Protein AF-A0A1V6GQK9-F1 (afdb_monomer)

Nearest PDB structures (foldseek):
  3h09-assembly2_B  TM=2.454E-01  e=5.831E-03  Haemophilus influenzae

Mean predicted aligned error: 8.54 Å

Foldseek 3Di:
DDDDDDDDDDDDDDDDPPPPPPPPDAEEKEQDDLEEEELPQLVRIVVSHRAAQRYEYEYAHAHPEAYEYEDAEEGRYQEYEYAHLDAYEYEYDYEEYEYEANREYEYAQNHHQAEYEDQHAYEYDDFQGEYEYEYAHLDQSYEYEYAHEYEYEHAAPGEYEYEYEYDQNHNHEHEYAHEYAPDDHNYFYEYEYDYAAYEYEQNYQYATANFYEFEHHEYEYEEQCSGHNYEYHYDAQAEYEYENAYEHPDYAEEFENDDPPHGREYEYPEAAYEYAHEYEDEYEAGEYEYAYYEYEYNAAYEFYYPYHAYEYEHAEEYEYNHAYAYDQCGEHEYDQPYAYEYEQEDQHAHQHAYEFAHHEYEYEEQRSLHDHPAADLRSYEAHDQQHGYEYEYPAAYEHDLSHNYEAHNNGYEYEYEPPYEYEYNHEYAYDPDPDQHEYEYHYQEEYEQNDQYYRADEHEFAAHEYAYCEQSSQDEHPLPDWSYEAEANYEYEDNQYEYEYQEYEYANGEYDRYEYEHAAEYHDDDPQDFHEYEYEAYEYEHEYEKEAALVQGMHEDEYEAEYEYDAYEYYYPCQVRDDQVYKYWHYFYDNYFYHDDHPHYPHPPQWDWDDPGGTIIIHGDPDDDDDDD

Secondary structure (DSSP, 8-state):
---PPP------SS----------PPPEEEE--SS-EETT-GGGEESSS---TTSEEEE-SPPSS-EEEEE-S-EEEEEEEE---SS--EEEEESPEEEEEEEEEEE-TT--SS-EEE-S-EEEESTT-EEEEEE--SSTT--EEE-S-EEEE-BTT-EEEEEEEE-TT--SEEEE-SPEEEEESB-EEEEEE--SS-EEEE-S-----SEEEE-SSEEEE-STTTT-SS-EEE-TT-EEEEESS-EE-S--EEE----SSSSSEEEEEESEEEE-S-EEE-SBS-EEEE-SSEEEE-S-EEE--SBS--EEE-SSEEEE-SPEEE-TTSEEEE-SS---EEEE-S-----SEEEE-SEEEEE-STTTT----S-EEEEEEE--SS--EEEEESS-EEE-TTEEEEE-TT-EEEEE-TT-EEEE-SPEEE-SSSSPPPEEEESSSEEEE-S-----S-EEE-SEEEEESSTTSS----SSS-SEEE-TTEEEE-TT-EEEEEEEE-SS-EEESSEEEEEEEEE--SSS----EEEEEEEEEEEEEE-B-TTS-B--EEEEEEEEEEEEEEEES-GGG--TT--EEEEEEESS-EES-EEEE-PPTTEEEEE-SSEEEEEE-SS------

Structure (mmCIF, N/CA/C/O backbone):
data_AF-A0A1V6GQK9-F1
#
_entry.id   AF-A0A1V6GQK9-F1
#
loop_
_atom_site.group_PDB
_atom_site.id
_atom_site.type_symbol
_atom_site.label_atom_id
_atom_site.label_alt_id
_atom_site.label_comp_id
_atom_site.label_asym_id
_atom_site.label_entity_id
_atom_site.label_seq_id
_atom_site.pdbx_PDB_ins_code
_atom_site.Cartn_x
_atom_site.Cartn_y
_atom_site.Cartn_z
_atom_site.occupancy
_atom_site.B_iso_or_equiv
_atom_site.auth_seq_id
_atom_site.auth_comp_id
_atom_site.auth_asym_id
_atom_site.auth_atom_id
_atom_site.pdbx_PDB_model_num
ATOM 1 N N . MET A 1 1 ? 37.516 17.506 -20.557 1.00 32.78 1 MET A N 1
ATOM 2 C CA . MET A 1 1 ? 38.905 17.652 -21.049 1.00 32.78 1 MET A CA 1
ATOM 3 C C . MET A 1 1 ? 39.412 16.286 -21.480 1.00 32.78 1 MET A C 1
ATOM 5 O O . MET A 1 1 ? 39.759 15.487 -20.626 1.00 32.78 1 MET A O 1
ATOM 9 N N . CYS A 1 2 ? 39.403 15.979 -22.776 1.00 29.31 2 CYS A N 1
ATOM 10 C CA . CYS A 1 2 ? 40.039 14.768 -23.292 1.00 29.31 2 CYS A CA 1
ATOM 11 C C . CYS A 1 2 ? 40.969 15.185 -24.431 1.00 29.31 2 CYS A C 1
ATOM 13 O O . CYS A 1 2 ? 40.549 15.330 -25.574 1.00 29.31 2 CYS A O 1
ATOM 15 N N . ALA A 1 3 ? 42.224 15.475 -24.093 1.00 31.41 3 ALA A N 1
ATOM 16 C CA . ALA A 1 3 ? 43.276 15.641 -25.082 1.00 31.41 3 ALA A CA 1
ATOM 17 C C . ALA A 1 3 ? 43.805 14.241 -25.419 1.00 31.41 3 ALA A C 1
ATOM 19 O O . ALA A 1 3 ? 44.565 13.655 -24.649 1.00 31.41 3 ALA A O 1
ATOM 20 N N . ARG A 1 4 ? 43.365 13.672 -26.549 1.00 40.84 4 ARG A N 1
ATOM 21 C CA . ARG A 1 4 ? 44.009 12.488 -27.131 1.00 40.84 4 ARG A CA 1
ATOM 22 C C . ARG A 1 4 ? 45.378 12.913 -27.664 1.00 40.84 4 ARG A C 1
ATOM 24 O O . ARG A 1 4 ? 45.477 13.811 -28.494 1.00 40.84 4 ARG A O 1
ATOM 31 N N . GLY A 1 5 ? 46.427 12.296 -27.125 1.00 34.03 5 GLY A N 1
ATOM 32 C CA . GLY A 1 5 ? 47.817 12.629 -27.417 1.00 34.03 5 GLY A CA 1
ATOM 33 C C . GLY A 1 5 ? 48.192 12.391 -28.878 1.00 34.03 5 GLY A C 1
ATOM 34 O O . GLY A 1 5 ? 48.004 11.301 -29.415 1.00 34.03 5 GLY A O 1
ATOM 35 N N . VAL A 1 6 ? 48.782 13.412 -29.493 1.00 34.56 6 VAL A N 1
ATOM 36 C CA . VAL A 1 6 ? 49.500 13.306 -30.764 1.00 34.56 6 VAL A CA 1
ATOM 37 C C . VAL A 1 6 ? 50.875 12.700 -30.467 1.00 34.56 6 VAL A C 1
ATOM 39 O O . VAL A 1 6 ? 51.648 13.271 -29.699 1.00 34.56 6 VAL A O 1
ATOM 42 N N . ARG A 1 7 ? 51.208 11.547 -31.058 1.00 36.25 7 ARG A N 1
ATOM 43 C CA . ARG A 1 7 ? 52.595 11.054 -31.092 1.00 36.25 7 ARG A CA 1
ATOM 44 C C . ARG A 1 7 ? 53.266 11.570 -32.362 1.00 36.25 7 ARG A C 1
ATOM 46 O O . ARG A 1 7 ? 52.932 11.125 -33.453 1.00 36.25 7 ARG A O 1
ATOM 53 N N . ILE A 1 8 ? 54.212 12.494 -32.206 1.00 36.22 8 ILE A N 1
ATOM 54 C CA . ILE A 1 8 ? 55.104 12.950 -33.278 1.00 36.22 8 ILE A CA 1
ATOM 55 C C . ILE A 1 8 ? 56.419 12.183 -33.138 1.00 36.22 8 ILE A C 1
ATOM 57 O O . ILE A 1 8 ? 57.125 12.332 -32.142 1.00 36.22 8 ILE A O 1
ATOM 61 N N . SER A 1 9 ? 56.754 11.359 -34.127 1.00 39.12 9 SER A N 1
ATOM 62 C CA . SER A 1 9 ? 58.080 10.749 -34.257 1.00 39.12 9 SER A CA 1
ATOM 63 C C . SER A 1 9 ? 58.871 11.540 -35.295 1.00 39.12 9 SER A C 1
ATOM 65 O O . SER A 1 9 ? 58.487 11.585 -36.459 1.00 39.12 9 SER A O 1
ATOM 67 N N . VAL A 1 10 ? 59.955 12.193 -34.875 1.00 36.19 10 VAL A N 1
ATOM 68 C CA . VAL A 1 10 ? 60.823 12.974 -35.767 1.00 36.19 10 VAL A CA 1
ATOM 69 C C . VAL A 1 10 ? 61.886 12.056 -36.370 1.00 36.19 10 VAL A C 1
ATOM 71 O O . VAL A 1 10 ? 62.698 11.497 -35.637 1.00 36.19 10 VAL A O 1
ATOM 74 N N . TRP A 1 11 ? 61.917 11.948 -37.700 1.00 32.50 11 TRP A N 1
ATOM 75 C CA . TRP A 1 11 ? 63.077 11.478 -38.464 1.00 32.50 11 TRP A CA 1
ATOM 76 C C . TRP A 1 11 ? 63.506 12.549 -39.472 1.00 32.50 11 TRP A C 1
ATOM 78 O O . TRP A 1 11 ? 62.685 13.268 -40.038 1.00 32.50 11 TRP A O 1
ATOM 88 N N . LYS A 1 12 ? 64.824 12.703 -39.624 1.00 43.34 12 LYS A N 1
ATOM 89 C CA . LYS A 1 12 ? 65.493 13.765 -40.387 1.00 43.34 12 LYS A CA 1
ATOM 90 C C . LYS A 1 12 ? 65.425 13.514 -41.903 1.00 43.34 12 LYS A C 1
ATOM 92 O O . LYS A 1 12 ? 65.682 12.404 -42.348 1.00 43.34 12 LYS A O 1
ATOM 97 N N . ALA A 1 13 ? 65.230 14.615 -42.635 1.00 44.38 13 ALA A N 1
ATOM 98 C CA . ALA A 1 13 ? 65.529 14.853 -44.054 1.00 44.38 13 ALA A CA 1
ATOM 99 C C . ALA A 1 13 ? 64.744 14.036 -45.105 1.00 44.38 13 ALA A C 1
ATOM 101 O O . ALA A 1 13 ? 65.230 13.064 -45.669 1.00 44.38 13 ALA A O 1
ATOM 102 N N . GLY A 1 14 ? 63.554 14.533 -45.444 1.00 39.72 14 GLY A N 1
ATOM 103 C CA . GLY A 1 14 ? 62.764 14.158 -46.621 1.00 39.72 14 GLY A CA 1
ATOM 104 C C . GLY A 1 14 ? 61.410 14.862 -46.541 1.00 39.72 14 GLY A C 1
ATOM 105 O O . GLY A 1 14 ? 60.833 14.901 -45.461 1.00 39.72 14 GLY A O 1
ATOM 106 N N . GLY A 1 15 ? 60.961 15.507 -47.621 1.00 39.81 15 GLY A N 1
ATOM 107 C CA . GLY A 1 15 ? 59.848 16.466 -47.628 1.00 39.81 15 GLY A CA 1
ATOM 108 C C . GLY A 1 15 ? 58.618 16.056 -46.806 1.00 39.81 15 GLY A C 1
ATOM 109 O O . GLY A 1 15 ? 58.079 14.963 -46.959 1.00 39.81 15 GLY A O 1
ATOM 110 N N . LEU A 1 16 ? 58.164 16.971 -45.947 1.00 35.84 16 LEU A N 1
ATOM 111 C CA . LEU A 1 16 ? 56.930 16.846 -45.182 1.00 35.84 16 LEU A CA 1
ATOM 112 C C . LEU A 1 16 ? 55.734 17.023 -46.128 1.00 35.84 16 LEU A C 1
ATOM 114 O O . LEU A 1 16 ? 55.302 18.142 -46.394 1.00 35.84 16 LEU A O 1
ATOM 118 N N . VAL A 1 17 ? 55.179 15.918 -46.622 1.00 39.16 17 VAL A N 1
ATOM 119 C CA . VAL A 1 17 ? 53.798 15.908 -47.113 1.00 39.16 17 VAL A CA 1
ATOM 120 C C . VAL A 1 17 ? 52.907 15.760 -45.883 1.00 39.16 17 VAL A C 1
ATOM 122 O O . VAL A 1 17 ? 52.718 14.659 -45.370 1.00 39.16 17 VAL A O 1
ATOM 125 N N . VAL A 1 18 ? 52.386 16.879 -45.370 1.00 36.06 18 VAL A N 1
ATOM 126 C CA . VAL A 1 18 ? 51.279 16.841 -44.406 1.00 36.06 18 VAL A CA 1
ATOM 127 C C . VAL A 1 18 ? 50.037 16.438 -45.191 1.00 36.06 18 VAL A C 1
ATOM 129 O O . VAL A 1 18 ? 49.345 17.274 -45.765 1.00 36.06 18 VAL A O 1
ATOM 132 N N . GLY A 1 19 ? 49.769 15.137 -45.266 1.00 33.91 19 GLY A N 1
ATOM 133 C CA . GLY A 1 19 ? 48.439 14.671 -45.614 1.00 33.91 19 GLY A CA 1
ATOM 134 C C . GLY A 1 19 ? 47.504 15.081 -44.485 1.00 33.91 19 GLY A C 1
ATOM 135 O O . GLY A 1 19 ? 47.496 14.441 -43.435 1.00 33.91 19 GLY A O 1
ATOM 136 N N . PHE A 1 20 ? 46.730 16.149 -44.678 1.00 37.88 20 PHE A N 1
ATOM 137 C CA . PHE A 1 20 ? 45.507 16.339 -43.910 1.00 37.88 20 PHE A CA 1
ATOM 138 C C . PHE A 1 20 ? 44.583 15.183 -44.295 1.00 37.88 20 PHE A C 1
ATOM 140 O O . PHE A 1 20 ? 43.805 15.285 -45.239 1.00 37.88 20 PHE A O 1
ATOM 147 N N . GLY A 1 21 ? 44.698 14.049 -43.603 1.00 35.50 21 GLY A N 1
ATOM 148 C CA . GLY A 1 21 ? 43.569 13.140 -43.513 1.00 35.50 21 GLY A CA 1
ATOM 149 C C . GLY A 1 21 ? 42.432 13.985 -42.962 1.00 35.50 21 GLY A C 1
ATOM 150 O O . GLY A 1 21 ? 42.545 14.488 -41.844 1.00 35.50 21 GLY A O 1
ATOM 151 N N . SER A 1 22 ? 41.417 14.248 -43.785 1.00 38.78 22 SER A N 1
ATOM 152 C CA . SER A 1 22 ? 40.224 14.972 -43.372 1.00 38.78 22 SER A CA 1
ATOM 153 C C . SER A 1 22 ? 39.735 14.338 -42.077 1.00 38.78 22 SER A C 1
ATOM 155 O O . SER A 1 22 ? 39.302 13.184 -42.075 1.00 38.78 22 SER A O 1
ATOM 157 N N . LEU A 1 23 ? 39.847 15.065 -40.967 1.00 39.03 23 LEU A N 1
ATOM 158 C CA . LEU A 1 23 ? 39.055 14.761 -39.790 1.00 39.03 23 LEU A CA 1
ATOM 159 C C . LEU A 1 23 ? 37.611 14.834 -40.289 1.00 39.03 23 LEU A C 1
ATOM 161 O O . LEU A 1 23 ? 37.170 15.908 -40.688 1.00 39.03 23 LEU A O 1
ATOM 165 N N . LEU A 1 24 ? 36.934 13.688 -40.387 1.00 47.97 24 LEU A N 1
ATOM 166 C CA . LEU A 1 24 ? 35.502 13.626 -40.664 1.00 47.97 24 LEU A CA 1
ATOM 167 C C . LEU A 1 24 ? 34.822 14.458 -39.578 1.00 47.97 24 LEU A C 1
ATOM 169 O O . LEU A 1 24 ? 34.710 14.029 -38.431 1.00 47.97 24 LEU A O 1
ATOM 173 N N . GLN A 1 25 ? 34.487 15.698 -39.916 1.00 57.22 25 GLN A N 1
ATOM 174 C CA . GLN A 1 25 ? 33.771 16.586 -39.027 1.00 57.22 25 GLN A CA 1
ATOM 175 C C . GLN A 1 25 ? 32.305 16.183 -39.117 1.00 57.22 25 GLN A C 1
ATOM 177 O O . GLN A 1 25 ? 31.747 16.180 -40.211 1.00 57.22 25 GLN A O 1
ATOM 182 N N . ALA A 1 26 ? 31.719 15.807 -37.982 1.00 71.75 26 ALA A N 1
ATOM 183 C CA . ALA A 1 26 ? 30.294 15.529 -37.880 1.00 71.75 26 ALA A CA 1
ATOM 184 C C . ALA A 1 26 ? 29.509 16.726 -38.435 1.00 71.75 26 ALA A C 1
ATOM 186 O O . ALA A 1 26 ? 29.627 17.834 -37.900 1.00 71.75 26 ALA A O 1
ATOM 187 N N . ALA A 1 27 ? 28.760 16.518 -39.517 1.00 87.31 27 ALA A N 1
ATOM 188 C CA . ALA A 1 27 ? 27.891 17.539 -40.075 1.00 87.31 27 ALA A CA 1
ATOM 189 C C . ALA A 1 27 ? 26.501 17.438 -39.442 1.00 87.31 27 ALA A C 1
ATOM 191 O O . ALA A 1 27 ? 26.018 16.351 -39.124 1.00 87.31 27 ALA A O 1
ATOM 192 N N . GLU A 1 28 ? 25.841 18.579 -39.268 1.00 93.69 28 GLU A N 1
ATOM 193 C CA . GLU A 1 28 ? 24.409 18.613 -38.990 1.00 93.69 28 GLU A CA 1
ATOM 194 C C . GLU A 1 28 ? 23.665 18.780 -40.312 1.00 93.69 28 GLU A C 1
ATOM 196 O O . GLU A 1 28 ? 23.959 19.687 -41.094 1.00 93.69 28 GLU A O 1
ATOM 201 N N . VAL A 1 29 ? 22.739 17.864 -40.580 1.00 96.44 29 VAL A N 1
ATOM 202 C CA . VAL A 1 29 ? 22.030 17.759 -41.850 1.00 96.44 29 VAL A CA 1
ATOM 203 C C . VAL A 1 29 ? 20.536 17.663 -41.551 1.00 96.44 29 VAL A C 1
ATOM 205 O O . VAL A 1 29 ? 20.056 16.675 -40.992 1.00 96.44 29 VAL A O 1
ATOM 208 N N . GLY A 1 30 ? 19.803 18.723 -41.882 1.00 96.31 30 GLY A N 1
ATOM 209 C CA . GLY A 1 30 ? 18.395 18.884 -41.532 1.00 96.31 30 GLY A CA 1
ATOM 210 C C . GLY A 1 30 ? 17.450 18.345 -42.597 1.00 96.31 30 GLY A C 1
ATOM 211 O O . GLY A 1 30 ? 17.663 18.587 -43.781 1.00 96.31 30 GLY A O 1
ATOM 212 N N . TRP A 1 31 ? 16.385 17.646 -42.212 1.00 97.06 31 TRP A N 1
ATOM 213 C CA . TRP A 1 31 ? 15.276 17.356 -43.118 1.00 97.06 31 TRP A CA 1
ATOM 214 C C . TRP A 1 31 ? 14.651 18.675 -43.583 1.00 97.06 31 TRP A C 1
ATOM 216 O O . TRP A 1 31 ? 14.462 19.582 -42.781 1.00 97.06 31 TRP A O 1
ATOM 226 N N . ASN A 1 32 ? 14.349 18.807 -44.872 1.00 95.44 32 ASN A N 1
ATOM 227 C CA . ASN A 1 32 ? 13.959 20.077 -45.492 1.00 95.44 32 ASN A CA 1
ATOM 228 C C . ASN A 1 32 ? 12.633 19.985 -46.266 1.00 95.44 32 ASN A C 1
ATOM 230 O O . ASN A 1 32 ? 12.416 20.705 -47.242 1.00 95.44 32 ASN A O 1
ATOM 234 N N . LYS A 1 33 ? 11.756 19.049 -45.887 1.00 93.88 33 LYS A N 1
ATOM 235 C CA . LYS A 1 33 ? 10.465 18.848 -46.555 1.00 93.88 33 LYS A CA 1
ATOM 236 C C . LYS A 1 33 ? 9.311 18.707 -45.576 1.00 93.88 33 LYS A C 1
ATOM 238 O O . LYS A 1 33 ? 9.307 17.815 -44.735 1.00 93.88 33 LYS A O 1
ATOM 243 N N . ASP A 1 34 ? 8.258 19.477 -45.817 1.00 95.94 34 ASP A N 1
ATOM 244 C CA . ASP A 1 34 ? 6.922 19.219 -45.274 1.00 95.94 34 ASP A CA 1
ATOM 245 C C . ASP A 1 34 ? 6.165 18.211 -46.158 1.00 95.94 34 ASP A C 1
ATOM 247 O O . ASP A 1 34 ? 5.124 18.498 -46.743 1.00 95.94 34 ASP A O 1
ATOM 251 N N . ALA A 1 35 ? 6.754 17.030 -46.327 1.00 96.50 35 ALA A N 1
ATOM 252 C CA . ALA A 1 35 ? 6.186 15.915 -47.074 1.00 96.50 35 ALA A CA 1
ATOM 253 C C . ALA A 1 35 ? 6.861 14.609 -46.649 1.00 96.50 35 ALA A C 1
ATOM 255 O O . ALA A 1 35 ? 7.988 14.618 -46.146 1.00 96.50 35 ALA A O 1
ATOM 256 N N . ASP A 1 36 ? 6.188 13.490 -46.905 1.00 97.56 36 ASP A N 1
ATOM 257 C CA . ASP A 1 36 ? 6.805 12.174 -46.783 1.00 97.56 36 ASP A CA 1
ATOM 258 C C . ASP A 1 36 ? 7.951 12.029 -47.793 1.00 97.56 36 ASP A C 1
ATOM 260 O O . ASP A 1 36 ? 7.946 12.630 -48.875 1.00 97.56 36 ASP A O 1
ATOM 264 N N . GLY A 1 37 ? 8.948 11.210 -47.466 1.00 96.50 37 GLY A N 1
ATOM 265 C CA . GLY A 1 37 ? 10.073 11.010 -48.372 1.00 96.50 37 GLY A CA 1
ATOM 266 C C . GLY A 1 37 ? 11.055 9.933 -47.941 1.00 96.50 37 GLY A C 1
ATOM 267 O O . GLY A 1 37 ? 11.061 9.478 -46.802 1.00 96.50 37 GLY A O 1
ATOM 268 N N . ALA A 1 38 ? 11.918 9.534 -48.873 1.00 96.12 38 ALA A N 1
ATOM 269 C CA . ALA A 1 38 ? 13.003 8.594 -48.612 1.00 96.12 38 ALA A CA 1
ATOM 270 C C . ALA A 1 38 ? 14.248 9.301 -48.054 1.00 96.12 38 ALA A C 1
ATOM 272 O O . ALA A 1 38 ? 14.599 10.400 -48.494 1.00 96.12 38 ALA A O 1
ATOM 273 N N . TRP A 1 39 ? 14.949 8.632 -47.138 1.00 96.38 39 TRP A N 1
ATOM 274 C CA . TRP A 1 39 ? 16.193 9.111 -46.529 1.00 96.38 39 TRP A CA 1
ATOM 275 C C . TRP A 1 39 ? 17.308 9.333 -47.568 1.00 96.38 39 TRP A C 1
ATOM 277 O O . TRP A 1 39 ? 18.110 10.250 -47.427 1.00 96.38 39 TRP A O 1
ATOM 287 N N . THR A 1 40 ? 17.359 8.546 -48.646 1.00 93.88 40 THR A N 1
ATOM 288 C CA . THR A 1 40 ? 18.399 8.635 -49.696 1.00 93.88 40 THR A CA 1
ATOM 289 C C . THR A 1 40 ? 18.324 9.819 -50.627 1.00 93.88 40 THR A C 1
ATOM 291 O O . THR A 1 40 ? 19.292 10.095 -51.338 1.00 93.88 40 THR A O 1
ATOM 294 N N . VAL A 1 41 ? 17.190 10.503 -50.690 1.00 95.50 41 VAL A N 1
ATOM 295 C CA . VAL A 1 41 ? 17.038 11.606 -51.632 1.00 95.50 41 VAL A CA 1
ATOM 296 C C . VAL A 1 41 ? 17.722 12.828 -51.032 1.00 95.50 41 VAL A C 1
ATOM 298 O O . VAL A 1 41 ? 17.174 13.472 -50.147 1.00 95.50 41 VAL A O 1
ATOM 301 N N . ALA A 1 42 ? 18.915 13.163 -51.529 1.00 95.62 42 ALA A N 1
ATOM 302 C CA . ALA A 1 42 ? 19.724 14.282 -51.036 1.00 95.62 42 ALA A CA 1
ATOM 303 C C . ALA A 1 42 ? 18.953 15.616 -50.999 1.00 95.62 42 ALA A C 1
ATOM 305 O O . ALA A 1 42 ? 19.079 16.371 -50.046 1.00 95.62 42 ALA A O 1
ATOM 306 N N . ALA A 1 43 ? 18.066 15.850 -51.973 1.00 96.12 43 ALA A N 1
ATOM 307 C CA . ALA A 1 43 ? 17.206 17.035 -52.034 1.00 96.12 43 ALA A CA 1
ATOM 308 C C . ALA A 1 43 ? 16.137 17.112 -50.921 1.00 96.12 43 ALA A C 1
ATOM 310 O O . ALA A 1 43 ? 15.427 18.112 -50.823 1.00 96.12 43 ALA A O 1
ATOM 311 N N . ASN A 1 44 ? 15.971 16.060 -50.115 1.00 96.38 44 ASN A N 1
ATOM 312 C CA . ASN A 1 44 ? 15.133 16.088 -48.916 1.00 96.38 44 ASN A CA 1
ATOM 313 C C . ASN A 1 44 ? 15.875 16.663 -47.702 1.00 96.38 44 ASN A C 1
ATOM 315 O O . ASN A 1 44 ? 15.247 16.865 -46.668 1.00 96.38 44 ASN A O 1
ATOM 319 N N . TRP A 1 45 ? 17.177 16.925 -47.822 1.00 96.94 45 TRP A N 1
ATOM 320 C CA . TRP A 1 45 ? 18.043 17.375 -46.742 1.00 96.94 45 TRP A CA 1
ATOM 321 C C . TRP A 1 45 ? 18.644 18.758 -47.031 1.00 96.94 45 TRP A C 1
ATOM 323 O O . TRP A 1 45 ? 18.774 19.167 -48.186 1.00 96.94 45 TRP A O 1
ATOM 333 N N . THR A 1 46 ? 19.032 19.468 -45.974 1.00 94.81 46 THR A N 1
ATOM 334 C CA . THR A 1 46 ? 19.759 20.740 -46.008 1.00 94.81 46 THR A CA 1
ATOM 335 C C . THR A 1 46 ? 20.997 20.645 -45.107 1.00 94.81 46 THR A C 1
ATOM 337 O O . THR A 1 46 ? 20.840 20.426 -43.905 1.00 94.81 46 THR A O 1
ATOM 340 N N . PRO A 1 47 ? 22.217 20.844 -45.647 1.00 94.75 47 PRO A N 1
ATOM 341 C CA . PRO A 1 47 ? 22.520 20.965 -47.080 1.00 94.75 47 PRO A CA 1
ATOM 342 C C . PRO A 1 47 ? 22.096 19.700 -47.853 1.00 94.75 47 PRO A C 1
ATOM 344 O O . PRO A 1 47 ? 21.865 18.667 -47.236 1.00 94.75 47 PRO A O 1
ATOM 347 N N . SER A 1 48 ? 21.951 19.799 -49.185 1.00 95.12 48 SER A N 1
ATOM 348 C CA . SER A 1 48 ? 21.443 18.735 -50.083 1.00 95.12 48 SER A CA 1
ATOM 349 C C . SER A 1 48 ? 22.401 17.537 -50.174 1.00 95.12 48 SER A C 1
ATOM 351 O O . SER A 1 48 ? 23.028 17.264 -51.199 1.00 95.12 48 SER A O 1
ATOM 353 N N . THR A 1 49 ? 22.558 16.852 -49.050 1.00 94.56 49 THR A N 1
ATOM 354 C CA . THR A 1 49 ? 23.486 15.765 -48.762 1.00 94.56 49 THR A CA 1
ATOM 355 C C . THR A 1 49 ? 22.780 14.799 -47.828 1.00 94.56 49 THR A C 1
ATOM 357 O O . THR A 1 49 ? 22.106 15.227 -46.900 1.00 94.56 49 THR A O 1
ATOM 360 N N . VAL A 1 50 ? 22.921 13.498 -48.059 1.00 93.94 50 VAL A N 1
ATOM 361 C CA . VAL A 1 50 ? 22.317 12.487 -47.183 1.00 93.94 50 VAL A CA 1
ATOM 362 C C . VAL A 1 50 ? 23.174 12.342 -45.918 1.00 93.94 50 VAL A C 1
ATOM 364 O O . VAL A 1 50 ? 24.377 12.121 -46.073 1.00 93.94 50 VAL A O 1
ATOM 367 N N . PRO A 1 51 ? 22.598 12.416 -44.701 1.00 94.75 51 PRO A N 1
ATOM 368 C CA . PRO A 1 51 ? 23.347 12.203 -43.463 1.00 94.75 51 PRO A CA 1
ATOM 369 C C . PRO A 1 51 ? 24.006 10.815 -43.435 1.00 94.75 51 PRO A C 1
ATOM 371 O O . PRO A 1 51 ? 23.350 9.808 -43.731 1.00 94.75 51 PRO A O 1
ATOM 374 N N . GLY A 1 52 ? 25.292 10.769 -43.083 1.00 89.94 52 GLY A N 1
ATOM 375 C CA . GLY A 1 52 ? 26.103 9.561 -42.947 1.00 89.94 52 GLY A CA 1
ATOM 376 C C . GLY A 1 52 ? 26.453 9.202 -41.497 1.00 89.94 52 GLY A C 1
ATOM 377 O O . GLY A 1 52 ? 25.938 9.766 -40.537 1.00 89.94 52 GLY A O 1
ATOM 378 N N . ALA A 1 53 ? 27.376 8.249 -41.324 1.00 89.50 53 ALA A N 1
ATOM 379 C CA . ALA A 1 53 ? 27.644 7.608 -40.030 1.00 89.50 53 ALA A CA 1
ATOM 380 C C . ALA A 1 53 ? 28.172 8.534 -38.921 1.00 89.50 53 ALA A C 1
ATOM 382 O O . ALA A 1 53 ? 27.969 8.239 -37.748 1.00 89.50 53 ALA A O 1
ATOM 383 N N . ALA A 1 54 ? 28.844 9.630 -39.278 1.00 91.00 54 ALA A N 1
ATOM 384 C CA . ALA A 1 54 ? 29.360 10.607 -38.318 1.00 91.00 54 ALA A CA 1
ATOM 385 C C . ALA A 1 54 ? 28.391 11.775 -38.069 1.00 91.00 54 ALA A C 1
ATOM 387 O O . ALA A 1 54 ? 28.668 12.613 -37.217 1.00 91.00 54 ALA A O 1
ATOM 388 N N . ASP A 1 55 ? 27.282 11.845 -38.806 1.00 95.06 55 ASP A N 1
ATOM 389 C CA . ASP A 1 55 ? 26.458 13.047 -38.891 1.00 95.06 55 ASP A CA 1
ATOM 390 C C . ASP A 1 55 ? 25.290 13.042 -37.898 1.00 95.06 55 ASP A C 1
ATOM 392 O O . ASP A 1 55 ? 24.885 12.008 -37.348 1.00 95.06 55 ASP A O 1
ATOM 396 N N . THR A 1 56 ? 24.726 14.232 -37.706 1.00 96.31 56 THR A N 1
ATOM 397 C CA . THR A 1 56 ? 23.443 14.454 -37.042 1.00 96.31 56 THR A CA 1
ATOM 398 C C . THR A 1 56 ? 22.359 14.636 -38.099 1.00 96.31 56 THR A C 1
ATOM 400 O O . THR A 1 56 ? 22.392 15.604 -38.855 1.00 96.31 56 THR A O 1
ATOM 403 N N . ALA A 1 57 ? 21.374 13.741 -38.123 1.00 97.50 57 ALA A N 1
ATOM 404 C CA . ALA A 1 57 ? 20.127 13.933 -38.852 1.00 97.50 57 ALA A CA 1
ATOM 405 C C . ALA A 1 57 ? 19.160 14.754 -37.985 1.00 97.50 57 ALA A C 1
ATOM 407 O O . ALA A 1 57 ? 18.674 14.269 -36.957 1.00 97.50 57 ALA A O 1
ATOM 408 N N . LEU A 1 58 ? 18.907 16.002 -38.384 1.00 97.00 58 LEU A N 1
ATOM 409 C CA . LEU A 1 58 ? 18.056 16.939 -37.651 1.00 97.00 58 LEU A CA 1
ATOM 410 C C . LEU A 1 58 ? 16.655 17.018 -38.274 1.00 97.00 58 LEU A C 1
ATOM 412 O O . LEU A 1 58 ? 16.491 17.329 -39.448 1.00 97.00 58 LEU A O 1
ATOM 416 N N . PHE A 1 59 ? 15.626 16.795 -37.469 1.00 96.56 59 PHE A N 1
ATOM 417 C CA . PHE A 1 59 ? 14.218 16.878 -37.841 1.00 96.56 59 PHE A CA 1
ATOM 418 C C . PHE A 1 59 ? 13.572 18.071 -37.131 1.00 96.56 59 PHE A C 1
ATOM 420 O O . PHE A 1 59 ? 12.887 17.921 -36.121 1.00 96.56 59 PHE A O 1
ATOM 427 N N . SER A 1 60 ? 13.833 19.276 -37.640 1.00 93.88 60 SER A N 1
ATOM 428 C CA . SER A 1 60 ? 13.332 20.544 -37.079 1.00 93.88 60 SER A CA 1
ATOM 429 C C . SER A 1 60 ? 12.485 21.361 -38.058 1.00 93.88 60 SER A C 1
ATOM 431 O O . SER A 1 60 ? 12.009 22.443 -37.713 1.00 93.88 60 SER A O 1
ATOM 433 N N . PHE A 1 61 ? 12.277 20.863 -39.283 1.00 93.12 61 PHE A N 1
ATOM 434 C CA . PHE A 1 61 ? 11.486 21.576 -40.284 1.00 93.12 61 PHE A CA 1
ATOM 435 C C . PHE A 1 61 ? 10.032 21.734 -39.808 1.00 93.12 61 PHE A C 1
ATOM 437 O O . PHE A 1 61 ? 9.442 20.737 -39.377 1.00 93.12 61 PHE A O 1
ATOM 444 N N . PRO A 1 62 ? 9.439 22.940 -39.902 1.00 92.00 62 PRO A N 1
ATOM 445 C CA . PRO A 1 62 ? 8.048 23.172 -39.529 1.00 92.00 62 PRO A CA 1
ATOM 446 C C . PRO A 1 62 ? 7.079 22.350 -40.383 1.00 92.00 62 PRO A C 1
ATOM 448 O O . PRO A 1 62 ? 7.036 22.493 -41.604 1.00 92.00 62 PRO A O 1
ATOM 451 N N . LEU A 1 63 ? 6.282 21.504 -39.734 1.00 94.75 63 LEU A N 1
ATOM 452 C CA . LEU A 1 63 ? 5.333 20.610 -40.398 1.00 94.75 63 LEU A CA 1
ATOM 453 C C . LEU A 1 63 ? 3.895 21.142 -40.365 1.00 94.75 63 LEU A C 1
ATOM 455 O O . LEU A 1 63 ? 3.457 21.682 -39.349 1.00 94.75 63 LEU A O 1
ATOM 459 N N . THR A 1 64 ? 3.136 20.911 -41.442 1.00 94.75 64 THR A N 1
ATOM 460 C CA . THR A 1 64 ? 1.676 21.164 -41.498 1.00 94.75 64 THR A CA 1
ATOM 461 C C . THR A 1 64 ? 0.828 19.903 -41.294 1.00 94.75 64 THR A C 1
ATOM 463 O O . THR A 1 64 ? -0.396 19.980 -41.205 1.00 94.75 64 THR A O 1
ATOM 466 N N . GLY A 1 65 ? 1.474 18.741 -41.200 1.00 95.88 65 GLY A N 1
ATOM 467 C CA . GLY A 1 65 ? 0.880 17.445 -40.882 1.00 95.88 65 GLY A CA 1
ATOM 468 C C . GLY A 1 65 ? 1.972 16.447 -40.494 1.00 95.88 65 GLY A C 1
ATOM 469 O O . GLY A 1 65 ? 3.146 16.695 -40.757 1.00 95.88 65 GLY A O 1
ATOM 470 N N . GLY A 1 66 ? 1.611 15.325 -39.865 1.00 96.19 66 GLY A N 1
ATOM 471 C CA . GLY A 1 66 ? 2.591 14.287 -39.513 1.00 96.19 66 GLY A CA 1
ATOM 472 C C . GLY A 1 66 ? 3.298 13.744 -40.757 1.00 96.19 66 GLY A C 1
ATOM 473 O O . GLY A 1 66 ? 2.636 13.506 -41.771 1.00 96.19 66 GLY A O 1
ATOM 474 N N . ARG A 1 67 ? 4.626 13.569 -40.693 1.00 97.75 67 ARG A N 1
ATOM 475 C CA . ARG A 1 67 ? 5.444 13.142 -41.845 1.00 97.75 67 ARG A CA 1
ATOM 476 C C . ARG A 1 67 ? 6.176 11.837 -41.602 1.00 97.75 67 ARG A C 1
ATOM 478 O O . ARG A 1 67 ? 6.760 11.622 -40.543 1.00 97.75 67 ARG A O 1
ATOM 485 N N . THR A 1 68 ? 6.198 10.996 -42.628 1.00 97.81 68 THR A N 1
ATOM 486 C CA . THR A 1 68 ? 6.922 9.728 -42.641 1.00 97.81 68 THR A CA 1
ATOM 487 C C . THR A 1 68 ? 8.213 9.851 -43.440 1.00 97.81 68 THR A C 1
ATOM 489 O O . THR A 1 68 ? 8.211 10.152 -44.635 1.00 97.81 68 THR A O 1
ATOM 492 N N . VAL A 1 69 ? 9.329 9.542 -42.788 1.00 98.06 69 VAL A N 1
ATOM 493 C CA . VAL A 1 69 ? 10.649 9.454 -43.411 1.00 98.06 69 VAL A CA 1
ATOM 494 C C . VAL A 1 69 ? 11.002 7.978 -43.541 1.00 98.06 69 VAL A C 1
ATOM 496 O O . VAL A 1 69 ? 11.177 7.262 -42.554 1.00 98.06 69 VAL A O 1
ATOM 499 N N . THR A 1 70 ? 11.092 7.508 -44.781 1.00 97.50 70 THR A N 1
ATOM 500 C CA . THR A 1 70 ? 11.422 6.113 -45.078 1.00 97.50 70 THR A CA 1
ATOM 501 C C . THR A 1 70 ? 12.934 5.923 -45.051 1.00 97.50 70 THR A C 1
ATOM 503 O O . THR A 1 70 ? 13.648 6.393 -45.939 1.00 97.50 70 THR A O 1
ATOM 506 N N . VAL A 1 71 ? 13.422 5.210 -44.041 1.00 96.56 71 VAL A N 1
ATOM 507 C CA . VAL A 1 71 ? 14.772 4.655 -43.973 1.00 96.56 71 VAL A CA 1
ATOM 508 C C . VAL A 1 71 ? 14.808 3.495 -44.963 1.00 96.56 71 VAL A C 1
ATOM 510 O O . VAL A 1 71 ? 14.206 2.456 -44.758 1.00 96.56 71 VAL A O 1
ATOM 513 N N . ASP A 1 72 ? 15.433 3.680 -46.108 1.00 88.00 72 ASP A N 1
ATOM 514 C CA . ASP A 1 72 ? 15.293 2.794 -47.268 1.00 88.00 72 ASP A CA 1
ATOM 515 C C . ASP A 1 72 ? 16.328 1.650 -47.311 1.00 88.00 72 ASP A C 1
ATOM 517 O O . ASP A 1 72 ? 16.147 0.667 -48.025 1.00 88.00 72 ASP A O 1
ATOM 521 N N . ALA A 1 73 ? 17.396 1.747 -46.517 1.00 88.19 73 ALA A N 1
ATOM 522 C CA . ALA A 1 73 ? 18.396 0.701 -46.289 1.00 88.19 73 ALA A CA 1
ATOM 523 C C . ALA A 1 73 ? 18.985 0.840 -44.874 1.00 88.19 73 ALA A C 1
ATOM 525 O O . ALA A 1 73 ? 18.609 1.750 -44.143 1.00 88.19 73 ALA A O 1
ATOM 526 N N . GLY A 1 74 ? 19.928 -0.022 -44.477 1.00 89.75 74 GLY A N 1
ATOM 527 C CA . GLY A 1 74 ? 20.692 0.193 -43.243 1.00 89.75 74 GLY A CA 1
ATOM 528 C C . GLY A 1 74 ? 21.457 1.523 -43.290 1.00 89.75 74 GLY A C 1
ATOM 529 O O . GLY A 1 74 ? 22.313 1.702 -44.158 1.00 89.75 74 GLY A O 1
ATOM 530 N N . ARG A 1 75 ? 21.158 2.458 -42.381 1.00 93.62 75 ARG A N 1
ATOM 531 C CA . ARG A 1 75 ? 21.800 3.780 -42.301 1.00 93.62 75 ARG A CA 1
ATOM 532 C C . ARG A 1 75 ? 22.654 3.893 -41.049 1.00 93.62 75 ARG A C 1
ATOM 534 O O . ARG A 1 75 ? 22.125 3.886 -39.944 1.00 93.62 75 ARG A O 1
ATOM 541 N N . GLY A 1 76 ? 23.967 4.026 -41.231 1.00 94.31 76 GLY A N 1
ATOM 542 C CA . GLY A 1 76 ? 24.852 4.494 -40.167 1.00 94.31 76 GLY A CA 1
ATOM 543 C C . GLY A 1 76 ? 24.545 5.950 -39.846 1.00 94.31 76 GLY A C 1
ATOM 544 O O . GLY A 1 76 ? 24.487 6.757 -40.772 1.00 94.31 76 GLY A O 1
ATOM 545 N N . ILE A 1 77 ? 24.371 6.281 -38.570 1.00 95.44 77 ILE A N 1
ATOM 546 C CA . ILE A 1 77 ? 24.126 7.653 -38.112 1.00 95.44 77 ILE A CA 1
ATOM 547 C C . ILE A 1 77 ? 24.738 7.859 -36.725 1.00 95.44 77 ILE A C 1
ATOM 549 O O . ILE A 1 77 ? 24.766 6.923 -35.925 1.00 95.44 77 ILE A O 1
ATOM 553 N N . SER A 1 78 ? 25.225 9.067 -36.426 1.00 95.31 78 SER A N 1
ATOM 554 C CA . SER A 1 78 ? 25.704 9.385 -35.077 1.00 95.31 78 SER A CA 1
ATOM 555 C C . SER A 1 78 ? 24.562 9.892 -34.211 1.00 95.31 78 SER A C 1
ATOM 557 O O . SER A 1 78 ? 24.388 9.413 -33.094 1.00 95.31 78 SER A O 1
ATOM 559 N N . THR A 1 79 ? 23.787 10.858 -34.705 1.00 97.31 79 THR A N 1
ATOM 560 C CA . THR A 1 79 ? 22.689 11.453 -33.937 1.00 97.31 79 THR A CA 1
ATOM 561 C C . THR A 1 79 ? 21.423 11.573 -34.772 1.00 97.31 79 THR A C 1
ATOM 563 O O . THR A 1 79 ? 21.467 11.989 -35.925 1.00 97.31 79 THR A O 1
ATOM 566 N N . ILE A 1 80 ? 20.282 11.268 -34.165 1.00 98.06 80 ILE A N 1
ATOM 567 C CA . ILE A 1 80 ? 18.955 11.659 -34.641 1.00 98.06 80 ILE A CA 1
ATOM 568 C C . ILE A 1 80 ? 18.392 12.651 -33.630 1.00 98.06 80 ILE A C 1
ATOM 570 O O . ILE A 1 80 ? 18.325 12.341 -32.440 1.00 98.06 80 ILE A O 1
ATOM 574 N N . ALA A 1 81 ? 18.005 13.838 -34.087 1.00 96.75 81 ALA A N 1
ATOM 575 C CA . ALA A 1 81 ? 17.454 14.882 -33.233 1.00 96.75 81 ALA A CA 1
ATOM 576 C C . ALA A 1 81 ? 16.115 15.379 -33.783 1.00 96.75 81 ALA A C 1
ATOM 578 O O . ALA A 1 81 ? 16.058 15.807 -34.931 1.00 96.75 81 ALA A O 1
ATOM 579 N N . PHE A 1 82 ? 15.064 15.358 -32.967 1.00 95.62 82 PHE A N 1
ATOM 580 C CA . PHE A 1 82 ? 13.758 15.940 -33.286 1.00 95.62 82 PHE A CA 1
ATOM 581 C C . PHE A 1 82 ? 13.587 17.268 -32.552 1.00 95.62 82 PHE A C 1
ATOM 583 O O . PHE A 1 82 ? 13.757 17.311 -31.338 1.00 95.62 82 PHE A O 1
ATOM 590 N N . GLY A 1 83 ? 13.289 18.347 -33.267 1.00 91.75 83 GLY A N 1
ATOM 591 C CA . GLY A 1 83 ? 13.161 19.690 -32.689 1.00 91.75 83 GLY A CA 1
ATOM 592 C C . GLY A 1 83 ? 12.214 20.564 -33.489 1.00 91.75 83 GLY A C 1
ATOM 593 O O . GLY A 1 83 ? 12.539 21.701 -33.815 1.00 91.75 83 GLY A O 1
ATOM 594 N N . ASN A 1 84 ? 11.083 20.005 -33.912 1.00 89.62 84 ASN A N 1
ATOM 595 C CA . ASN A 1 84 ? 10.071 20.772 -34.621 1.00 89.62 84 ASN A CA 1
ATOM 596 C C . ASN A 1 84 ? 9.209 21.524 -33.595 1.00 89.62 84 ASN A C 1
ATOM 598 O O . ASN A 1 84 ? 8.545 20.886 -32.794 1.00 89.62 84 ASN A O 1
ATOM 602 N N . PRO A 1 85 ? 9.112 22.859 -33.612 1.00 87.44 85 PRO A N 1
ATOM 603 C CA . PRO A 1 85 ? 8.285 23.574 -32.637 1.00 87.44 85 PRO A CA 1
ATOM 604 C C . PRO A 1 85 ? 6.769 23.461 -32.898 1.00 87.44 85 PRO A C 1
ATOM 606 O O . PRO A 1 85 ? 5.969 23.944 -32.099 1.00 87.44 85 PRO A O 1
ATOM 609 N N . GLN A 1 86 ? 6.343 22.874 -34.024 1.00 89.44 86 GLN A N 1
ATOM 610 C CA . GLN A 1 86 ? 4.930 22.765 -34.414 1.00 89.44 86 GLN A CA 1
ATOM 611 C C . GLN A 1 86 ? 4.224 21.538 -33.807 1.00 89.44 86 GLN A C 1
ATOM 613 O O . GLN A 1 86 ? 4.832 20.692 -33.161 1.00 89.44 86 GLN A O 1
ATOM 618 N N . ALA A 1 87 ? 2.912 21.423 -34.032 1.00 91.06 87 ALA A N 1
ATOM 619 C CA . ALA A 1 87 ? 2.048 20.392 -33.442 1.00 91.06 87 ALA A CA 1
ATOM 620 C C . ALA A 1 87 ? 2.103 19.007 -34.128 1.00 91.06 87 ALA A C 1
ATOM 622 O O . ALA A 1 87 ? 1.310 18.127 -33.802 1.00 91.06 87 ALA A O 1
ATOM 623 N N . PHE A 1 88 ? 3.003 18.792 -35.090 1.00 94.25 88 PHE A N 1
ATOM 624 C CA . PHE A 1 88 ? 3.081 17.544 -35.854 1.00 94.25 88 PHE A CA 1
ATOM 625 C C . PHE A 1 88 ? 4.483 16.944 -35.794 1.00 94.25 88 PHE A C 1
ATOM 627 O O . PHE A 1 88 ? 5.461 17.665 -35.953 1.00 94.25 88 PHE A O 1
ATOM 634 N N . GLY A 1 89 ? 4.568 15.628 -35.602 1.00 94.25 89 GLY A N 1
ATOM 635 C CA . GLY A 1 89 ? 5.835 14.909 -35.460 1.00 94.25 89 GLY A CA 1
ATOM 636 C C . GLY A 1 89 ? 6.262 14.116 -36.684 1.00 94.25 89 GLY A C 1
ATOM 637 O O . GLY A 1 89 ? 5.516 13.959 -37.660 1.00 94.25 89 GLY A O 1
ATOM 638 N N . TYR A 1 90 ? 7.472 13.575 -36.590 1.00 97.56 90 TYR A N 1
ATOM 639 C CA . TYR A 1 90 ? 8.060 12.697 -37.591 1.00 97.56 90 TYR A CA 1
ATOM 640 C C . TYR A 1 90 ? 7.901 11.222 -37.216 1.00 97.56 90 TYR A C 1
ATOM 642 O O . TYR A 1 90 ? 7.971 10.830 -36.052 1.00 97.56 90 TYR A O 1
ATOM 650 N N . THR A 1 91 ? 7.738 10.371 -38.228 1.00 98.25 91 THR A N 1
ATOM 651 C CA . THR A 1 91 ? 7.832 8.912 -38.104 1.00 98.25 91 THR A CA 1
ATOM 652 C C . THR A 1 91 ? 8.948 8.388 -38.997 1.00 98.25 91 THR A C 1
ATOM 654 O O . THR A 1 91 ? 8.857 8.467 -40.220 1.00 98.25 91 THR A O 1
ATOM 657 N N . LEU A 1 92 ? 9.997 7.825 -38.401 1.00 98.56 92 LEU A N 1
ATOM 658 C CA . LEU A 1 92 ? 11.058 7.121 -39.125 1.00 98.56 92 LEU A CA 1
ATOM 659 C C . LEU A 1 92 ? 10.672 5.648 -39.265 1.00 98.56 92 LEU A C 1
ATOM 661 O O . LEU A 1 92 ? 10.424 4.997 -38.252 1.00 98.56 92 LEU A O 1
ATOM 665 N N . THR A 1 93 ? 10.621 5.108 -40.481 1.00 98.06 93 THR A N 1
ATOM 666 C CA . THR A 1 93 ? 10.195 3.714 -40.721 1.00 98.06 93 THR A CA 1
ATOM 667 C C . THR A 1 93 ? 10.971 3.043 -41.852 1.00 98.06 93 THR A C 1
ATOM 669 O O . THR A 1 93 ? 11.539 3.723 -42.701 1.00 98.06 93 THR A O 1
ATOM 672 N N . GLY A 1 94 ? 10.972 1.708 -41.895 1.00 96.62 94 GLY A N 1
ATOM 673 C CA . GLY A 1 94 ? 11.640 0.909 -42.925 1.00 96.62 94 GLY A CA 1
ATOM 674 C C . GLY A 1 94 ? 12.887 0.186 -42.408 1.00 96.62 94 GLY A C 1
ATOM 675 O O . GLY A 1 94 ? 12.826 -0.568 -41.440 1.00 96.62 94 GLY A O 1
ATOM 676 N N . GLY A 1 95 ? 14.011 0.376 -43.092 1.00 95.00 95 GLY A N 1
ATOM 677 C CA . GLY A 1 95 ? 15.326 -0.184 -42.801 1.00 95.00 95 GLY A CA 1
ATOM 678 C C . GLY A 1 95 ? 15.926 0.262 -41.466 1.00 95.00 95 GLY A C 1
ATOM 679 O O . GLY A 1 95 ? 15.391 1.120 -40.762 1.00 95.00 95 GLY A O 1
ATOM 680 N N . GLY A 1 96 ? 17.047 -0.372 -41.113 1.00 95.31 96 GLY A N 1
ATOM 681 C CA . GLY A 1 96 ? 17.683 -0.214 -39.808 1.00 95.31 96 GLY A CA 1
ATOM 682 C C . GLY A 1 96 ? 18.494 1.075 -39.656 1.00 95.31 96 GLY A C 1
ATOM 683 O O . GLY A 1 96 ? 19.166 1.515 -40.587 1.00 95.31 96 GLY A O 1
ATOM 684 N N . LEU A 1 97 ? 18.487 1.629 -38.450 1.00 97.69 97 LEU A N 1
ATOM 685 C CA . LEU A 1 97 ? 19.348 2.716 -37.994 1.00 97.69 97 LEU A CA 1
ATOM 686 C C . LEU A 1 97 ? 20.521 2.109 -37.214 1.00 97.69 97 LEU A C 1
ATOM 688 O O . LEU A 1 97 ? 20.316 1.440 -36.204 1.00 97.69 97 LEU A O 1
ATOM 692 N N . LEU A 1 98 ? 21.745 2.296 -37.699 1.00 96.44 98 LEU A N 1
ATOM 693 C CA . LEU A 1 98 ? 22.967 1.721 -37.143 1.00 96.44 98 LEU A CA 1
ATOM 694 C C . LEU A 1 98 ? 23.703 2.810 -36.356 1.00 96.44 98 LEU A C 1
ATOM 696 O O . LEU A 1 98 ? 24.294 3.712 -36.947 1.00 96.44 98 LEU A O 1
ATOM 700 N N . LEU A 1 99 ? 23.661 2.719 -35.031 1.00 97.25 99 LEU A N 1
ATOM 701 C CA . LEU A 1 99 ? 24.308 3.662 -34.119 1.00 97.25 99 LEU A CA 1
ATOM 702 C C . LEU A 1 99 ? 25.617 3.051 -33.618 1.00 97.25 99 LEU A C 1
ATOM 704 O O . LEU A 1 99 ? 25.612 1.939 -33.095 1.00 97.25 99 LEU A O 1
ATOM 708 N N . ALA A 1 100 ? 26.729 3.765 -33.773 1.00 94.94 100 ALA A N 1
ATOM 709 C CA . ALA A 1 100 ? 28.014 3.380 -33.188 1.00 94.94 100 ALA A CA 1
ATOM 710 C C . ALA A 1 100 ? 28.133 3.864 -31.729 1.00 94.94 100 ALA A C 1
ATOM 712 O O . ALA A 1 100 ? 27.210 4.474 -31.183 1.00 94.94 100 ALA A O 1
ATOM 713 N N . ASP A 1 101 ? 29.282 3.607 -31.098 1.00 96.44 101 ASP A N 1
ATOM 714 C CA . ASP A 1 101 ? 29.590 4.124 -29.762 1.00 96.44 101 ASP A CA 1
ATOM 715 C C . ASP A 1 101 ? 29.434 5.654 -29.686 1.00 96.44 101 ASP A C 1
ATOM 717 O O . ASP A 1 101 ? 29.922 6.389 -30.546 1.00 96.44 101 ASP A O 1
ATOM 721 N N . GLY A 1 102 ? 28.726 6.126 -28.660 1.00 95.88 102 GLY A N 1
ATOM 722 C CA . GLY A 1 102 ? 28.355 7.530 -28.485 1.00 95.88 102 GLY A CA 1
ATOM 723 C C . GLY A 1 102 ? 27.124 7.977 -29.281 1.00 95.88 102 GLY A C 1
ATOM 724 O O . GLY A 1 102 ? 26.786 9.158 -29.231 1.00 95.88 102 GLY A O 1
ATOM 725 N N . GLY A 1 103 ? 26.448 7.074 -30.001 1.00 97.44 103 GLY A N 1
ATOM 726 C CA . GLY A 1 103 ? 25.266 7.406 -30.793 1.00 97.44 103 GLY A CA 1
ATOM 727 C C . GLY A 1 103 ? 24.077 7.886 -29.950 1.00 97.44 103 GLY A C 1
ATOM 728 O O . GLY A 1 103 ? 23.885 7.442 -28.814 1.00 97.44 103 GLY A O 1
ATOM 729 N N . VAL A 1 104 ? 23.257 8.787 -30.501 1.00 97.88 104 VAL A N 1
ATOM 730 C CA . VAL A 1 104 ? 22.133 9.409 -29.779 1.00 97.88 104 VAL A CA 1
ATOM 731 C C . VAL A 1 104 ? 20.856 9.461 -30.621 1.00 97.88 104 VAL A C 1
ATOM 733 O O . VAL A 1 104 ? 20.882 9.861 -31.779 1.00 97.88 104 VAL A O 1
ATOM 736 N N . ILE A 1 105 ? 19.710 9.135 -30.023 1.00 98.31 105 ILE A N 1
ATOM 737 C CA . ILE A 1 105 ? 18.384 9.514 -30.535 1.00 98.31 105 ILE A CA 1
ATOM 738 C C . ILE A 1 105 ? 17.736 10.419 -29.496 1.00 98.31 105 ILE A C 1
ATOM 740 O O . ILE A 1 105 ? 17.628 10.029 -28.334 1.00 98.31 105 ILE A O 1
ATOM 744 N N . LYS A 1 106 ? 17.305 11.620 -29.879 1.00 95.19 106 LYS A N 1
ATOM 745 C CA . LYS A 1 106 ? 16.739 12.567 -28.918 1.00 95.19 106 LYS A CA 1
ATOM 746 C C . LYS A 1 106 ? 15.612 13.430 -29.462 1.00 95.19 106 LYS A C 1
ATOM 748 O O . LYS A 1 106 ? 15.618 13.774 -30.639 1.00 95.19 106 LYS A O 1
ATOM 753 N N . THR A 1 107 ? 14.704 13.840 -28.582 1.00 93.94 107 THR A N 1
ATOM 754 C CA . THR A 1 107 ? 13.940 15.084 -28.775 1.00 93.94 107 THR A CA 1
ATOM 755 C C . THR A 1 107 ? 14.742 16.255 -28.210 1.00 93.94 107 THR A C 1
ATOM 757 O O . THR A 1 107 ? 15.564 16.062 -27.315 1.00 93.94 107 THR A O 1
ATOM 760 N N . LEU A 1 108 ? 14.562 17.451 -28.758 1.00 91.44 108 LEU A N 1
ATOM 761 C CA . LEU A 1 108 ? 15.160 18.704 -28.304 1.00 91.44 108 LEU A CA 1
ATOM 762 C C . LEU A 1 108 ? 14.182 19.462 -27.392 1.00 91.44 108 LEU A C 1
ATOM 764 O O . LEU A 1 108 ? 12.988 19.170 -27.358 1.00 91.44 108 LEU A O 1
ATOM 768 N N . ALA A 1 109 ? 14.694 20.433 -26.633 1.00 86.31 109 ALA A N 1
ATOM 769 C CA . ALA A 1 109 ? 13.905 21.188 -25.656 1.00 86.31 109 ALA A CA 1
ATOM 770 C C 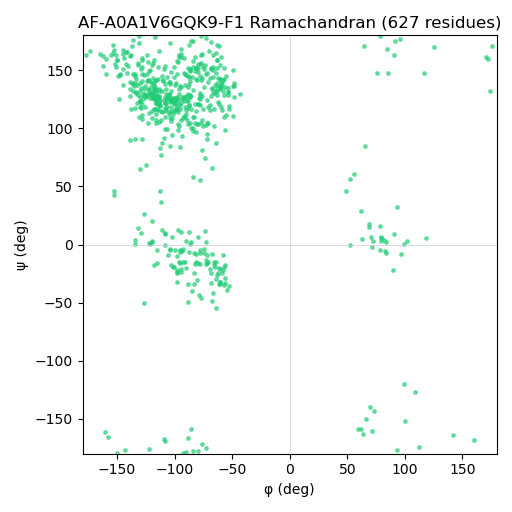. ALA A 1 109 ? 12.786 22.032 -26.291 1.00 86.31 109 ALA A C 1
ATOM 772 O O . ALA A 1 109 ? 11.747 22.247 -25.674 1.00 86.31 109 ALA A O 1
ATOM 773 N N . ASP A 1 110 ? 12.996 22.485 -27.525 1.00 82.12 110 ASP A N 1
ATOM 774 C CA . ASP A 1 110 ? 12.078 23.293 -28.327 1.00 82.12 110 ASP A CA 1
ATOM 775 C C . ASP A 1 110 ? 11.077 22.460 -29.146 1.00 82.12 110 ASP A C 1
ATOM 777 O O . ASP A 1 110 ? 10.376 23.008 -29.998 1.00 82.12 110 ASP A O 1
ATOM 781 N N . ASN A 1 111 ? 10.976 21.150 -28.891 1.00 86.50 111 ASN A N 1
ATOM 782 C CA . ASN A 1 111 ? 10.013 20.299 -29.579 1.00 86.50 111 ASN A CA 1
ATOM 783 C C . ASN A 1 111 ? 8.575 20.650 -29.163 1.00 86.50 111 ASN A C 1
ATOM 785 O O . ASN A 1 111 ? 8.240 20.700 -27.976 1.00 86.50 111 ASN A O 1
ATOM 789 N N . GLY A 1 112 ? 7.721 20.886 -30.155 1.00 87.12 112 GLY A N 1
ATOM 790 C CA . GLY A 1 112 ? 6.311 21.211 -29.982 1.00 87.12 112 GLY A CA 1
ATOM 791 C C . GLY A 1 112 ? 5.496 20.034 -29.434 1.00 87.12 112 GLY A C 1
ATOM 792 O O . GLY A 1 112 ? 6.024 18.931 -29.283 1.00 87.12 112 GLY A O 1
ATOM 793 N N . PRO A 1 113 ? 4.205 20.244 -29.124 1.00 90.06 113 PRO A N 1
ATOM 794 C CA . PRO A 1 113 ? 3.332 19.255 -28.485 1.00 90.06 113 PRO A CA 1
ATOM 795 C C . PRO A 1 113 ? 2.922 18.131 -29.450 1.00 90.06 113 PRO A C 1
ATOM 797 O O . PRO A 1 113 ? 1.808 18.103 -29.971 1.00 90.06 113 PRO A O 1
ATOM 800 N N . HIS A 1 114 ? 3.845 17.222 -29.749 1.00 91.50 114 HIS A N 1
ATOM 801 C CA . HIS A 1 114 ? 3.617 16.105 -30.654 1.00 91.50 114 HIS A CA 1
ATOM 802 C C . HIS A 1 114 ? 4.526 14.916 -30.347 1.00 91.50 114 HIS A C 1
ATOM 804 O O . HIS A 1 114 ? 5.554 15.021 -29.692 1.00 91.50 114 HIS A O 1
ATOM 810 N N . VAL A 1 115 ? 4.183 13.763 -30.910 1.00 93.25 115 VAL A N 1
ATOM 811 C CA . VAL A 1 115 ? 4.957 12.535 -30.737 1.00 93.25 115 VAL A CA 1
ATOM 812 C C . VAL A 1 115 ? 5.891 12.318 -31.923 1.00 93.25 115 VAL A C 1
ATOM 814 O O . VAL A 1 115 ? 5.422 12.218 -33.057 1.00 93.25 115 VAL A O 1
ATOM 817 N N . ASP A 1 116 ? 7.183 12.142 -31.652 1.00 95.69 116 ASP A N 1
ATOM 818 C CA . ASP A 1 116 ? 8.144 11.634 -32.635 1.00 95.69 116 ASP A CA 1
ATOM 819 C C . ASP A 1 116 ? 8.339 10.130 -32.468 1.00 95.69 116 ASP A C 1
ATOM 821 O O . ASP A 1 116 ? 8.519 9.615 -31.358 1.00 95.69 116 ASP A O 1
ATOM 825 N N . THR A 1 117 ? 8.300 9.412 -33.589 1.00 97.75 117 THR A N 1
ATOM 826 C CA . THR A 1 117 ? 8.321 7.950 -33.610 1.00 97.75 117 THR A CA 1
ATOM 827 C C . THR A 1 117 ? 9.494 7.407 -34.413 1.00 97.75 117 THR A C 1
ATOM 829 O O . THR A 1 117 ? 9.651 7.685 -35.598 1.00 97.75 117 THR A O 1
ATOM 832 N N . VAL A 1 118 ? 10.275 6.532 -33.788 1.00 98.62 118 VAL A N 1
ATOM 833 C CA . VAL A 1 118 ? 11.270 5.682 -34.445 1.00 98.62 118 VAL A CA 1
ATOM 834 C C . VAL A 1 118 ? 10.692 4.270 -34.566 1.00 98.62 118 VAL A C 1
ATOM 836 O O . VAL A 1 118 ? 10.757 3.470 -33.633 1.00 98.62 118 VAL A O 1
ATOM 839 N N . ALA A 1 119 ? 10.075 3.980 -35.710 1.00 98.44 119 ALA A N 1
ATOM 840 C CA . ALA A 1 119 ? 9.546 2.661 -36.068 1.00 98.44 119 ALA A CA 1
ATOM 841 C C . ALA A 1 119 ? 10.576 1.784 -36.802 1.00 98.44 119 ALA A C 1
ATOM 843 O O . ALA A 1 119 ? 10.462 0.560 -36.806 1.00 98.44 119 ALA A O 1
ATOM 844 N N . SER A 1 120 ? 11.605 2.394 -37.392 1.00 98.44 120 SER A N 1
ATOM 845 C CA . SER A 1 120 ? 12.773 1.686 -37.919 1.00 98.44 120 SER A CA 1
ATOM 846 C C . SER A 1 120 ? 13.501 0.888 -36.828 1.00 98.44 120 SER A C 1
ATOM 848 O O . SER A 1 120 ? 13.691 1.414 -35.727 1.00 98.44 120 SER A O 1
ATOM 850 N N . PRO A 1 121 ? 13.972 -0.344 -37.111 1.00 97.81 121 PRO A N 1
ATOM 851 C CA . PRO A 1 121 ? 14.843 -1.076 -36.197 1.00 97.81 121 PRO A CA 1
ATOM 852 C C . PRO A 1 121 ? 16.112 -0.283 -35.874 1.00 97.81 121 PRO A C 1
ATOM 854 O O . PRO A 1 121 ? 16.691 0.343 -36.758 1.00 97.81 121 PRO A O 1
ATOM 857 N N . VAL A 1 122 ? 16.583 -0.350 -34.635 1.00 98.50 122 VAL A N 1
ATOM 858 C CA . VAL A 1 122 ? 17.813 0.304 -34.181 1.00 98.50 122 VAL A CA 1
ATOM 859 C C . VAL A 1 122 ? 18.842 -0.756 -33.800 1.00 98.50 122 VAL A C 1
ATOM 861 O O . VAL A 1 122 ? 18.566 -1.634 -32.986 1.00 98.50 122 VAL A O 1
ATOM 864 N N . LEU A 1 123 ? 20.040 -0.680 -34.376 1.00 97.19 123 LEU A N 1
ATOM 865 C CA . LEU A 1 123 ? 21.149 -1.589 -34.099 1.00 97.19 123 LEU A CA 1
ATOM 866 C C . LEU A 1 123 ? 22.311 -0.810 -33.477 1.00 97.19 123 LEU A C 1
ATOM 868 O O . LEU A 1 123 ? 22.843 0.108 -34.100 1.00 97.19 123 LEU A O 1
ATOM 872 N N . ILE A 1 124 ? 22.725 -1.203 -32.275 1.00 97.38 124 ILE A N 1
ATOM 873 C CA . ILE A 1 124 ? 23.867 -0.637 -31.550 1.00 97.38 124 ILE A CA 1
ATOM 874 C C . ILE A 1 124 ? 25.118 -1.418 -31.958 1.00 97.38 124 ILE A C 1
ATOM 876 O O . ILE A 1 124 ? 25.278 -2.578 -31.589 1.00 97.38 124 ILE A O 1
ATOM 880 N N . GLN A 1 125 ? 25.977 -0.801 -32.761 1.00 94.00 125 GLN A N 1
ATOM 881 C CA . GLN A 1 125 ? 27.126 -1.431 -33.404 1.00 94.00 125 GLN A CA 1
ATOM 882 C C . GLN A 1 125 ? 28.410 -1.201 -32.605 1.00 94.00 125 GLN A C 1
ATOM 884 O O . GLN A 1 125 ? 28.782 -0.059 -32.332 1.00 94.00 125 GLN A O 1
ATOM 889 N N . GLY A 1 126 ? 29.140 -2.283 -32.341 1.00 92.00 126 GLY A N 1
ATOM 890 C CA . GLY A 1 126 ? 30.506 -2.238 -31.827 1.00 92.00 126 GLY A CA 1
ATOM 891 C C . GLY A 1 126 ? 30.657 -2.862 -30.445 1.00 92.00 126 GLY A C 1
ATOM 892 O O . GLY A 1 126 ? 29.769 -2.801 -29.594 1.00 92.00 126 GLY A O 1
ATOM 893 N N . ASP A 1 127 ? 31.824 -3.457 -30.214 1.00 93.44 127 ASP A N 1
ATOM 894 C CA . ASP A 1 127 ? 32.160 -4.077 -28.937 1.00 93.44 127 ASP A CA 1
ATOM 895 C C . ASP A 1 127 ? 32.243 -3.019 -27.833 1.00 93.44 127 ASP A C 1
ATOM 897 O O . ASP A 1 127 ? 33.081 -2.119 -27.875 1.00 93.44 127 ASP A O 1
ATOM 901 N N . GLY A 1 128 ? 31.355 -3.124 -26.842 1.00 92.81 128 GLY A N 1
ATOM 902 C CA . GLY A 1 128 ? 31.287 -2.164 -25.739 1.00 92.81 128 GLY A CA 1
ATOM 903 C C . GLY A 1 128 ? 30.563 -0.856 -26.067 1.00 92.81 128 GLY A C 1
ATOM 904 O O . GLY A 1 128 ? 30.570 0.042 -25.229 1.00 92.81 128 GLY A O 1
ATOM 905 N N . ALA A 1 129 ? 29.947 -0.735 -27.249 1.00 96.56 129 ALA A N 1
ATOM 906 C CA . ALA A 1 129 ? 29.306 0.506 -27.672 1.00 96.56 129 ALA A CA 1
ATOM 907 C C . ALA A 1 129 ? 28.171 0.928 -26.725 1.00 96.56 129 ALA A C 1
ATOM 909 O O . ALA A 1 129 ? 27.327 0.113 -26.330 1.00 96.56 129 ALA A O 1
ATOM 910 N N . ALA A 1 130 ? 28.135 2.216 -26.393 1.00 97.38 130 ALA A N 1
ATOM 911 C CA . ALA A 1 130 ? 27.094 2.837 -25.590 1.00 97.38 130 ALA A CA 1
ATOM 912 C C . ALA A 1 130 ? 26.304 3.860 -26.417 1.00 97.38 130 ALA A C 1
ATOM 914 O O . ALA A 1 130 ? 26.872 4.782 -26.996 1.00 97.38 130 ALA A O 1
ATOM 915 N N . VAL A 1 131 ? 24.980 3.716 -26.440 1.00 98.50 131 VAL A N 1
ATOM 916 C CA . VAL A 1 131 ? 24.048 4.591 -27.166 1.00 98.50 131 VAL A CA 1
ATOM 917 C C . VAL A 1 131 ? 23.034 5.182 -26.196 1.00 98.50 131 VAL A C 1
ATOM 919 O O . VAL A 1 131 ? 22.677 4.551 -25.202 1.00 98.50 131 VAL A O 1
ATOM 922 N N . THR A 1 132 ? 22.560 6.395 -26.478 1.00 98.31 132 THR A N 1
ATOM 923 C CA . THR A 1 132 ? 21.605 7.113 -25.624 1.00 98.31 132 THR A CA 1
ATOM 924 C C . THR A 1 132 ? 20.314 7.433 -26.360 1.00 98.31 132 THR A C 1
ATOM 926 O O . THR A 1 132 ? 20.341 8.053 -27.420 1.00 98.31 132 THR A O 1
ATOM 929 N N . PHE A 1 133 ? 19.173 7.087 -25.768 1.00 98.06 133 PHE A N 1
ATOM 930 C CA . PHE A 1 133 ? 17.883 7.660 -26.129 1.00 98.06 133 PHE A CA 1
ATOM 931 C C . PHE A 1 133 ? 17.478 8.693 -25.081 1.00 98.06 133 PHE A C 1
ATOM 933 O O . PHE A 1 133 ? 17.447 8.388 -23.886 1.00 98.06 133 PHE A O 1
ATOM 940 N N . SER A 1 134 ? 17.171 9.913 -25.520 1.00 94.56 134 SER A N 1
ATOM 941 C CA . SER A 1 134 ? 16.858 11.015 -24.614 1.00 94.56 134 SER A CA 1
ATOM 942 C C . SER A 1 134 ? 15.593 11.770 -24.992 1.00 94.56 134 SER A C 1
ATOM 944 O O . SER A 1 134 ? 15.444 12.228 -26.120 1.00 94.56 134 SER A O 1
ATOM 946 N N . GLY A 1 135 ? 14.686 11.942 -24.036 1.00 91.62 135 GLY A N 1
ATOM 947 C CA . GLY A 1 135 ? 13.626 12.935 -24.171 1.00 91.62 135 GLY A CA 1
ATOM 948 C C . GLY A 1 135 ? 14.082 14.248 -23.540 1.00 91.62 135 GLY A C 1
ATOM 949 O O . GLY A 1 135 ? 14.169 14.308 -22.316 1.00 91.62 135 GLY A O 1
ATOM 950 N N . GLU A 1 136 ? 14.364 15.288 -24.319 1.00 88.69 136 GLU A N 1
ATOM 951 C CA . GLU A 1 136 ? 14.741 16.604 -23.763 1.00 88.69 136 GLU A CA 1
ATOM 952 C C . GLU A 1 136 ? 13.608 17.630 -23.841 1.00 88.69 136 GLU A C 1
ATOM 954 O O . GLU A 1 136 ? 13.754 18.738 -23.336 1.00 88.69 136 GLU A O 1
ATOM 959 N N . ALA A 1 137 ? 12.484 17.281 -24.469 1.00 78.50 137 ALA A N 1
ATOM 960 C CA . ALA A 1 137 ? 11.348 18.182 -24.589 1.00 78.50 137 ALA A CA 1
ATOM 961 C C . ALA A 1 137 ? 10.742 18.511 -23.213 1.00 78.50 137 ALA A C 1
ATOM 963 O O . ALA A 1 137 ? 10.487 17.616 -22.404 1.00 78.50 137 ALA A O 1
ATOM 964 N N . ALA A 1 138 ? 10.483 19.798 -22.969 1.00 71.62 138 ALA A N 1
ATOM 965 C CA . ALA A 1 138 ? 9.931 20.288 -21.703 1.00 71.62 138 ALA A CA 1
ATOM 966 C C . ALA A 1 138 ? 8.409 20.058 -21.568 1.00 71.62 138 ALA A C 1
ATOM 968 O O . ALA A 1 138 ? 7.851 20.128 -20.474 1.00 71.62 138 ALA A O 1
ATOM 969 N N . SER A 1 139 ? 7.711 19.786 -22.676 1.00 72.44 139 SER A N 1
ATOM 970 C CA . SER A 1 139 ? 6.266 19.526 -22.689 1.00 72.44 139 SER A CA 1
ATOM 971 C C . SER A 1 139 ? 5.946 18.047 -22.457 1.00 72.44 139 SER A C 1
ATOM 973 O O . SER A 1 139 ? 6.553 17.173 -23.072 1.00 72.44 139 SER A O 1
ATOM 975 N N . VAL A 1 140 ? 4.917 17.758 -21.645 1.00 69.25 140 VAL A N 1
ATOM 976 C CA . VAL A 1 140 ? 4.370 16.395 -21.444 1.00 69.25 140 VAL A CA 1
ATOM 977 C C . VAL A 1 140 ? 3.865 15.745 -22.736 1.00 69.25 140 VAL A C 1
ATOM 979 O O . VAL A 1 140 ? 3.807 14.519 -22.830 1.00 69.25 140 VAL A O 1
ATOM 982 N N . GLU A 1 141 ? 3.499 16.564 -23.722 1.00 80.19 141 GLU A N 1
ATOM 983 C CA . GLU A 1 141 ? 2.907 16.142 -24.996 1.00 80.19 141 GLU A CA 1
ATOM 984 C C . GLU A 1 141 ? 3.960 15.793 -26.056 1.00 80.19 141 GLU A C 1
ATOM 986 O O . GLU A 1 141 ? 3.595 15.385 -27.157 1.00 80.19 141 GLU A O 1
ATOM 991 N N . SER A 1 142 ? 5.250 15.890 -25.710 1.00 87.75 142 SER A N 1
ATOM 992 C CA . SER A 1 142 ? 6.370 15.754 -26.647 1.00 87.75 142 SER A CA 1
ATOM 993 C C . SER A 1 142 ? 7.248 14.507 -26.447 1.00 87.75 142 SER A C 1
ATOM 995 O O . SER A 1 142 ? 8.480 14.620 -26.402 1.00 87.75 142 SER A O 1
ATOM 997 N N . PRO A 1 143 ? 6.682 13.299 -26.256 1.00 91.44 143 PRO A N 1
A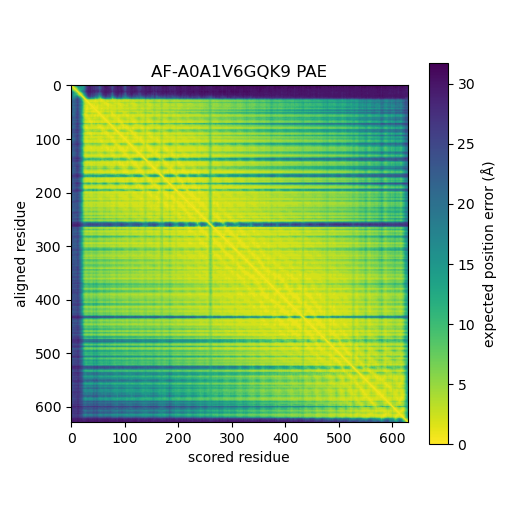TOM 998 C CA . PRO A 1 143 ? 7.490 12.157 -25.890 1.00 91.44 143 PRO A CA 1
ATOM 999 C C . PRO A 1 143 ? 8.165 11.505 -27.102 1.00 91.44 143 PRO A C 1
ATOM 1001 O O . PRO A 1 143 ? 7.594 11.404 -28.189 1.00 91.44 143 PRO A O 1
ATOM 1004 N N . LEU A 1 144 ? 9.337 10.918 -26.865 1.00 95.31 144 LEU A N 1
ATOM 1005 C CA . LEU A 1 144 ? 9.973 10.011 -27.815 1.00 95.31 144 LEU A CA 1
ATOM 1006 C C . LEU A 1 144 ? 9.298 8.628 -27.760 1.00 95.31 144 LEU A C 1
ATOM 1008 O O . LEU A 1 144 ? 9.111 8.041 -26.683 1.00 95.31 144 LEU A O 1
ATOM 1012 N N . ARG A 1 145 ? 8.929 8.085 -28.924 1.00 97.00 145 ARG A N 1
ATOM 1013 C CA . ARG A 1 145 ? 8.432 6.709 -29.089 1.00 97.00 145 ARG A CA 1
ATOM 1014 C C . ARG A 1 145 ? 9.397 5.900 -29.939 1.00 97.00 145 ARG A C 1
ATOM 1016 O O . ARG A 1 145 ? 9.691 6.271 -31.068 1.00 97.00 145 ARG A O 1
ATOM 1023 N N . VAL A 1 146 ? 9.825 4.749 -29.437 1.00 98.62 146 VAL A N 1
ATOM 1024 C CA . VAL A 1 146 ? 10.590 3.770 -30.218 1.00 98.62 146 VAL A CA 1
ATOM 1025 C C . VAL A 1 146 ? 9.762 2.498 -30.335 1.00 98.62 146 VAL A C 1
ATOM 1027 O O . VAL A 1 146 ? 9.599 1.747 -29.376 1.00 98.62 146 VAL A O 1
ATOM 1030 N N . SER A 1 147 ? 9.185 2.278 -31.510 1.00 98.31 147 SER A N 1
ATOM 1031 C CA . SER A 1 147 ? 8.374 1.094 -31.811 1.00 98.31 147 SER A CA 1
ATOM 1032 C C . SER A 1 147 ? 9.141 0.046 -32.614 1.00 98.31 147 SER A C 1
ATOM 1034 O O . SER A 1 147 ? 8.773 -1.128 -32.589 1.00 98.31 147 SER A O 1
ATOM 1036 N N . GLY A 1 148 ? 10.237 0.440 -33.270 1.00 98.06 148 GLY A N 1
ATOM 1037 C CA . GLY A 1 148 ? 11.180 -0.488 -33.887 1.00 98.06 148 GLY A CA 1
ATOM 1038 C C . GLY A 1 148 ? 11.947 -1.309 -32.848 1.00 98.06 148 GLY A C 1
ATOM 1039 O O . GLY A 1 148 ? 12.175 -0.860 -31.724 1.00 98.06 148 GLY A O 1
ATOM 1040 N N . ALA A 1 149 ? 12.355 -2.524 -33.221 1.00 98.00 149 ALA A N 1
ATOM 1041 C CA . ALA A 1 149 ? 13.197 -3.360 -32.365 1.00 98.00 149 ALA A CA 1
ATOM 1042 C C . ALA A 1 149 ? 14.556 -2.689 -32.106 1.00 98.00 149 ALA A C 1
ATOM 1044 O O . ALA A 1 149 ? 15.119 -2.078 -33.013 1.00 98.00 149 ALA A O 1
ATOM 1045 N N . VAL A 1 150 ? 15.098 -2.844 -30.899 1.00 98.69 150 VAL A N 1
ATOM 1046 C CA . VAL A 1 150 ? 16.423 -2.334 -30.518 1.00 98.69 150 VAL A CA 1
ATOM 1047 C C . VAL A 1 150 ? 17.336 -3.516 -30.220 1.00 98.69 150 VAL A C 1
ATOM 1049 O O . VAL A 1 150 ? 17.006 -4.360 -29.390 1.00 98.69 150 VAL A O 1
ATOM 1052 N N . ALA A 1 151 ? 18.482 -3.599 -30.886 1.00 97.50 151 ALA A N 1
ATOM 1053 C CA . ALA A 1 151 ? 19.380 -4.741 -30.764 1.00 97.50 151 ALA A CA 1
ATOM 1054 C C . ALA A 1 151 ? 20.834 -4.317 -30.551 1.00 97.50 151 ALA A C 1
ATOM 1056 O O . ALA A 1 151 ? 21.326 -3.413 -31.227 1.00 97.50 151 ALA A O 1
ATOM 1057 N N . GLY A 1 152 ? 21.531 -5.002 -29.645 1.00 96.00 152 GLY A N 1
ATOM 1058 C CA . GLY A 1 152 ? 22.991 -4.959 -29.575 1.00 96.00 152 GLY A CA 1
ATOM 1059 C C . GLY A 1 152 ? 23.626 -5.721 -30.742 1.00 96.00 152 GLY A C 1
ATOM 1060 O O . GLY A 1 152 ? 23.073 -6.691 -31.253 1.00 96.00 152 GLY A O 1
ATOM 1061 N N . VAL A 1 153 ? 24.789 -5.287 -31.210 1.00 93.44 153 VAL A N 1
ATOM 1062 C CA . VAL A 1 153 ? 25.608 -6.047 -32.159 1.00 93.44 153 VAL A CA 1
ATOM 1063 C C . VAL A 1 153 ? 27.043 -5.990 -31.664 1.00 93.44 153 VAL A C 1
ATOM 1065 O O . VAL A 1 153 ? 27.794 -5.063 -31.971 1.00 93.44 153 VAL A O 1
ATOM 1068 N N . SER A 1 154 ? 27.398 -6.980 -30.848 1.00 93.81 154 SER A N 1
ATOM 1069 C CA . SER A 1 154 ? 28.733 -7.118 -30.262 1.00 93.81 154 SER A CA 1
ATOM 1070 C C . SER A 1 154 ? 29.165 -8.579 -30.198 1.00 93.81 154 SER A C 1
ATOM 1072 O O . SER A 1 154 ? 28.334 -9.492 -30.198 1.00 93.81 154 SER A O 1
ATOM 1074 N N . GLY A 1 155 ? 30.478 -8.796 -30.184 1.00 94.62 155 GLY A N 1
ATOM 1075 C CA . GLY A 1 155 ? 31.083 -10.117 -30.100 1.00 94.62 155 GLY A CA 1
ATOM 1076 C C . GLY A 1 155 ? 30.829 -10.818 -28.763 1.00 94.62 155 GLY A C 1
ATOM 1077 O O . GLY A 1 155 ? 30.484 -10.204 -27.750 1.00 94.62 155 GLY A O 1
ATOM 1078 N N . ALA A 1 156 ? 31.041 -12.134 -28.744 1.00 93.88 156 ALA A N 1
ATOM 1079 C CA . ALA A 1 156 ? 30.894 -12.949 -27.543 1.00 93.88 156 ALA A CA 1
ATOM 1080 C C . ALA A 1 156 ? 31.721 -12.404 -26.362 1.00 93.88 156 ALA A C 1
ATOM 1082 O O . ALA A 1 156 ? 32.909 -12.115 -26.491 1.00 93.88 156 ALA A O 1
ATOM 1083 N N . GLY A 1 157 ? 31.082 -12.286 -25.196 1.00 92.50 157 GLY A N 1
ATOM 1084 C CA . GLY A 1 157 ? 31.702 -11.750 -23.977 1.00 92.50 157 GLY A CA 1
ATOM 1085 C C . GLY A 1 157 ? 31.697 -10.221 -23.867 1.00 92.50 157 GLY A C 1
ATOM 1086 O O . GLY A 1 157 ? 32.025 -9.703 -22.802 1.00 92.50 157 GLY A O 1
ATOM 1087 N N . MET A 1 158 ? 31.279 -9.505 -24.912 1.00 96.31 158 MET A N 1
ATOM 1088 C CA . MET A 1 158 ? 31.127 -8.050 -24.888 1.00 96.31 158 MET A CA 1
ATOM 1089 C C . MET A 1 158 ? 29.709 -7.643 -24.478 1.00 96.31 158 MET A C 1
ATOM 1091 O O . MET A 1 158 ? 28.769 -8.441 -24.510 1.00 96.31 158 MET A O 1
ATOM 1095 N N . THR A 1 159 ? 29.552 -6.396 -24.032 1.00 96.19 159 THR A N 1
ATOM 1096 C CA . THR A 1 159 ? 28.254 -5.834 -23.636 1.00 96.19 159 THR A CA 1
ATOM 1097 C C . THR A 1 159 ? 28.078 -4.444 -24.228 1.00 96.19 159 THR A C 1
ATOM 1099 O O . THR A 1 159 ? 28.828 -3.533 -23.892 1.00 96.19 159 THR A O 1
ATOM 1102 N N . THR A 1 160 ? 27.078 -4.273 -25.087 1.00 98.06 160 THR A N 1
ATOM 1103 C CA . THR A 1 160 ? 26.589 -2.950 -25.505 1.00 98.06 160 THR A CA 1
ATOM 1104 C C . THR A 1 160 ? 25.662 -2.362 -24.446 1.00 98.06 160 THR A C 1
ATOM 1106 O O . THR A 1 160 ? 25.041 -3.108 -23.688 1.00 98.06 160 THR A O 1
ATOM 1109 N N . THR A 1 161 ? 25.531 -1.038 -24.406 1.00 98.44 161 THR A N 1
ATOM 1110 C CA . THR A 1 161 ? 24.664 -0.341 -23.444 1.00 98.44 161 THR A CA 1
ATOM 1111 C C . THR A 1 161 ? 23.668 0.573 -24.149 1.00 98.44 161 THR A C 1
ATOM 1113 O O . THR A 1 161 ? 24.061 1.442 -24.923 1.00 98.44 161 THR A O 1
ATOM 1116 N N . LEU A 1 162 ? 22.384 0.430 -23.820 1.00 98.69 162 LEU A N 1
ATOM 1117 C CA . LEU A 1 162 ? 21.339 1.400 -24.134 1.00 98.69 162 LEU A CA 1
ATOM 1118 C C . LEU A 1 162 ? 21.054 2.254 -22.897 1.00 98.69 162 LEU A C 1
ATOM 1120 O O . LEU A 1 162 ? 20.565 1.749 -21.888 1.00 98.69 162 LEU A O 1
ATOM 1124 N N . THR A 1 163 ? 21.326 3.552 -22.979 1.00 98.38 163 THR A N 1
ATOM 1125 C CA . THR A 1 163 ? 21.008 4.519 -21.924 1.00 98.38 163 THR A CA 1
ATOM 1126 C C . THR A 1 163 ? 19.709 5.243 -22.247 1.00 98.38 163 THR A C 1
ATOM 1128 O O . THR A 1 163 ? 19.567 5.819 -23.318 1.00 98.38 163 THR A O 1
ATOM 1131 N N . LEU A 1 164 ? 18.768 5.241 -21.311 1.00 97.81 164 LEU A N 1
ATOM 1132 C CA . LEU A 1 164 ? 17.493 5.945 -21.380 1.00 97.81 164 LEU A CA 1
ATOM 1133 C C . LEU A 1 164 ? 17.558 7.147 -20.443 1.00 97.81 164 LEU A C 1
ATOM 1135 O O . LEU A 1 164 ? 17.734 6.976 -19.236 1.00 97.81 164 LEU A O 1
ATOM 1139 N N . THR A 1 165 ? 17.431 8.360 -20.973 1.00 94.44 165 THR A N 1
ATOM 1140 C CA . THR A 1 165 ? 17.598 9.593 -20.189 1.00 94.44 165 THR A CA 1
ATOM 1141 C C . THR A 1 165 ? 16.629 10.696 -20.626 1.00 94.44 165 THR A C 1
ATOM 1143 O O . THR A 1 165 ? 15.694 10.441 -21.392 1.00 94.44 165 THR A O 1
ATOM 1146 N N . GLY A 1 166 ? 16.747 11.876 -20.025 1.00 89.06 166 GLY A N 1
ATOM 1147 C CA . GLY A 1 166 ? 15.977 13.060 -20.384 1.00 89.06 166 GLY A CA 1
ATOM 1148 C C . GLY A 1 166 ? 16.242 14.246 -19.463 1.00 89.06 166 GLY A C 1
ATOM 1149 O O . GLY A 1 166 ? 16.890 14.085 -18.420 1.00 89.06 166 GLY A O 1
ATOM 1150 N N . ALA A 1 167 ? 15.722 15.410 -19.852 1.00 82.31 167 ALA A N 1
ATOM 1151 C CA . ALA A 1 167 ? 15.861 16.662 -19.115 1.00 82.31 167 ALA A CA 1
ATOM 1152 C C . ALA A 1 167 ? 15.207 16.604 -17.723 1.00 82.31 167 ALA A C 1
ATOM 1154 O O . ALA A 1 167 ? 14.326 15.786 -17.453 1.00 82.31 167 ALA A O 1
ATOM 1155 N N . LEU A 1 168 ? 15.638 17.499 -16.827 1.00 70.44 168 LEU A N 1
ATOM 1156 C CA . LEU A 1 168 ? 15.120 17.598 -15.453 1.00 70.44 168 LEU A CA 1
ATOM 1157 C C . LEU A 1 168 ? 13.666 18.087 -15.385 1.00 70.44 168 LEU A C 1
ATOM 1159 O O . LEU A 1 168 ? 12.963 17.814 -14.416 1.00 70.44 168 LEU A O 1
ATOM 1163 N N . ASP A 1 169 ? 13.217 18.805 -16.398 1.00 67.75 169 ASP A N 1
ATOM 1164 C CA . ASP A 1 169 ? 11.854 19.287 -16.589 1.00 67.75 169 ASP A CA 1
ATOM 1165 C C . ASP A 1 169 ? 11.082 18.443 -17.611 1.00 67.75 169 ASP A C 1
ATOM 1167 O O . ASP A 1 169 ? 9.940 18.768 -17.928 1.00 67.75 169 ASP A O 1
ATOM 1171 N N . ASN A 1 170 ? 11.657 17.333 -18.095 1.00 67.12 170 ASN A N 1
ATOM 1172 C CA . ASN A 1 170 ? 10.927 16.428 -18.967 1.00 67.12 170 ASN A CA 1
ATOM 1173 C C . ASN A 1 170 ? 9.850 15.684 -18.169 1.00 67.12 170 ASN A C 1
ATOM 1175 O O . ASN A 1 170 ? 10.124 14.726 -17.441 1.00 67.12 170 ASN A O 1
ATOM 1179 N N . LEU A 1 171 ? 8.609 16.117 -18.361 1.00 63.78 171 LEU A N 1
ATOM 1180 C CA . LEU A 1 171 ? 7.417 15.493 -17.800 1.00 63.78 171 LEU A CA 1
ATOM 1181 C C . LEU A 1 171 ? 6.754 14.500 -18.781 1.00 63.78 171 LEU A C 1
ATOM 1183 O O . LEU A 1 171 ? 5.784 13.828 -18.426 1.00 63.78 171 LEU A O 1
ATOM 1187 N N . ALA A 1 172 ? 7.257 14.389 -20.014 1.00 78.75 172 ALA A N 1
ATOM 1188 C CA . ALA A 1 172 ? 6.753 13.473 -21.026 1.00 78.75 172 ALA A CA 1
ATOM 1189 C C . ALA A 1 172 ? 7.100 12.016 -20.691 1.00 78.75 172 ALA A C 1
ATOM 1191 O O . ALA A 1 172 ? 8.207 11.663 -20.278 1.00 78.75 172 ALA A O 1
ATOM 1192 N N . THR A 1 173 ? 6.143 11.126 -20.940 1.00 88.38 173 THR A N 1
ATOM 1193 C CA . THR A 1 173 ? 6.348 9.681 -20.803 1.00 88.38 173 THR A CA 1
ATOM 1194 C C . THR A 1 173 ? 6.980 9.145 -22.079 1.00 88.38 173 THR A C 1
ATOM 1196 O O . THR A 1 173 ? 6.261 8.911 -23.049 1.00 88.38 173 THR A O 1
ATOM 1199 N N . ASN A 1 174 ? 8.303 8.959 -22.110 1.00 93.81 174 ASN A N 1
ATOM 1200 C CA . ASN A 1 174 ? 9.002 8.317 -23.232 1.00 93.81 174 ASN A CA 1
ATOM 1201 C C . ASN A 1 174 ? 8.755 6.805 -23.209 1.00 93.81 174 ASN A C 1
ATOM 1203 O O . ASN A 1 174 ? 8.529 6.230 -22.141 1.00 93.81 174 ASN A O 1
ATOM 1207 N N . ALA A 1 175 ? 8.779 6.139 -24.363 1.00 96.69 175 ALA A N 1
ATOM 1208 C CA . ALA A 1 175 ? 8.481 4.710 -24.400 1.00 96.69 175 ALA A CA 1
ATOM 1209 C C . ALA A 1 175 ? 9.214 3.951 -25.503 1.00 96.69 175 ALA A C 1
ATOM 1211 O O . ALA A 1 175 ? 9.375 4.450 -26.618 1.00 96.69 175 ALA A O 1
ATOM 1212 N N . ILE A 1 176 ? 9.572 2.707 -25.185 1.00 98.62 176 ILE A N 1
ATOM 1213 C CA . ILE A 1 176 ? 10.011 1.689 -26.134 1.00 98.62 176 ILE A CA 1
ATOM 1214 C C . ILE A 1 176 ? 8.988 0.553 -26.109 1.00 98.62 176 ILE A C 1
ATOM 1216 O O . ILE A 1 176 ? 8.851 -0.155 -25.107 1.00 98.62 176 ILE A O 1
ATOM 1220 N N . SER A 1 177 ? 8.260 0.395 -27.211 1.00 98.25 177 SER A N 1
ATOM 1221 C CA . SER A 1 177 ? 7.321 -0.712 -27.416 1.00 98.25 177 SER A CA 1
ATOM 1222 C C . SER A 1 177 ? 7.893 -1.820 -28.296 1.00 98.25 177 SER A C 1
ATOM 1224 O O . SER A 1 177 ? 7.417 -2.952 -28.235 1.00 98.25 177 SER A O 1
ATOM 1226 N N . GLY A 1 178 ? 8.931 -1.518 -29.081 1.00 98.25 178 GLY A N 1
ATOM 1227 C CA . GLY A 1 178 ? 9.699 -2.530 -29.794 1.00 98.25 178 GLY A CA 1
ATOM 1228 C C . GLY A 1 178 ? 10.470 -3.443 -28.838 1.00 98.25 178 GLY A C 1
ATOM 1229 O O . GLY A 1 178 ? 10.839 -3.045 -27.732 1.00 98.25 178 GLY A O 1
ATOM 1230 N N . ALA A 1 179 ? 10.726 -4.681 -29.264 1.00 98.06 179 ALA A N 1
ATOM 1231 C CA . ALA A 1 179 ? 11.526 -5.615 -28.478 1.00 98.06 179 ALA A CA 1
ATOM 1232 C C . ALA A 1 179 ? 12.988 -5.151 -28.397 1.00 98.06 179 ALA A C 1
ATOM 1234 O O . ALA A 1 179 ? 13.599 -4.807 -29.410 1.00 98.06 179 ALA A O 1
ATOM 1235 N N . ILE A 1 180 ? 13.549 -5.189 -27.191 1.00 98.75 180 ILE A N 1
ATOM 1236 C CA . ILE A 1 180 ? 14.964 -4.949 -26.915 1.00 98.75 180 ILE A CA 1
ATOM 1237 C C . ILE A 1 180 ? 15.660 -6.306 -26.758 1.00 98.75 180 ILE A C 1
ATOM 1239 O O . ILE A 1 180 ? 15.249 -7.116 -25.923 1.00 98.75 180 ILE A O 1
ATOM 1243 N N . GLY A 1 181 ? 16.712 -6.566 -27.531 1.00 97.94 181 GLY A N 1
ATOM 1244 C CA . GLY A 1 181 ? 17.419 -7.850 -27.529 1.00 97.94 181 GLY A CA 1
ATOM 1245 C C . GLY A 1 181 ? 18.936 -7.719 -27.608 1.00 97.94 181 GLY A C 1
ATOM 1246 O O . GLY A 1 181 ? 19.470 -6.693 -28.020 1.00 97.94 181 GLY A O 1
ATOM 1247 N N . ASP A 1 182 ? 19.638 -8.794 -27.248 1.00 96.44 182 ASP A N 1
ATOM 1248 C CA . ASP A 1 182 ? 21.103 -8.865 -27.368 1.00 96.44 182 ASP A CA 1
ATOM 1249 C C . ASP A 1 182 ? 21.584 -8.759 -28.821 1.00 96.44 182 ASP A C 1
ATOM 1251 O O . ASP A 1 182 ? 22.707 -8.328 -29.055 1.00 96.44 182 ASP A O 1
ATOM 1255 N N . GLY A 1 183 ? 20.717 -9.127 -29.772 1.00 88.75 183 GLY A N 1
ATOM 1256 C CA . GLY A 1 183 ? 20.957 -9.078 -31.210 1.00 88.75 183 GLY A CA 1
ATOM 1257 C C . GLY A 1 183 ? 21.979 -10.103 -31.705 1.00 88.75 183 GLY A C 1
ATOM 1258 O O . GLY A 1 183 ? 21.927 -11.273 -31.330 1.00 88.75 183 GLY A O 1
ATOM 1259 N N . GLY A 1 184 ? 22.841 -9.693 -32.638 1.00 82.38 184 GLY A N 1
ATOM 1260 C CA . GLY A 1 184 ? 23.789 -10.576 -33.332 1.00 82.38 184 GLY A CA 1
ATOM 1261 C C . GLY A 1 184 ? 25.200 -10.544 -32.734 1.00 82.38 184 GLY A C 1
ATOM 1262 O O . GLY A 1 184 ? 25.589 -9.568 -32.104 1.00 82.38 184 GLY A O 1
ATOM 1263 N N . GLY A 1 185 ? 25.995 -11.594 -32.972 1.00 85.94 185 GLY A N 1
ATOM 1264 C CA . GLY A 1 185 ? 27.422 -11.644 -32.594 1.00 85.94 185 GLY A CA 1
ATOM 1265 C C . GLY A 1 185 ? 27.742 -12.343 -31.264 1.00 85.94 185 GLY A C 1
ATOM 1266 O O . GLY A 1 185 ? 28.908 -12.620 -30.989 1.00 85.94 185 GLY A O 1
ATOM 1267 N N . GLY A 1 186 ? 26.724 -12.709 -30.477 1.00 89.50 186 GLY A N 1
ATOM 1268 C CA . GLY A 1 186 ? 26.874 -13.484 -29.236 1.00 89.50 186 GLY A CA 1
ATOM 1269 C C . GLY A 1 186 ? 27.226 -12.662 -27.989 1.00 89.50 186 GLY A C 1
ATOM 1270 O O . GLY A 1 186 ? 27.436 -13.245 -26.923 1.00 89.50 186 GLY A O 1
ATOM 1271 N N . GLY A 1 187 ? 27.314 -11.335 -28.111 1.00 95.44 187 GLY A N 1
ATOM 1272 C CA . GLY A 1 187 ? 27.416 -10.402 -26.988 1.00 95.44 187 GLY A CA 1
ATOM 1273 C C . GLY A 1 187 ? 26.083 -10.176 -26.269 1.00 95.44 187 GLY A C 1
ATOM 1274 O O . GLY A 1 187 ? 25.100 -10.874 -26.510 1.00 95.44 187 GLY A O 1
ATOM 1275 N N . ARG A 1 188 ? 26.062 -9.206 -25.350 1.00 97.25 188 ARG A N 1
ATOM 1276 C CA . ARG A 1 188 ? 24.888 -8.856 -24.531 1.00 97.25 188 ARG A CA 1
ATOM 1277 C C . ARG A 1 188 ? 24.505 -7.387 -24.694 1.00 97.25 188 ARG A C 1
ATOM 1279 O O . ARG A 1 188 ? 25.354 -6.548 -24.987 1.00 97.25 188 ARG A O 1
ATOM 1286 N N . LEU A 1 189 ? 23.252 -7.050 -24.413 1.00 98.38 189 LEU A N 1
ATOM 1287 C CA . LEU A 1 189 ? 22.777 -5.675 -24.277 1.00 98.38 189 LEU A CA 1
ATOM 1288 C C . LEU A 1 189 ? 22.348 -5.402 -22.831 1.00 98.38 189 LEU A C 1
ATOM 1290 O O . LEU A 1 189 ? 21.548 -6.138 -22.254 1.00 98.38 189 LEU A O 1
ATOM 1294 N N . ALA A 1 190 ? 22.891 -4.340 -22.242 1.00 98.44 190 ALA A N 1
ATOM 1295 C CA . ALA A 1 190 ? 22.466 -3.799 -20.957 1.00 98.44 190 ALA A CA 1
ATOM 1296 C C . ALA A 1 190 ? 21.612 -2.542 -21.159 1.00 98.44 190 ALA A C 1
ATOM 1298 O O . ALA A 1 190 ? 21.835 -1.768 -22.092 1.00 98.44 190 ALA A O 1
ATOM 1299 N N . VAL A 1 191 ? 20.661 -2.316 -20.255 1.00 98.81 191 VAL A N 1
ATOM 1300 C CA . VAL A 1 191 ? 19.821 -1.114 -20.236 1.00 98.81 191 VAL A CA 1
ATOM 1301 C C . VAL A 1 191 ? 20.136 -0.296 -18.991 1.00 98.81 191 VAL A C 1
ATOM 1303 O O . VAL A 1 191 ? 20.095 -0.801 -17.871 1.00 98.81 191 VAL A O 1
ATOM 1306 N N . VAL A 1 192 ? 20.420 0.989 -19.171 1.00 98.44 192 VAL A N 1
ATOM 1307 C CA . VAL A 1 192 ? 20.653 1.939 -18.081 1.00 98.44 192 VAL A CA 1
ATOM 1308 C C . VAL A 1 192 ? 19.572 3.006 -18.127 1.00 98.44 192 VAL A C 1
ATOM 1310 O O . VAL A 1 192 ? 19.422 3.682 -19.135 1.00 98.44 192 VAL A O 1
ATOM 1313 N N . LYS A 1 193 ? 18.836 3.205 -17.034 1.00 95.81 193 LYS A N 1
ATOM 1314 C CA . LYS A 1 193 ? 17.919 4.341 -16.881 1.00 95.81 193 LYS A CA 1
ATOM 1315 C C . LYS A 1 193 ? 18.595 5.425 -16.042 1.00 95.81 193 LYS A C 1
ATOM 1317 O O . LYS A 1 193 ? 18.968 5.173 -14.901 1.00 95.81 193 LYS A O 1
ATOM 1322 N N . SER A 1 194 ? 18.744 6.623 -16.597 1.00 92.19 194 SER A N 1
ATOM 1323 C CA . SER A 1 194 ? 19.329 7.806 -15.949 1.00 92.19 194 SER A CA 1
ATOM 1324 C C . SER A 1 194 ? 18.437 9.043 -16.114 1.00 92.19 194 SER A C 1
ATOM 1326 O O . SER A 1 194 ? 17.374 8.963 -16.734 1.00 92.19 194 SER A O 1
ATOM 1328 N N . GLY A 1 195 ? 18.866 10.174 -15.545 1.00 84.81 195 GLY A N 1
ATOM 1329 C CA . GLY A 1 195 ? 18.065 11.400 -15.416 1.00 84.81 195 GLY A CA 1
ATOM 1330 C C . GLY A 1 195 ? 17.183 11.350 -14.165 1.00 84.81 195 GLY A C 1
ATOM 1331 O O . GLY A 1 195 ? 16.823 10.266 -13.724 1.00 84.81 195 GLY A O 1
ATOM 1332 N N . ILE A 1 196 ? 16.917 12.490 -13.520 1.00 75.00 196 ILE A N 1
ATOM 1333 C CA . ILE A 1 196 ? 16.354 12.514 -12.151 1.00 75.00 196 ILE A CA 1
ATOM 1334 C C . ILE A 1 196 ? 14.823 12.403 -12.146 1.00 75.00 196 ILE A C 1
ATOM 1336 O O . ILE A 1 196 ? 14.271 11.709 -11.299 1.00 75.00 196 ILE A O 1
ATOM 1340 N N . THR A 1 197 ? 14.141 13.062 -13.079 1.00 75.19 197 THR A N 1
ATOM 1341 C CA . THR A 1 197 ? 12.672 13.223 -13.092 1.00 75.19 197 THR A CA 1
ATOM 1342 C C . THR A 1 197 ? 11.996 12.538 -14.277 1.00 75.19 197 THR A C 1
ATOM 1344 O O . THR A 1 197 ? 10.792 12.302 -14.243 1.00 75.19 197 THR A O 1
ATOM 1347 N N . ASN A 1 198 ? 12.759 12.168 -15.307 1.00 83.62 198 ASN A N 1
ATOM 1348 C CA . ASN A 1 198 ? 12.223 11.588 -16.529 1.00 83.62 198 ASN A CA 1
ATOM 1349 C C . ASN A 1 198 ? 11.745 10.140 -16.324 1.00 83.62 198 ASN A C 1
ATOM 1351 O O . ASN A 1 198 ? 12.355 9.345 -15.591 1.00 83.62 198 ASN A O 1
ATOM 1355 N N . LEU A 1 199 ? 10.697 9.782 -17.065 1.00 89.31 199 LEU A N 1
ATOM 1356 C CA . LEU A 1 199 ? 10.060 8.470 -17.045 1.00 89.31 199 LEU A CA 1
ATOM 1357 C C . LEU A 1 199 ? 10.190 7.779 -18.409 1.00 89.31 199 LEU A C 1
ATOM 1359 O O . LEU A 1 199 ? 9.989 8.397 -19.458 1.00 89.31 199 LEU A O 1
ATOM 1363 N N . TRP A 1 200 ? 10.530 6.490 -18.383 1.00 95.19 200 TRP A N 1
ATOM 1364 C CA . TRP A 1 200 ? 10.587 5.631 -19.568 1.00 95.19 200 TRP A CA 1
ATOM 1365 C C . TRP A 1 200 ? 9.743 4.375 -19.372 1.00 95.19 200 TRP A C 1
ATOM 1367 O O . TRP A 1 200 ? 9.857 3.713 -18.344 1.00 95.19 200 TRP A O 1
ATOM 1377 N N . VAL A 1 201 ? 8.929 4.024 -20.367 1.00 96.62 201 VAL A N 1
ATOM 1378 C CA . VAL A 1 201 ? 8.110 2.803 -20.377 1.00 96.62 201 VAL A CA 1
ATOM 1379 C C . VAL A 1 201 ? 8.721 1.771 -21.315 1.00 96.62 201 VAL A C 1
ATOM 1381 O O . VAL A 1 201 ? 8.972 2.069 -22.481 1.00 96.62 201 VAL A O 1
ATOM 1384 N N . LEU A 1 202 ? 8.908 0.548 -20.825 1.00 98.62 202 LEU A N 1
ATOM 1385 C CA . LEU A 1 202 ? 9.249 -0.619 -21.633 1.00 98.62 202 LEU A CA 1
ATOM 1386 C C . LEU A 1 202 ? 8.032 -1.543 -21.706 1.00 98.62 202 LEU A C 1
ATOM 1388 O O . LEU A 1 202 ? 7.615 -2.097 -20.689 1.00 98.62 202 LEU A O 1
ATOM 1392 N N . SER A 1 203 ? 7.466 -1.710 -22.901 1.00 98.06 203 SER A N 1
ATOM 1393 C CA . SER A 1 203 ? 6.296 -2.574 -23.139 1.00 98.06 203 SER A CA 1
ATOM 1394 C C . SER A 1 203 ? 6.551 -3.711 -24.133 1.00 98.06 203 SER A C 1
ATOM 1396 O O . SER A 1 203 ? 5.646 -4.488 -24.423 1.00 98.06 203 SER A O 1
ATOM 1398 N N . GLY A 1 204 ? 7.778 -3.832 -24.645 1.00 97.94 204 GLY A N 1
ATOM 1399 C CA . GLY A 1 204 ? 8.184 -4.933 -25.514 1.00 97.94 204 GLY A CA 1
ATOM 1400 C C . GLY A 1 204 ? 8.457 -6.245 -24.766 1.00 97.94 204 GLY A C 1
ATOM 1401 O O . GLY A 1 204 ? 8.817 -6.266 -23.584 1.00 97.94 204 GLY A O 1
ATOM 1402 N N . ALA A 1 205 ? 8.352 -7.361 -25.492 1.00 98.00 205 ALA A N 1
ATOM 1403 C CA . ALA A 1 205 ? 8.831 -8.670 -25.054 1.00 98.00 205 ALA A CA 1
ATOM 1404 C C . ALA A 1 205 ? 10.363 -8.738 -25.177 1.00 98.00 205 ALA A C 1
ATOM 1406 O O . ALA A 1 205 ? 10.910 -9.215 -26.173 1.00 98.00 205 ALA A O 1
ATOM 1407 N N . ASN A 1 206 ? 11.058 -8.192 -24.181 1.00 98.44 206 ASN A N 1
ATOM 1408 C CA . ASN A 1 206 ? 12.500 -7.990 -24.252 1.00 98.44 206 ASN A CA 1
ATOM 1409 C C . ASN A 1 206 ? 13.286 -9.270 -23.925 1.00 98.44 206 ASN A C 1
ATOM 1411 O O . ASN A 1 206 ? 12.921 -10.039 -23.040 1.00 98.44 206 ASN A O 1
ATOM 1415 N N . THR A 1 207 ? 14.397 -9.479 -24.632 1.00 97.19 207 THR A N 1
ATOM 1416 C CA . THR A 1 207 ? 15.258 -10.676 -24.533 1.00 97.19 207 THR A CA 1
ATOM 1417 C C . THR A 1 207 ? 16.707 -10.354 -24.171 1.00 97.19 207 THR A C 1
ATOM 1419 O O . THR A 1 207 ? 17.523 -11.265 -24.065 1.00 97.19 207 THR A O 1
ATOM 1422 N N . PHE A 1 208 ? 17.046 -9.079 -23.961 1.00 98.06 208 PHE A N 1
ATOM 1423 C CA . PHE A 1 208 ? 18.403 -8.676 -23.591 1.00 98.06 208 PHE A CA 1
ATOM 1424 C C . PHE A 1 208 ? 18.857 -9.310 -22.264 1.00 98.06 208 PHE A C 1
ATOM 1426 O O . PHE A 1 208 ? 18.077 -9.437 -21.314 1.00 98.06 208 PHE A O 1
ATOM 1433 N N . SER A 1 209 ? 20.129 -9.695 -22.172 1.00 97.06 209 SER A N 1
ATOM 1434 C CA . SER A 1 209 ? 20.686 -10.444 -21.036 1.00 97.06 209 SER A CA 1
ATOM 1435 C C . SER A 1 209 ? 21.748 -9.684 -20.233 1.00 97.06 209 SER A C 1
ATOM 1437 O O . SER A 1 209 ? 22.183 -10.164 -19.185 1.00 97.06 209 SER A O 1
ATOM 1439 N N . GLY A 1 210 ? 22.143 -8.481 -20.663 1.00 97.19 210 GLY A N 1
ATOM 1440 C CA . GLY A 1 210 ? 23.133 -7.643 -19.969 1.00 97.19 210 GLY A CA 1
ATOM 1441 C C . GLY A 1 210 ? 22.636 -7.025 -18.656 1.00 97.19 210 GLY A C 1
ATOM 1442 O O . GLY A 1 210 ? 23.447 -6.603 -17.838 1.00 97.19 210 GLY A O 1
ATOM 1443 N N . GLY A 1 211 ? 21.321 -7.033 -18.420 1.00 97.38 211 GLY A N 1
ATOM 1444 C CA . GLY A 1 211 ? 20.689 -6.541 -17.193 1.00 97.38 211 GLY A CA 1
ATOM 1445 C C . GLY A 1 211 ? 20.194 -5.099 -17.280 1.00 97.38 211 GLY A C 1
ATOM 1446 O O . GLY A 1 211 ? 20.344 -4.429 -18.302 1.00 97.38 211 GLY A O 1
ATOM 1447 N N . VAL A 1 212 ? 19.561 -4.649 -16.198 1.00 98.50 212 VAL A N 1
ATOM 1448 C CA . VAL A 1 212 ? 18.979 -3.313 -16.048 1.00 98.50 212 VAL A CA 1
ATOM 1449 C C . VAL A 1 212 ? 19.621 -2.605 -14.858 1.00 98.50 212 VAL A C 1
ATOM 1451 O O . VAL A 1 212 ? 19.649 -3.154 -13.758 1.00 98.50 212 VAL A O 1
ATOM 1454 N N . SER A 1 213 ? 20.070 -1.366 -15.054 1.00 97.19 213 SER A N 1
ATOM 1455 C CA . SER A 1 213 ? 20.521 -0.480 -13.975 1.00 97.19 213 SER A CA 1
ATOM 1456 C C . SER A 1 213 ? 19.723 0.818 -13.966 1.00 97.19 213 SER A C 1
ATOM 1458 O O . SER A 1 213 ? 19.842 1.631 -14.881 1.00 97.19 213 SER A O 1
ATOM 1460 N N . ILE A 1 214 ? 18.928 1.039 -12.922 1.00 95.06 214 ILE A N 1
ATOM 1461 C CA . ILE A 1 214 ? 18.142 2.263 -12.740 1.00 95.06 214 ILE A CA 1
ATOM 1462 C C . ILE A 1 214 ? 18.920 3.197 -11.815 1.00 95.06 214 ILE A C 1
ATOM 1464 O O . ILE A 1 214 ? 18.978 2.979 -10.610 1.00 95.06 214 ILE A O 1
ATOM 1468 N N . LYS A 1 215 ? 19.542 4.222 -12.393 1.00 92.25 215 LYS A N 1
ATOM 1469 C CA . LYS A 1 215 ? 20.403 5.194 -11.703 1.00 92.25 215 LYS A CA 1
ATOM 1470 C C . LYS A 1 215 ? 19.683 6.486 -11.310 1.00 92.25 215 LYS A C 1
ATOM 1472 O O . LYS A 1 215 ? 20.200 7.271 -10.526 1.00 92.25 215 LYS A O 1
ATOM 1477 N N . GLY A 1 216 ? 18.504 6.735 -11.877 1.00 89.31 216 GLY A N 1
ATOM 1478 C CA . GLY A 1 216 ? 17.672 7.895 -11.562 1.00 89.31 216 GLY A CA 1
ATOM 1479 C C . GLY A 1 216 ? 16.345 7.882 -12.318 1.00 89.31 216 GLY A C 1
ATOM 1480 O O . GLY A 1 216 ? 16.195 7.169 -13.317 1.00 89.31 216 GLY A O 1
ATOM 1481 N N . GLY A 1 217 ? 15.386 8.690 -11.859 1.00 88.62 217 GLY A N 1
ATOM 1482 C CA . GLY A 1 217 ? 14.051 8.784 -12.452 1.00 88.62 217 GLY A CA 1
ATOM 1483 C C . GLY A 1 217 ? 13.309 7.455 -12.376 1.00 88.62 217 GLY A C 1
ATOM 1484 O O . GLY A 1 217 ? 13.649 6.612 -11.548 1.00 88.62 217 GLY A O 1
ATOM 1485 N N . ALA A 1 218 ? 12.306 7.260 -13.234 1.00 90.38 218 ALA A N 1
ATOM 1486 C CA . ALA A 1 218 ? 11.451 6.074 -13.189 1.00 90.38 218 ALA A CA 1
ATOM 1487 C C . ALA A 1 218 ? 11.550 5.224 -14.465 1.00 90.38 218 ALA A C 1
ATOM 1489 O O . ALA A 1 218 ? 11.446 5.742 -15.580 1.00 90.38 218 ALA A O 1
ATOM 1490 N N . LEU A 1 219 ? 11.718 3.910 -14.303 1.00 95.31 219 LEU A N 1
ATOM 1491 C CA . LEU A 1 219 ? 11.518 2.926 -15.368 1.00 95.31 219 LEU A CA 1
ATOM 1492 C C . LEU A 1 219 ? 10.201 2.190 -15.120 1.00 95.31 219 LEU A C 1
ATOM 1494 O O . LEU A 1 219 ? 9.983 1.681 -14.026 1.00 95.31 219 LEU A O 1
ATOM 1498 N N . VAL A 1 220 ? 9.338 2.106 -16.125 1.00 96.19 220 VAL A N 1
ATOM 1499 C CA . VAL A 1 220 ? 8.054 1.409 -16.036 1.00 96.19 220 VAL A CA 1
ATOM 1500 C C . VAL A 1 220 ? 8.114 0.124 -16.856 1.00 96.19 220 VAL A C 1
ATOM 1502 O O . VAL A 1 220 ? 8.345 0.168 -18.064 1.00 96.19 220 VAL A O 1
ATOM 1505 N N . ALA A 1 221 ? 7.879 -1.016 -16.215 1.00 97.94 221 ALA A N 1
ATOM 1506 C CA . ALA A 1 221 ? 7.694 -2.304 -16.868 1.00 97.94 221 ALA A CA 1
ATOM 1507 C C . ALA A 1 221 ? 6.205 -2.517 -17.178 1.00 97.94 221 ALA A C 1
ATOM 1509 O O . ALA A 1 221 ? 5.376 -2.613 -16.273 1.00 97.94 221 ALA A O 1
ATOM 1510 N N . ALA A 1 222 ? 5.880 -2.587 -18.467 1.00 98.00 222 ALA A N 1
ATOM 1511 C CA . ALA A 1 222 ? 4.521 -2.746 -18.987 1.00 98.00 222 ALA A CA 1
ATOM 1512 C C . ALA A 1 222 ? 4.347 -4.031 -19.823 1.00 98.00 222 ALA A C 1
ATOM 1514 O O . ALA A 1 222 ? 3.436 -4.132 -20.638 1.00 98.00 222 ALA A O 1
ATOM 1515 N N . HIS A 1 223 ? 5.249 -4.998 -19.636 1.00 98.44 223 HIS A N 1
ATOM 1516 C CA . HIS A 1 223 ? 5.180 -6.354 -20.176 1.00 98.44 223 HIS A CA 1
ATOM 1517 C C . HIS A 1 223 ? 5.918 -7.321 -19.230 1.00 98.44 223 HIS A C 1
ATOM 1519 O O . HIS A 1 223 ? 6.874 -6.909 -18.570 1.00 98.44 223 HIS A O 1
ATOM 1525 N N . ASP A 1 224 ? 5.540 -8.602 -19.194 1.00 98.56 224 ASP A N 1
ATOM 1526 C CA . ASP A 1 224 ? 6.140 -9.622 -18.306 1.00 98.56 224 ASP A CA 1
ATOM 1527 C C . ASP A 1 224 ? 7.666 -9.719 -18.457 1.00 98.56 224 ASP A C 1
ATOM 1529 O O . ASP A 1 224 ? 8.415 -9.832 -17.488 1.00 98.56 224 ASP A O 1
ATOM 1533 N N . GLN A 1 225 ? 8.130 -9.609 -19.702 1.00 98.25 225 GLN A N 1
ATOM 1534 C CA . GLN A 1 225 ? 9.548 -9.647 -20.072 1.00 98.25 225 GLN A CA 1
ATOM 1535 C C . GLN A 1 225 ? 10.185 -8.260 -20.238 1.00 98.25 225 GLN A C 1
ATOM 1537 O O . GLN A 1 225 ? 11.288 -8.156 -20.763 1.00 98.25 225 GLN A O 1
ATOM 1542 N N . ALA A 1 226 ? 9.530 -7.175 -19.810 1.00 98.38 226 ALA A N 1
ATOM 1543 C CA . ALA A 1 226 ? 10.017 -5.812 -20.052 1.00 98.38 226 ALA A CA 1
ATOM 1544 C C . ALA A 1 226 ? 11.444 -5.558 -19.519 1.00 98.38 226 ALA A C 1
ATOM 1546 O O . ALA A 1 226 ? 12.181 -4.756 -20.090 1.00 98.38 226 ALA A O 1
ATOM 1547 N N . LEU A 1 227 ? 11.861 -6.257 -18.457 1.00 98.31 227 LEU A N 1
ATOM 1548 C CA . LEU A 1 227 ? 13.184 -6.105 -17.833 1.00 98.31 227 LEU A CA 1
ATOM 1549 C C . LEU A 1 227 ? 14.247 -7.103 -18.348 1.00 98.31 227 LEU A C 1
ATOM 1551 O O . LEU A 1 227 ? 15.319 -7.206 -17.747 1.00 98.31 227 LEU A O 1
ATOM 1555 N N . GLY A 1 228 ? 13.968 -7.848 -19.424 1.00 98.00 228 GLY A N 1
ATOM 1556 C CA . GLY A 1 228 ? 14.907 -8.795 -20.041 1.00 98.00 228 GLY A CA 1
ATOM 1557 C C . GLY A 1 228 ? 15.300 -9.966 -19.132 1.00 98.00 228 GLY A C 1
ATOM 1558 O O . GLY A 1 228 ? 14.657 -10.231 -18.118 1.00 98.00 228 GLY A O 1
ATOM 1559 N N . GLY A 1 229 ? 16.386 -10.670 -19.463 1.00 96.19 229 GLY A N 1
ATOM 1560 C CA . GLY A 1 229 ? 16.886 -11.844 -18.730 1.00 96.19 229 GLY A CA 1
ATOM 1561 C C . GLY A 1 229 ? 17.971 -11.560 -17.678 1.00 96.19 229 GLY A C 1
ATOM 1562 O O . GLY A 1 229 ? 18.135 -12.348 -16.752 1.00 96.19 229 GLY A O 1
ATOM 1563 N N . GLY A 1 230 ? 18.690 -10.434 -17.773 1.00 95.69 230 GLY A N 1
ATOM 1564 C CA . GLY A 1 230 ? 19.826 -10.115 -16.887 1.00 95.69 230 GLY A CA 1
ATOM 1565 C C . GLY A 1 230 ? 19.448 -9.625 -15.478 1.00 95.69 230 GLY A C 1
ATOM 1566 O O . GLY A 1 230 ? 18.273 -9.493 -15.147 1.00 95.69 230 GLY A O 1
ATOM 1567 N N . GLY A 1 231 ? 20.435 -9.328 -14.628 1.00 96.50 231 GLY A N 1
ATOM 1568 C CA . GLY A 1 231 ? 20.190 -8.801 -13.274 1.00 96.50 231 GLY A CA 1
ATOM 1569 C C . GLY A 1 231 ? 19.509 -7.423 -13.260 1.00 96.50 231 GLY A C 1
ATOM 1570 O O . GLY A 1 231 ? 19.490 -6.728 -14.274 1.00 96.50 231 GLY A O 1
ATOM 1571 N N . LEU A 1 232 ? 18.969 -7.022 -12.106 1.00 97.62 232 LEU A N 1
ATOM 1572 C CA . LEU A 1 232 ? 18.399 -5.691 -11.873 1.00 97.62 232 LEU A CA 1
ATOM 1573 C C . LEU A 1 232 ? 19.158 -4.998 -10.737 1.00 97.62 232 LEU A C 1
ATOM 1575 O O . LEU A 1 232 ? 19.309 -5.567 -9.657 1.00 97.62 232 LEU A O 1
ATOM 1579 N N . THR A 1 233 ? 19.588 -3.761 -10.967 1.00 95.06 233 THR A N 1
ATOM 1580 C CA . THR A 1 233 ? 20.098 -2.863 -9.927 1.00 95.06 233 THR A CA 1
ATOM 1581 C C . THR A 1 233 ? 19.305 -1.561 -9.917 1.00 95.06 233 THR A C 1
ATOM 1583 O O . THR A 1 233 ? 18.937 -1.032 -10.966 1.00 95.06 233 THR A O 1
ATOM 1586 N N . GLN A 1 234 ? 19.040 -1.043 -8.721 1.00 92.94 234 GLN A N 1
ATOM 1587 C CA . GLN A 1 234 ? 18.342 0.219 -8.499 1.00 92.94 234 GLN A CA 1
ATOM 1588 C C . GLN A 1 234 ? 19.172 1.048 -7.521 1.00 92.94 234 GLN A C 1
ATOM 1590 O O . GLN A 1 234 ? 19.423 0.617 -6.393 1.00 92.94 234 GLN A O 1
ATOM 1595 N N . ASP A 1 235 ? 19.628 2.212 -7.972 1.00 90.69 235 ASP A N 1
ATOM 1596 C CA . ASP A 1 235 ? 20.357 3.153 -7.133 1.00 90.69 235 ASP A CA 1
ATOM 1597 C C . ASP A 1 235 ? 19.390 3.851 -6.163 1.00 90.69 235 ASP A C 1
ATOM 1599 O O . ASP A 1 235 ? 18.192 3.984 -6.451 1.00 90.69 235 ASP A O 1
ATOM 1603 N N . PRO A 1 236 ? 19.886 4.329 -5.007 1.00 86.06 236 PRO A N 1
ATOM 1604 C CA . PRO A 1 236 ? 19.060 5.061 -4.062 1.00 86.06 236 PRO A CA 1
ATOM 1605 C C . PRO A 1 236 ? 18.342 6.254 -4.715 1.00 86.06 236 PRO A C 1
ATOM 1607 O O . PRO A 1 236 ? 18.975 7.091 -5.352 1.00 86.06 236 PRO A O 1
ATOM 1610 N N . GLY A 1 237 ? 17.023 6.341 -4.535 1.00 83.56 237 GLY A N 1
ATOM 1611 C CA . GLY A 1 237 ? 16.190 7.406 -5.104 1.00 83.56 237 GLY A CA 1
ATOM 1612 C C . GLY A 1 237 ? 15.753 7.182 -6.557 1.00 83.56 237 GLY A C 1
ATOM 1613 O O . GLY A 1 237 ? 14.942 7.950 -7.061 1.00 83.56 237 GLY A O 1
ATOM 1614 N N . ALA A 1 238 ? 16.217 6.132 -7.238 1.00 89.19 238 ALA A N 1
ATOM 1615 C CA . ALA A 1 238 ? 15.662 5.725 -8.528 1.00 89.19 238 ALA A CA 1
ATOM 1616 C C . ALA A 1 238 ? 14.356 4.933 -8.338 1.00 89.19 238 ALA A C 1
ATOM 1618 O O . ALA A 1 238 ? 14.170 4.305 -7.300 1.00 89.19 238 ALA A O 1
ATOM 1619 N N . GLY A 1 239 ? 13.439 4.957 -9.305 1.00 90.50 239 GLY A N 1
ATOM 1620 C CA . GLY A 1 239 ? 12.130 4.298 -9.229 1.00 90.50 239 GLY A CA 1
ATOM 1621 C C . GLY A 1 239 ? 11.945 3.194 -10.271 1.00 90.50 239 GLY A C 1
ATOM 1622 O O . GLY A 1 239 ? 12.332 3.341 -11.433 1.00 90.50 239 GLY A O 1
ATOM 1623 N N . LEU A 1 240 ? 11.302 2.104 -9.860 1.00 94.69 240 LEU A N 1
ATOM 1624 C CA . LEU A 1 240 ? 10.767 1.075 -10.748 1.00 94.69 240 LEU A CA 1
ATOM 1625 C C . LEU A 1 240 ? 9.249 1.047 -10.588 1.00 94.69 240 LEU A C 1
ATOM 1627 O O . LEU A 1 240 ? 8.757 1.008 -9.466 1.00 94.69 240 LEU A O 1
ATOM 1631 N N . ALA A 1 241 ? 8.506 1.006 -11.688 1.00 95.00 241 ALA A N 1
ATOM 1632 C CA . ALA A 1 241 ? 7.058 0.865 -11.643 1.00 95.00 241 ALA A CA 1
ATOM 1633 C C . ALA A 1 241 ? 6.555 -0.277 -12.526 1.00 95.00 241 ALA A C 1
ATOM 1635 O O . ALA A 1 241 ? 7.174 -0.620 -13.533 1.00 95.00 241 ALA A O 1
ATOM 1636 N N . LEU A 1 242 ? 5.415 -0.849 -12.151 1.00 97.12 242 LEU A N 1
ATOM 1637 C CA . LEU A 1 242 ? 4.682 -1.861 -12.904 1.00 97.12 242 LEU A CA 1
ATOM 1638 C C . LEU A 1 242 ? 3.331 -1.299 -13.349 1.00 97.12 242 LEU A C 1
ATOM 1640 O O . LEU A 1 242 ? 2.668 -0.573 -12.597 1.00 97.12 242 LEU A O 1
ATOM 1644 N N . GLN A 1 243 ? 2.904 -1.661 -14.557 1.00 95.50 243 GLN A N 1
ATOM 1645 C CA . GLN A 1 243 ? 1.573 -1.326 -15.058 1.00 95.50 243 GLN A CA 1
ATOM 1646 C C . GLN A 1 243 ? 1.064 -2.357 -16.065 1.00 95.50 243 GLN A C 1
ATOM 1648 O O . GLN A 1 243 ? 1.849 -2.973 -16.777 1.00 95.50 243 GLN A O 1
ATOM 1653 N N . GLY A 1 244 ? -0.259 -2.460 -16.197 1.00 94.69 244 GLY A N 1
ATOM 1654 C CA . GLY A 1 244 ? -0.884 -3.162 -17.324 1.00 94.69 244 GLY A CA 1
ATOM 1655 C C . GLY A 1 244 ? -1.158 -4.653 -17.119 1.00 94.69 244 GLY A C 1
ATOM 1656 O O . GLY A 1 244 ? -1.573 -5.308 -18.066 1.00 94.69 244 GLY A O 1
ATOM 1657 N N . GLY A 1 245 ? -0.993 -5.184 -15.906 1.00 97.25 245 GLY A N 1
ATOM 1658 C CA . GLY A 1 245 ? -1.304 -6.584 -15.602 1.00 97.25 245 GLY A CA 1
ATOM 1659 C C . GLY A 1 245 ? -0.115 -7.536 -15.741 1.00 97.25 245 GLY A C 1
ATOM 1660 O O . GLY A 1 245 ? -0.296 -8.677 -16.152 1.00 97.25 245 GLY A O 1
ATOM 1661 N N . VAL A 1 246 ? 1.098 -7.061 -15.454 1.00 98.31 246 VAL A N 1
ATOM 1662 C CA . VAL A 1 246 ? 2.347 -7.787 -15.714 1.00 98.31 246 VAL A CA 1
ATOM 1663 C C . VAL A 1 246 ? 2.737 -8.721 -14.578 1.00 98.31 246 VAL A C 1
ATOM 1665 O O . VAL A 1 246 ? 2.511 -8.423 -13.406 1.00 98.31 246 VAL A O 1
ATOM 1668 N N . THR A 1 247 ? 3.415 -9.812 -14.919 1.00 98.50 247 THR A N 1
ATOM 1669 C CA . THR A 1 247 ? 4.088 -10.717 -13.982 1.00 98.50 247 THR A CA 1
ATOM 1670 C C . THR A 1 247 ? 5.592 -10.693 -14.228 1.00 98.50 247 THR A C 1
ATOM 1672 O O . THR A 1 247 ? 6.088 -11.256 -15.200 1.00 98.50 247 THR A O 1
ATOM 1675 N N . VAL A 1 248 ? 6.342 -10.063 -13.322 1.00 98.31 248 VAL A N 1
ATOM 1676 C CA . VAL A 1 248 ? 7.805 -9.981 -13.405 1.00 98.31 248 VAL A CA 1
ATOM 1677 C C . VAL A 1 248 ? 8.442 -11.095 -12.578 1.00 98.31 248 VAL A C 1
ATOM 1679 O O . VAL A 1 248 ? 8.270 -11.159 -11.358 1.00 98.31 248 VAL A O 1
ATOM 1682 N N . THR A 1 249 ? 9.223 -11.954 -13.236 1.00 96.75 249 THR A N 1
ATOM 1683 C CA . THR A 1 249 ? 9.892 -13.117 -12.625 1.00 96.75 249 THR A CA 1
ATOM 1684 C C . THR A 1 249 ? 11.415 -13.038 -12.712 1.00 96.75 249 THR A C 1
ATOM 1686 O O . THR A 1 249 ? 11.960 -12.353 -13.574 1.00 96.75 249 THR A O 1
ATOM 1689 N N . GLY A 1 250 ? 12.120 -13.776 -11.847 1.00 92.56 250 GLY A N 1
ATOM 1690 C CA . GLY A 1 250 ? 13.576 -13.960 -11.951 1.00 92.56 250 GLY A CA 1
ATOM 1691 C C . GLY A 1 250 ? 14.414 -12.709 -11.661 1.00 92.56 250 GLY A C 1
ATOM 1692 O O . GLY A 1 250 ? 15.594 -12.670 -12.001 1.00 92.56 250 GLY A O 1
ATOM 1693 N N . LYS A 1 251 ? 13.819 -11.678 -11.051 1.00 95.94 251 LYS A N 1
ATOM 1694 C CA . LYS A 1 251 ? 14.511 -10.463 -10.601 1.00 95.94 251 LYS A CA 1
ATOM 1695 C C . LYS A 1 251 ? 14.607 -10.454 -9.083 1.00 95.94 251 LYS A C 1
ATOM 1697 O O . LYS A 1 251 ? 13.748 -11.007 -8.419 1.00 95.94 251 LYS A O 1
ATOM 1702 N N . SER A 1 252 ? 15.610 -9.782 -8.540 1.00 95.50 252 SER A N 1
ATOM 1703 C CA . SER A 1 252 ? 15.629 -9.372 -7.134 1.00 95.50 252 SER A CA 1
ATOM 1704 C C . SER A 1 252 ? 15.696 -7.858 -7.102 1.00 95.50 252 SER A C 1
ATOM 1706 O O . SER A 1 252 ? 16.346 -7.259 -7.959 1.00 95.50 252 SER A O 1
ATOM 1708 N N . LEU A 1 253 ? 15.020 -7.245 -6.136 1.00 95.62 253 LEU A N 1
ATOM 1709 C CA . LEU A 1 253 ? 14.978 -5.798 -6.008 1.00 95.62 253 LEU A CA 1
ATOM 1710 C C . LEU A 1 253 ? 15.497 -5.354 -4.651 1.00 95.62 253 LEU A C 1
ATOM 1712 O O . LEU A 1 253 ? 15.060 -5.846 -3.616 1.00 95.62 253 LEU A O 1
ATOM 1716 N N . THR A 1 254 ? 16.376 -4.362 -4.669 1.00 94.06 254 THR A N 1
ATOM 1717 C CA . THR A 1 254 ? 16.792 -3.635 -3.474 1.00 94.06 254 THR A CA 1
ATOM 1718 C C . THR A 1 254 ? 16.269 -2.214 -3.594 1.00 94.06 254 THR A C 1
ATOM 1720 O O . THR A 1 254 ? 16.625 -1.510 -4.533 1.00 94.06 254 THR A O 1
ATOM 1723 N N . THR A 1 255 ? 15.417 -1.799 -2.662 1.00 90.69 255 THR A N 1
ATOM 1724 C CA . THR A 1 255 ? 14.860 -0.437 -2.611 1.00 90.69 255 THR A CA 1
ATOM 1725 C C . THR A 1 255 ? 15.613 0.401 -1.577 1.00 90.69 255 THR A C 1
ATOM 1727 O O . THR A 1 255 ? 16.165 -0.149 -0.621 1.00 90.69 255 THR A O 1
ATOM 1730 N N . GLY A 1 256 ? 15.661 1.726 -1.756 1.00 84.50 256 GLY A N 1
ATOM 1731 C CA . GLY A 1 256 ? 16.402 2.643 -0.882 1.00 84.50 256 GLY A CA 1
ATOM 1732 C C . GLY A 1 256 ? 16.450 4.073 -1.413 1.00 84.50 256 GLY A C 1
ATOM 1733 O O . GLY A 1 256 ? 16.263 4.310 -2.601 1.00 84.50 256 GLY A O 1
ATOM 1734 N N . GLY A 1 257 ? 16.717 5.041 -0.532 1.00 74.69 257 GLY A N 1
ATOM 1735 C CA . GLY A 1 257 ? 16.946 6.437 -0.918 1.00 74.69 257 GLY A CA 1
ATOM 1736 C C . GLY A 1 257 ? 15.689 7.243 -1.239 1.00 74.69 257 GLY A C 1
ATOM 1737 O O . GLY A 1 257 ? 15.812 8.302 -1.846 1.00 74.69 257 GLY A O 1
ATOM 1738 N N . SER A 1 258 ? 14.499 6.773 -0.852 1.00 62.75 258 SER A N 1
ATOM 1739 C CA . SER A 1 258 ? 13.252 7.462 -1.184 1.00 62.75 258 SER A CA 1
ATOM 1740 C C . SER A 1 258 ? 12.976 8.678 -0.307 1.00 62.75 258 SER A C 1
ATOM 1742 O O . SER A 1 258 ? 12.872 8.581 0.918 1.00 62.75 258 SER A O 1
ATOM 1744 N N . THR A 1 259 ? 12.771 9.830 -0.947 1.00 53.41 259 THR A N 1
ATOM 1745 C CA . THR A 1 259 ? 12.020 10.938 -0.347 1.00 53.41 259 THR A CA 1
ATOM 1746 C C . THR A 1 259 ? 10.516 10.608 -0.398 1.00 53.41 259 THR A C 1
ATOM 1748 O O . THR A 1 259 ? 10.104 9.684 -1.101 1.00 53.41 259 THR A O 1
ATOM 1751 N N . PRO A 1 260 ? 9.649 11.305 0.361 1.00 50.34 260 PRO A N 1
ATOM 1752 C CA . PRO A 1 260 ? 8.203 11.045 0.370 1.00 50.34 260 PRO A CA 1
ATOM 1753 C C . PRO A 1 260 ? 7.491 11.162 -0.994 1.00 50.34 260 PRO A C 1
ATOM 1755 O O . PRO A 1 260 ? 6.330 10.779 -1.091 1.00 50.34 260 PRO A O 1
ATOM 1758 N N . SER A 1 261 ? 8.162 11.665 -2.033 1.00 47.22 261 SER A N 1
ATOM 1759 C CA . SER A 1 261 ? 7.646 11.804 -3.396 1.00 47.22 261 SER A CA 1
ATOM 1760 C C . SER A 1 261 ? 8.234 10.727 -4.323 1.00 47.22 261 SER A C 1
ATOM 1762 O O . SER A 1 261 ? 9.235 10.982 -4.985 1.00 47.22 261 SER A O 1
ATOM 1764 N N . THR A 1 262 ? 7.632 9.529 -4.344 1.00 50.41 262 THR A N 1
ATOM 1765 C CA . THR A 1 262 ? 7.626 8.532 -5.457 1.00 50.41 262 THR A CA 1
ATOM 1766 C C . THR A 1 262 ? 8.943 8.058 -6.111 1.00 50.41 262 THR A C 1
ATOM 1768 O O . THR A 1 262 ? 8.895 7.232 -7.013 1.00 50.41 262 THR A O 1
ATOM 1771 N N . LEU A 1 263 ? 10.120 8.534 -5.710 1.00 55.97 263 LEU A N 1
ATOM 1772 C CA . LEU A 1 263 ? 11.405 8.211 -6.339 1.00 55.97 263 LEU A CA 1
ATOM 1773 C C . LEU A 1 263 ? 12.284 7.501 -5.300 1.00 55.97 263 LEU A C 1
ATOM 1775 O O . LEU A 1 263 ? 12.564 8.073 -4.252 1.00 55.97 263 LEU A O 1
ATOM 1779 N N . GLY A 1 264 ? 12.640 6.232 -5.540 1.00 57.41 264 GLY A N 1
ATOM 1780 C CA . GLY A 1 264 ? 13.275 5.312 -4.573 1.00 57.41 264 GLY A CA 1
ATOM 1781 C C . GLY A 1 264 ? 12.456 4.048 -4.245 1.00 57.41 264 GLY A C 1
ATOM 1782 O O . GLY A 1 264 ? 12.842 3.282 -3.356 1.00 57.41 264 GLY A O 1
ATOM 1783 N N . SER A 1 265 ? 11.329 3.838 -4.937 1.00 84.06 265 SER A N 1
ATOM 1784 C CA . SER A 1 265 ? 10.342 2.775 -4.692 1.00 84.06 265 SER A CA 1
ATOM 1785 C C . SER A 1 265 ? 10.232 1.728 -5.802 1.00 84.06 265 SER A C 1
ATOM 1787 O O . SER A 1 265 ? 10.720 1.916 -6.918 1.00 84.06 265 SER A O 1
ATOM 1789 N N . LEU A 1 266 ? 9.560 0.621 -5.465 1.00 94.06 266 LEU A N 1
ATOM 1790 C CA . LEU A 1 266 ? 8.738 -0.137 -6.412 1.00 94.06 266 LEU A CA 1
ATOM 1791 C C . LEU A 1 266 ? 7.303 0.401 -6.365 1.00 94.06 266 LEU A C 1
ATOM 1793 O O . LEU A 1 266 ? 6.711 0.416 -5.287 1.00 94.06 266 LEU A O 1
ATOM 1797 N N . ASP A 1 267 ? 6.728 0.779 -7.501 1.00 93.88 267 ASP A N 1
ATOM 1798 C CA . ASP A 1 267 ? 5.374 1.332 -7.577 1.00 93.88 267 ASP A CA 1
ATOM 1799 C C . ASP A 1 267 ? 4.451 0.519 -8.495 1.00 93.88 267 ASP A C 1
ATOM 1801 O O . ASP A 1 267 ? 4.841 0.055 -9.561 1.00 93.88 267 ASP A O 1
ATOM 1805 N N . ASN A 1 268 ? 3.186 0.375 -8.107 1.00 96.00 268 ASN A N 1
ATOM 1806 C CA . ASN A 1 268 ? 2.125 -0.139 -8.972 1.00 96.00 268 ASN A CA 1
ATOM 1807 C C . ASN A 1 268 ? 1.269 1.025 -9.472 1.00 96.00 268 ASN A C 1
ATOM 1809 O O . ASN A 1 268 ? 0.523 1.611 -8.685 1.00 96.00 268 ASN A O 1
ATOM 1813 N N . PHE A 1 269 ? 1.362 1.370 -10.756 1.00 93.19 269 PHE A N 1
ATOM 1814 C CA . PHE A 1 269 ? 0.604 2.497 -11.316 1.00 93.19 269 PHE A CA 1
ATOM 1815 C C . PHE A 1 269 ? -0.824 2.132 -11.714 1.00 93.19 269 PHE A C 1
ATOM 1817 O O . PHE A 1 269 ? -1.692 3.000 -11.733 1.00 93.19 269 PHE A O 1
ATOM 1824 N N . GLY A 1 270 ? -1.092 0.859 -11.999 1.00 91.75 270 GLY A N 1
ATOM 1825 C CA . GLY A 1 270 ? -2.435 0.395 -12.324 1.00 91.75 270 GLY A CA 1
ATOM 1826 C C . GLY A 1 270 ? -2.464 -1.037 -12.844 1.00 91.75 270 GLY A C 1
ATOM 1827 O O . GLY A 1 270 ? -1.453 -1.582 -13.293 1.00 91.75 270 GLY A O 1
ATOM 1828 N N . GLY A 1 271 ? -3.650 -1.642 -12.796 1.00 96.75 271 GLY A N 1
ATOM 1829 C CA . GLY A 1 271 ? -3.840 -3.066 -13.071 1.00 96.75 271 GLY A CA 1
ATOM 1830 C C . GLY A 1 271 ? -3.431 -3.959 -11.896 1.00 96.75 271 GLY A C 1
ATOM 1831 O O . GLY A 1 271 ? -3.005 -3.478 -10.842 1.00 96.75 271 GLY A O 1
ATOM 1832 N N . THR A 1 272 ? -3.593 -5.271 -12.081 1.00 98.38 272 THR A N 1
ATOM 1833 C CA . THR A 1 272 ? -3.133 -6.286 -11.122 1.00 98.38 272 THR A CA 1
ATOM 1834 C C . THR A 1 272 ? -1.773 -6.802 -11.564 1.00 98.38 272 THR A C 1
ATOM 1836 O O . THR A 1 272 ? -1.715 -7.601 -12.493 1.00 98.38 272 THR A O 1
ATOM 1839 N N . ASN A 1 273 ? -0.690 -6.346 -10.937 1.00 98.62 273 ASN A N 1
ATOM 1840 C CA . ASN A 1 273 ? 0.668 -6.750 -11.304 1.00 98.62 273 ASN A CA 1
ATOM 1841 C C . ASN A 1 273 ? 1.285 -7.649 -10.226 1.00 98.62 273 ASN A C 1
ATOM 1843 O O . ASN A 1 273 ? 0.968 -7.543 -9.038 1.00 98.62 273 ASN A O 1
ATOM 1847 N N . VAL A 1 274 ? 2.188 -8.530 -10.646 1.00 98.69 274 VAL A N 1
ATOM 1848 C CA . VAL A 1 274 ? 2.880 -9.493 -9.794 1.00 98.69 274 VAL A CA 1
ATOM 1849 C C . VAL A 1 274 ? 4.384 -9.244 -9.849 1.00 98.69 274 VAL A C 1
ATOM 1851 O O . VAL A 1 274 ? 4.996 -9.265 -10.916 1.00 98.69 274 VAL A O 1
ATOM 1854 N N . TRP A 1 275 ? 4.994 -9.073 -8.681 1.00 98.56 275 TRP A N 1
ATOM 1855 C CA . TRP A 1 275 ? 6.438 -9.127 -8.496 1.00 98.56 275 TRP A CA 1
ATOM 1856 C C . TRP A 1 275 ? 6.811 -10.459 -7.840 1.00 98.56 275 TRP A C 1
ATOM 1858 O O . TRP A 1 275 ? 6.516 -10.690 -6.666 1.00 98.56 275 TRP A O 1
ATOM 1868 N N . ALA A 1 276 ? 7.447 -11.359 -8.592 1.00 97.69 276 ALA A N 1
ATOM 1869 C CA . ALA A 1 276 ? 7.849 -12.675 -8.083 1.00 97.69 276 ALA A CA 1
ATOM 1870 C C . ALA A 1 276 ? 9.267 -12.730 -7.514 1.00 97.69 276 ALA A C 1
ATOM 1872 O O . ALA A 1 276 ? 9.701 -13.752 -6.990 1.00 97.69 276 ALA A O 1
ATOM 1873 N N . GLY A 1 277 ? 9.987 -11.620 -7.612 1.00 97.31 277 GLY A N 1
ATOM 1874 C CA . GLY A 1 277 ? 11.315 -11.468 -7.058 1.00 97.31 277 GLY A CA 1
ATOM 1875 C C . GLY A 1 277 ? 11.345 -11.220 -5.561 1.00 97.31 277 GLY A C 1
ATOM 1876 O O . GLY A 1 277 ? 10.423 -10.627 -5.005 1.00 97.31 277 GLY A O 1
ATOM 1877 N N . ASN A 1 278 ? 12.460 -11.559 -4.918 1.00 97.69 278 ASN A N 1
ATOM 1878 C CA . ASN A 1 278 ? 12.699 -11.112 -3.548 1.00 97.69 278 ASN A CA 1
ATOM 1879 C C . ASN A 1 278 ? 12.876 -9.587 -3.517 1.00 97.69 278 ASN A C 1
ATOM 1881 O O . ASN A 1 278 ? 13.471 -9.000 -4.428 1.00 97.69 278 ASN A O 1
ATOM 1885 N N . ILE A 1 279 ? 12.386 -8.952 -2.454 1.00 97.56 279 ILE A N 1
ATOM 1886 C CA . ILE A 1 279 ? 12.547 -7.521 -2.195 1.00 97.56 279 ILE A CA 1
ATOM 1887 C C . ILE A 1 279 ? 13.356 -7.337 -0.918 1.00 97.56 279 ILE A C 1
ATOM 1889 O O . ILE A 1 279 ? 13.007 -7.838 0.145 1.00 97.56 279 ILE A O 1
ATOM 1893 N N . THR A 1 280 ? 14.425 -6.558 -1.004 1.00 96.19 280 THR A N 1
ATOM 1894 C CA . THR A 1 280 ? 15.180 -6.083 0.150 1.00 96.19 280 THR A CA 1
ATOM 1895 C C . THR A 1 280 ? 14.906 -4.601 0.351 1.00 96.19 280 THR A C 1
ATOM 1897 O O . THR A 1 280 ? 15.250 -3.768 -0.487 1.00 96.19 280 THR A O 1
ATOM 1900 N N . PHE A 1 281 ? 14.310 -4.255 1.487 1.00 95.19 281 PHE A N 1
ATOM 1901 C CA . PHE A 1 281 ? 14.234 -2.875 1.946 1.00 95.19 281 PHE A CA 1
ATOM 1902 C C . PHE A 1 281 ? 15.592 -2.475 2.530 1.00 95.19 281 PHE A C 1
ATOM 1904 O O . PHE A 1 281 ? 15.918 -2.890 3.641 1.00 95.19 281 PHE A O 1
ATOM 1911 N N . ALA A 1 282 ? 16.375 -1.677 1.801 1.00 89.62 282 ALA A N 1
ATOM 1912 C CA . ALA A 1 282 ? 17.696 -1.191 2.202 1.00 89.62 282 ALA A CA 1
ATOM 1913 C C . ALA A 1 282 ? 17.762 0.350 2.212 1.00 89.62 282 ALA A C 1
ATOM 1915 O O . ALA A 1 282 ? 16.768 1.039 2.010 1.00 89.62 282 ALA A O 1
ATOM 1916 N N . GLY A 1 283 ? 18.939 0.920 2.489 1.00 87.25 283 GLY A N 1
ATOM 1917 C CA . GLY A 1 283 ? 19.157 2.371 2.403 1.00 87.25 283 GLY A CA 1
ATOM 1918 C C . GLY A 1 283 ? 18.244 3.203 3.317 1.00 87.25 283 GLY A C 1
ATOM 1919 O O . GLY A 1 283 ? 17.734 2.712 4.326 1.00 87.25 283 GLY A O 1
ATOM 1920 N N . SER A 1 284 ? 18.071 4.486 3.001 1.00 88.88 284 SER A N 1
ATOM 1921 C CA . SER A 1 284 ? 17.196 5.389 3.756 1.00 88.88 284 SER A CA 1
ATOM 1922 C C . SER A 1 284 ? 15.746 5.331 3.261 1.00 88.88 284 SER A C 1
ATOM 1924 O O . SER A 1 284 ? 15.485 5.484 2.070 1.00 88.88 284 SER A O 1
ATOM 1926 N N . GLY A 1 285 ? 14.806 5.119 4.187 1.00 87.44 285 GLY A N 1
ATOM 1927 C CA . GLY A 1 285 ? 13.355 5.215 3.994 1.00 87.44 285 GLY A CA 1
ATOM 1928 C C . GLY A 1 285 ? 12.786 4.472 2.782 1.00 87.44 285 GLY A C 1
ATOM 1929 O O . GLY A 1 285 ? 12.009 5.098 2.064 1.00 87.44 285 GLY A O 1
ATOM 1930 N N . PRO A 1 286 ? 13.160 3.203 2.521 1.00 92.00 286 PRO A N 1
ATOM 1931 C CA . PRO A 1 286 ? 12.792 2.499 1.295 1.00 92.00 286 PRO A CA 1
ATOM 1932 C C . PRO A 1 286 ? 11.284 2.232 1.206 1.00 92.00 286 PRO A C 1
ATOM 1934 O O . PRO A 1 286 ? 10.615 2.079 2.234 1.00 92.00 286 PRO A O 1
ATOM 1937 N N . ARG A 1 287 ? 10.746 2.173 -0.019 1.00 92.00 287 ARG A N 1
ATOM 1938 C CA . ARG A 1 287 ? 9.297 2.140 -0.268 1.00 92.00 287 ARG A CA 1
ATOM 1939 C C . ARG A 1 287 ? 8.865 1.090 -1.288 1.00 92.00 287 ARG A C 1
ATOM 1941 O O . ARG A 1 287 ? 9.542 0.856 -2.284 1.00 92.00 287 ARG A O 1
ATOM 1948 N N . VAL A 1 288 ? 7.691 0.514 -1.059 1.00 95.12 288 VAL A N 1
ATOM 1949 C CA . VAL A 1 288 ? 6.904 -0.200 -2.070 1.00 95.12 288 VAL A CA 1
ATOM 1950 C C . VAL A 1 288 ? 5.480 0.345 -2.010 1.00 95.12 288 VAL A C 1
ATOM 1952 O O . VAL A 1 288 ? 4.859 0.302 -0.951 1.00 95.12 288 VAL A O 1
ATOM 1955 N N . ASN A 1 289 ? 4.940 0.857 -3.112 1.00 93.88 289 ASN A N 1
ATOM 1956 C CA . ASN A 1 289 ? 3.599 1.434 -3.115 1.00 93.88 289 ASN A CA 1
ATOM 1957 C C . ASN A 1 289 ? 2.699 0.772 -4.153 1.00 93.88 289 ASN A C 1
ATOM 1959 O O . ASN A 1 289 ? 3.126 0.414 -5.248 1.00 93.88 289 ASN A O 1
ATOM 1963 N N . CYS A 1 290 ? 1.414 0.682 -3.826 1.00 95.56 290 CYS A N 1
ATOM 1964 C CA . CYS A 1 290 ? 0.372 0.392 -4.794 1.00 95.56 290 CYS A CA 1
ATOM 1965 C C . CYS A 1 290 ? -0.468 1.650 -5.017 1.00 95.56 290 CYS A C 1
ATOM 1967 O O . CYS A 1 290 ? -1.394 1.921 -4.255 1.00 95.56 290 CYS A O 1
ATOM 1969 N N . ALA A 1 291 ? -0.114 2.473 -6.006 1.00 92.94 291 ALA A N 1
ATOM 1970 C CA . ALA A 1 291 ? -0.806 3.739 -6.244 1.00 92.94 291 ALA A CA 1
ATOM 1971 C C . ALA A 1 291 ? -2.254 3.506 -6.702 1.00 92.94 291 ALA A C 1
ATOM 1973 O O . ALA A 1 291 ? -3.159 4.173 -6.210 1.00 92.94 291 ALA A O 1
ATOM 1974 N N . ASN A 1 292 ? -2.468 2.531 -7.587 1.00 91.81 292 ASN A N 1
ATOM 1975 C CA . ASN A 1 292 ? -3.781 2.100 -8.066 1.00 91.81 292 ASN A CA 1
ATOM 1976 C C . ASN A 1 292 ? -3.737 0.604 -8.427 1.00 91.81 292 ASN A C 1
ATOM 1978 O O . ASN A 1 292 ? -2.666 0.062 -8.699 1.00 91.81 292 ASN A O 1
ATOM 1982 N N . GLY A 1 293 ? -4.890 -0.060 -8.471 1.00 96.69 293 GLY A N 1
ATOM 1983 C CA . GLY A 1 293 ? -5.016 -1.478 -8.786 1.00 96.69 293 GLY A CA 1
ATOM 1984 C C . GLY A 1 293 ? -4.528 -2.371 -7.649 1.00 96.69 293 GLY A C 1
ATOM 1985 O O . GLY A 1 293 ? -4.724 -2.050 -6.475 1.00 96.69 293 GLY A O 1
ATOM 1986 N N . LYS A 1 294 ? -3.898 -3.493 -8.009 1.00 98.19 294 LYS A N 1
ATOM 1987 C CA . LYS A 1 294 ? -3.409 -4.493 -7.060 1.00 98.19 294 LYS A CA 1
ATOM 1988 C C . LYS A 1 294 ? -1.953 -4.866 -7.339 1.00 98.19 294 LYS A C 1
ATOM 1990 O O . LYS A 1 294 ? -1.602 -5.173 -8.474 1.00 98.19 294 LYS A O 1
ATOM 1995 N N . LEU A 1 295 ? -1.117 -4.880 -6.306 1.00 98.50 295 LEU A N 1
ATOM 1996 C CA . LEU A 1 295 ? 0.263 -5.359 -6.365 1.00 98.50 295 LEU A CA 1
ATOM 1997 C C . LEU A 1 295 ? 0.402 -6.636 -5.541 1.00 98.50 295 LEU A C 1
ATOM 1999 O O . LEU A 1 295 ? 0.188 -6.617 -4.331 1.00 98.50 295 LEU A O 1
ATOM 2003 N N . ILE A 1 296 ? 0.799 -7.732 -6.181 1.00 98.69 296 ILE A N 1
ATOM 2004 C CA . ILE A 1 296 ? 1.040 -9.017 -5.520 1.00 98.69 296 ILE A CA 1
ATOM 2005 C C . ILE A 1 296 ? 2.544 -9.277 -5.487 1.00 98.69 296 ILE A C 1
ATOM 2007 O O . ILE A 1 296 ? 3.195 -9.356 -6.525 1.00 98.69 296 ILE A O 1
ATOM 2011 N N . ILE A 1 297 ? 3.101 -9.454 -4.297 1.00 98.62 297 ILE A N 1
ATOM 2012 C CA . ILE A 1 297 ? 4.516 -9.754 -4.080 1.00 98.62 297 ILE A CA 1
ATOM 2013 C C . ILE A 1 297 ? 4.609 -11.210 -3.642 1.00 98.62 297 ILE A C 1
ATOM 2015 O O . ILE A 1 297 ? 4.168 -11.559 -2.547 1.00 98.62 297 ILE A O 1
ATOM 2019 N N . THR A 1 298 ? 5.135 -12.075 -4.510 1.00 98.06 298 THR A N 1
ATOM 2020 C CA . THR A 1 298 ? 5.265 -13.513 -4.209 1.00 98.06 298 THR A CA 1
ATOM 2021 C C . THR A 1 298 ? 6.649 -13.909 -3.714 1.00 98.06 298 THR A C 1
ATOM 2023 O O . THR A 1 298 ? 6.756 -14.916 -3.021 1.00 98.06 298 THR A O 1
ATOM 2026 N N . GLY A 1 299 ? 7.679 -13.109 -4.003 1.00 97.56 299 GLY A N 1
ATOM 2027 C CA . GLY A 1 299 ? 9.004 -13.291 -3.415 1.00 97.56 299 GLY A CA 1
ATOM 2028 C C . GLY A 1 299 ? 9.085 -12.786 -1.974 1.00 97.56 299 GLY A C 1
ATOM 2029 O O . GLY A 1 299 ? 8.239 -12.012 -1.514 1.00 97.56 299 GLY A O 1
ATOM 2030 N N . ASP A 1 300 ? 10.122 -13.223 -1.263 1.00 98.00 300 ASP A N 1
ATOM 2031 C CA . ASP A 1 300 ? 10.340 -12.869 0.139 1.00 98.00 300 ASP A CA 1
ATOM 2032 C C . ASP A 1 300 ? 10.695 -11.391 0.306 1.00 98.00 300 ASP A C 1
ATOM 2034 O O . ASP A 1 300 ? 11.303 -10.762 -0.566 1.00 98.00 300 ASP A O 1
ATOM 2038 N N . VAL A 1 301 ? 10.351 -10.842 1.470 1.00 98.31 301 VAL A N 1
ATOM 2039 C CA . VAL A 1 301 ? 10.597 -9.442 1.817 1.00 98.31 301 VAL A CA 1
ATOM 2040 C C . VAL A 1 301 ? 11.547 -9.368 3.008 1.00 98.31 301 VAL A C 1
ATOM 2042 O O . VAL A 1 301 ? 11.218 -9.788 4.118 1.00 98.31 301 VAL A O 1
ATOM 2045 N N . TYR A 1 302 ? 12.727 -8.791 2.794 1.00 97.69 302 TYR A N 1
ATOM 2046 C CA . TYR A 1 302 ? 13.740 -8.603 3.828 1.00 97.69 302 TYR A CA 1
ATOM 2047 C C . TYR A 1 302 ? 13.781 -7.149 4.311 1.00 97.69 302 TYR A C 1
ATOM 2049 O O . TYR A 1 302 ? 14.123 -6.225 3.569 1.00 97.69 302 TYR A O 1
ATOM 2057 N N . VAL A 1 303 ? 13.439 -6.940 5.581 1.00 97.19 303 VAL A N 1
ATOM 2058 C CA . VAL A 1 303 ? 13.369 -5.636 6.243 1.00 97.19 303 VAL A CA 1
ATOM 2059 C C . VAL A 1 303 ? 14.730 -5.258 6.842 1.00 97.19 303 VAL A C 1
ATOM 2061 O O . VAL A 1 303 ? 15.114 -5.757 7.902 1.00 97.19 303 VAL A O 1
ATOM 2064 N N . ASN A 1 304 ? 15.467 -4.350 6.189 1.00 94.31 304 ASN A N 1
ATOM 2065 C CA . ASN A 1 304 ? 16.813 -3.959 6.627 1.00 94.31 304 ASN A CA 1
ATOM 2066 C C . ASN A 1 304 ? 17.221 -2.527 6.218 1.00 94.31 304 ASN A C 1
ATOM 2068 O O . ASN A 1 304 ? 18.331 -2.301 5.729 1.00 94.31 304 ASN A O 1
ATOM 2072 N N . SER A 1 305 ? 16.337 -1.538 6.404 1.00 92.50 305 SER A N 1
ATOM 2073 C CA . SER A 1 305 ? 16.675 -0.142 6.087 1.00 92.50 305 SER A CA 1
ATOM 2074 C C . SER A 1 305 ? 17.860 0.347 6.929 1.00 92.50 305 SER A C 1
ATOM 2076 O O . SER A 1 305 ? 17.971 0.042 8.119 1.00 92.50 305 SER A O 1
ATOM 2078 N N . ALA A 1 306 ? 18.741 1.154 6.343 1.00 90.81 306 ALA A N 1
ATOM 2079 C CA . ALA A 1 306 ? 19.818 1.824 7.067 1.00 90.81 306 ALA A CA 1
ATOM 2080 C C . ALA A 1 306 ? 19.248 2.884 8.025 1.00 90.81 306 ALA A C 1
ATOM 2082 O O . ALA A 1 306 ? 19.553 2.882 9.218 1.00 90.81 306 ALA A O 1
ATOM 2083 N N . SER A 1 307 ? 18.344 3.727 7.522 1.00 88.94 307 SER A N 1
ATOM 2084 C CA . SER A 1 307 ? 17.626 4.761 8.277 1.00 88.94 307 SER A CA 1
ATOM 2085 C C . SER A 1 307 ? 16.199 4.916 7.751 1.00 88.94 307 SER A C 1
ATOM 2087 O O . SER A 1 307 ? 15.877 4.436 6.667 1.00 88.94 307 SER A O 1
ATOM 2089 N N . GLY A 1 308 ? 15.319 5.561 8.520 1.00 88.38 308 GLY A N 1
ATOM 2090 C CA . GLY A 1 308 ? 13.898 5.652 8.177 1.00 88.38 308 GLY A CA 1
ATOM 2091 C C . GLY A 1 308 ? 13.183 4.293 8.172 1.00 88.38 308 GLY A C 1
ATOM 2092 O O . GLY A 1 308 ? 13.798 3.227 8.290 1.00 88.38 308 GLY A O 1
ATOM 2093 N N . ASN A 1 309 ? 11.859 4.334 8.047 1.00 89.62 309 ASN A N 1
ATOM 2094 C CA . ASN A 1 309 ? 11.048 3.123 8.070 1.00 89.62 309 ASN A CA 1
ATOM 2095 C C . ASN A 1 309 ? 10.901 2.529 6.656 1.00 89.62 309 ASN A C 1
ATOM 2097 O O . ASN A 1 309 ? 10.490 3.256 5.746 1.00 89.62 309 ASN A O 1
ATOM 2101 N N . PRO A 1 310 ? 11.168 1.225 6.469 1.00 93.75 310 PRO A N 1
ATOM 2102 C CA . PRO A 1 310 ? 10.664 0.454 5.340 1.00 93.75 310 PRO A CA 1
ATOM 2103 C C . PRO A 1 310 ? 9.155 0.603 5.252 1.00 93.75 310 PRO A C 1
ATOM 2105 O O . PRO A 1 310 ? 8.449 0.267 6.206 1.00 93.75 310 PRO A O 1
ATOM 2108 N N . THR A 1 311 ? 8.678 1.146 4.137 1.00 94.25 311 THR A N 1
ATOM 2109 C CA . THR A 1 311 ? 7.287 1.566 4.020 1.00 94.25 311 THR A CA 1
ATOM 2110 C C . THR A 1 311 ? 6.563 0.858 2.885 1.00 94.25 311 THR A C 1
ATOM 2112 O O . THR A 1 311 ? 7.015 0.879 1.743 1.00 94.25 311 THR A O 1
ATOM 2115 N N . ILE A 1 312 ? 5.401 0.297 3.204 1.00 95.62 312 ILE A N 1
ATOM 2116 C CA . ILE A 1 312 ? 4.365 -0.074 2.242 1.00 95.62 312 ILE A CA 1
ATOM 2117 C C . ILE A 1 312 ? 3.283 1.013 2.200 1.00 95.62 312 ILE A C 1
ATOM 2119 O O . ILE A 1 312 ? 2.916 1.567 3.242 1.00 95.62 312 ILE A O 1
ATOM 2123 N N . GLY A 1 313 ? 2.782 1.354 1.016 1.00 94.56 313 GLY A N 1
ATOM 2124 C CA . GLY A 1 313 ? 1.844 2.472 0.859 1.00 94.56 313 GLY A CA 1
ATOM 2125 C C . GLY A 1 313 ? 1.014 2.443 -0.419 1.00 94.56 313 GLY A C 1
ATOM 2126 O O . GLY A 1 313 ? 0.876 1.406 -1.071 1.00 94.56 313 GLY A O 1
ATOM 2127 N N . GLY A 1 314 ? 0.468 3.605 -0.766 1.00 93.94 314 GLY A N 1
ATOM 2128 C CA . GLY A 1 314 ? -0.430 3.828 -1.897 1.00 93.94 314 GLY A CA 1
ATOM 2129 C C . GLY A 1 314 ? -1.929 3.699 -1.576 1.00 93.94 314 GLY A C 1
ATOM 2130 O O . GLY A 1 314 ? -2.325 3.393 -0.449 1.00 93.94 314 GLY A O 1
ATOM 2131 N N . TYR A 1 315 ? -2.768 4.005 -2.570 1.00 94.81 315 TYR A N 1
ATOM 2132 C CA . TYR A 1 315 ? -4.234 4.027 -2.458 1.00 94.81 315 TYR A CA 1
ATOM 2133 C C . TYR A 1 315 ? -4.907 2.726 -2.919 1.00 94.81 315 TYR A C 1
ATOM 2135 O O . TYR A 1 315 ? -6.074 2.512 -2.605 1.00 94.81 315 TYR A O 1
ATOM 2143 N N . GLY A 1 316 ? -4.186 1.868 -3.645 1.00 96.19 316 GLY A N 1
ATOM 2144 C CA . GLY A 1 316 ? -4.665 0.570 -4.113 1.00 96.19 316 GLY A CA 1
ATOM 2145 C C . GLY A 1 316 ? -4.490 -0.554 -3.090 1.00 96.19 316 GLY A C 1
ATOM 2146 O O . GLY A 1 316 ? -4.338 -0.332 -1.885 1.00 96.19 316 GLY A O 1
ATOM 2147 N N . GLU A 1 317 ? -4.492 -1.784 -3.594 1.00 98.06 317 GLU A N 1
ATOM 2148 C CA . GLU A 1 317 ? -4.344 -3.001 -2.798 1.00 98.06 317 GLU A CA 1
ATOM 2149 C C . GLU A 1 317 ? -2.943 -3.598 -2.953 1.00 98.06 317 GLU A C 1
ATOM 2151 O O . GLU A 1 317 ? -2.465 -3.827 -4.060 1.00 98.06 317 GLU A O 1
ATOM 2156 N N . GLY A 1 318 ? -2.272 -3.887 -1.847 1.00 98.44 318 GLY A N 1
ATOM 2157 C CA . GLY A 1 318 ? -1.051 -4.679 -1.824 1.00 98.44 318 GLY A CA 1
ATOM 2158 C C . GLY A 1 318 ? -1.283 -6.037 -1.170 1.00 98.44 318 GLY A C 1
ATOM 2159 O O . GLY A 1 318 ? -2.050 -6.166 -0.219 1.00 98.44 318 GLY A O 1
ATOM 2160 N N . GLU A 1 319 ? -0.602 -7.065 -1.654 1.00 98.50 319 GLU A N 1
ATOM 2161 C CA . GLU A 1 319 ? -0.647 -8.410 -1.088 1.00 98.50 319 GLU A CA 1
ATOM 2162 C C . GLU A 1 319 ? 0.765 -8.993 -1.061 1.00 98.50 319 GLU A C 1
ATOM 2164 O O . GLU A 1 319 ? 1.381 -9.193 -2.105 1.00 98.50 319 GLU A O 1
ATOM 2169 N N . ILE A 1 320 ? 1.284 -9.274 0.134 1.00 98.56 320 ILE A N 1
ATOM 2170 C CA . ILE A 1 320 ? 2.577 -9.935 0.320 1.00 98.56 320 ILE A CA 1
ATOM 2171 C C . ILE A 1 320 ? 2.313 -11.400 0.657 1.00 98.56 320 ILE A C 1
ATOM 2173 O O . ILE A 1 320 ? 1.776 -11.727 1.718 1.00 98.56 320 ILE A O 1
ATOM 2177 N N . ARG A 1 321 ? 2.693 -12.274 -0.276 1.00 96.56 321 ARG A N 1
ATOM 2178 C CA . ARG A 1 321 ? 2.625 -13.734 -0.146 1.00 96.56 321 ARG A CA 1
ATOM 2179 C C . ARG A 1 321 ? 3.962 -14.349 0.256 1.00 96.56 321 ARG A C 1
ATOM 2181 O O . ARG A 1 321 ? 3.960 -15.439 0.817 1.00 96.56 321 ARG A O 1
ATOM 2188 N N . GLY A 1 322 ? 5.081 -13.678 -0.013 1.00 97.25 322 GLY A N 1
ATOM 2189 C CA . GLY A 1 322 ? 6.393 -14.096 0.489 1.00 97.25 322 GLY A CA 1
ATOM 2190 C C . GLY A 1 322 ? 6.535 -13.908 2.002 1.00 97.25 322 GLY A C 1
ATOM 2191 O O . GLY A 1 322 ? 5.720 -13.234 2.637 1.00 97.25 322 GLY A O 1
ATOM 2192 N N . VAL A 1 323 ? 7.576 -14.501 2.587 1.00 98.38 323 VAL A N 1
ATOM 2193 C CA . VAL A 1 323 ? 7.870 -14.355 4.017 1.00 98.38 323 VAL A CA 1
ATOM 2194 C C . VAL A 1 323 ? 8.494 -12.987 4.274 1.00 98.38 323 VAL A C 1
ATOM 2196 O O . VAL A 1 323 ? 9.499 -12.611 3.668 1.00 98.38 323 VAL A O 1
ATOM 2199 N N . ILE A 1 324 ? 7.931 -12.252 5.230 1.00 98.62 324 ILE A N 1
ATOM 2200 C CA . ILE A 1 324 ? 8.515 -11.022 5.760 1.00 98.62 324 ILE A CA 1
ATOM 2201 C C . ILE A 1 324 ? 9.460 -11.394 6.902 1.00 98.62 324 ILE A C 1
ATOM 2203 O O . ILE A 1 324 ? 9.058 -11.977 7.915 1.00 98.62 324 ILE A O 1
ATOM 2207 N N . SER A 1 325 ? 10.729 -11.037 6.741 1.00 98.00 325 SER A N 1
ATOM 2208 C CA . SER A 1 325 ? 11.815 -11.288 7.692 1.00 98.00 325 SER A CA 1
ATOM 2209 C C . SER A 1 325 ? 12.690 -10.041 7.834 1.00 98.00 325 SER A C 1
ATOM 2211 O O . SER A 1 325 ? 12.458 -9.039 7.159 1.00 98.00 325 SER A O 1
ATOM 2213 N N . GLY A 1 326 ? 13.688 -10.054 8.720 1.00 96.31 326 GLY A N 1
ATOM 2214 C CA . GLY A 1 326 ? 14.672 -8.971 8.778 1.00 96.31 326 GLY A CA 1
ATOM 2215 C C . GLY A 1 326 ? 15.122 -8.568 10.171 1.00 96.31 326 GLY A C 1
ATOM 2216 O O . GLY A 1 326 ? 14.941 -9.284 11.154 1.00 96.31 326 GLY A O 1
ATOM 2217 N N . ASN A 1 327 ? 15.735 -7.390 10.234 1.00 94.12 327 ASN A N 1
ATOM 2218 C CA . ASN A 1 327 ? 16.335 -6.839 11.437 1.00 94.12 327 ASN A CA 1
ATOM 2219 C C . ASN A 1 327 ? 15.255 -6.409 12.446 1.00 94.12 327 ASN A C 1
ATOM 2221 O O . ASN A 1 327 ? 14.471 -5.498 12.182 1.00 94.12 327 ASN A O 1
ATOM 2225 N N . SER A 1 328 ? 15.253 -7.025 13.630 1.00 93.69 328 SER A N 1
ATOM 2226 C CA . SER A 1 328 ? 14.265 -6.778 14.687 1.00 93.69 328 SER A CA 1
ATOM 2227 C C . SER A 1 328 ? 14.318 -5.374 15.299 1.00 93.69 328 SER A C 1
ATOM 2229 O O . SER A 1 328 ? 13.363 -4.957 15.946 1.00 93.69 328 SER A O 1
ATOM 2231 N N . ALA A 1 329 ? 15.387 -4.606 15.073 1.00 93.00 329 ALA A N 1
ATOM 2232 C CA . ALA A 1 329 ? 15.459 -3.204 15.486 1.00 93.00 329 ALA A CA 1
ATOM 2233 C C . ALA A 1 329 ? 14.672 -2.261 14.556 1.00 93.00 329 ALA A C 1
ATOM 2235 O O . ALA A 1 329 ? 14.580 -1.061 14.821 1.00 93.00 329 ALA A O 1
ATOM 2236 N N . LYS A 1 330 ? 14.148 -2.763 13.431 1.00 94.31 330 LYS A N 1
ATOM 2237 C CA . LYS A 1 330 ? 13.419 -1.962 12.442 1.00 94.31 330 LYS A CA 1
ATOM 2238 C C . LYS A 1 330 ? 11.914 -2.012 12.688 1.00 94.31 330 LYS A C 1
ATOM 2240 O O . LYS A 1 330 ? 11.398 -2.892 13.373 1.00 94.31 330 LYS A O 1
ATOM 2245 N N . THR A 1 331 ? 11.215 -1.036 12.116 1.00 95.06 331 THR A N 1
ATOM 2246 C CA . THR A 1 331 ? 9.751 -0.966 12.123 1.00 95.06 331 THR A CA 1
ATOM 2247 C C . THR A 1 331 ? 9.242 -1.135 10.702 1.00 95.06 331 THR A C 1
ATOM 2249 O O . THR A 1 331 ? 9.582 -0.322 9.848 1.00 95.06 331 THR A O 1
ATOM 2252 N N . PHE A 1 332 ? 8.429 -2.153 10.441 1.00 97.06 332 PHE A N 1
ATOM 2253 C CA . PHE A 1 332 ? 7.727 -2.289 9.170 1.00 97.06 332 PHE A CA 1
ATOM 2254 C C . PHE A 1 332 ? 6.501 -1.370 9.169 1.00 97.06 332 PHE A C 1
ATOM 2256 O O . PHE A 1 332 ? 5.657 -1.450 10.063 1.00 97.06 332 PHE A O 1
ATOM 2263 N N . PHE A 1 333 ? 6.439 -0.440 8.219 1.00 96.56 333 PHE A N 1
ATOM 2264 C CA . PHE A 1 333 ? 5.540 0.707 8.294 1.00 96.56 333 PHE A CA 1
ATOM 2265 C C . PHE A 1 333 ? 4.544 0.714 7.139 1.00 96.56 333 PHE A C 1
ATOM 2267 O O . PHE A 1 333 ? 4.912 0.715 5.972 1.00 96.56 333 PHE A O 1
ATOM 2274 N N . ARG A 1 334 ? 3.260 0.782 7.461 1.00 96.94 334 ARG A N 1
ATOM 2275 C CA . ARG A 1 334 ? 2.194 1.121 6.528 1.00 96.94 334 ARG A CA 1
ATOM 2276 C C . ARG A 1 334 ? 1.971 2.632 6.586 1.00 96.94 334 ARG A C 1
ATOM 2278 O O . ARG A 1 334 ? 1.745 3.189 7.663 1.00 96.94 334 ARG A O 1
ATOM 2285 N N . SER A 1 335 ? 2.087 3.260 5.414 1.00 94.12 335 SER A N 1
ATOM 2286 C CA . SER A 1 335 ? 2.168 4.707 5.182 1.00 94.12 335 SER A CA 1
ATOM 2287 C C . SER A 1 335 ? 1.090 5.525 5.909 1.00 94.12 335 SER A C 1
ATOM 2289 O O . SER A 1 335 ? -0.018 5.048 6.148 1.00 94.12 335 SER A O 1
ATOM 2291 N N . SER A 1 336 ? 1.420 6.773 6.262 1.00 93.19 336 SER A N 1
ATOM 2292 C CA . SER A 1 336 ? 0.506 7.721 6.915 1.00 93.19 336 SER A CA 1
ATOM 2293 C C . SER A 1 336 ? -0.236 8.630 5.934 1.00 93.19 336 SER A C 1
ATOM 2295 O O . SER A 1 336 ? -1.188 9.292 6.327 1.00 93.19 336 SER A O 1
ATOM 2297 N N . THR A 1 337 ? 0.209 8.719 4.682 1.00 91.75 337 THR A N 1
ATOM 2298 C CA . THR A 1 337 ? -0.280 9.714 3.707 1.00 91.75 337 THR A CA 1
ATOM 2299 C C . THR A 1 337 ? -1.339 9.169 2.757 1.00 91.75 337 THR A C 1
ATOM 2301 O O . THR A 1 337 ? -1.953 9.928 2.016 1.00 91.75 337 THR A O 1
ATOM 2304 N N . ASP A 1 338 ? -1.553 7.859 2.769 1.00 93.81 338 ASP A N 1
ATOM 2305 C CA . ASP A 1 338 ? -2.410 7.150 1.827 1.00 93.81 338 ASP A CA 1
ATOM 2306 C C . ASP A 1 338 ? -3.255 6.092 2.557 1.00 93.81 338 ASP A C 1
ATOM 2308 O O . ASP A 1 338 ? -2.990 5.754 3.713 1.00 93.81 338 ASP A O 1
ATOM 2312 N N . THR A 1 339 ? -4.315 5.621 1.902 1.00 95.06 339 THR A N 1
ATOM 2313 C CA . THR A 1 339 ? -5.420 4.888 2.550 1.00 95.06 339 THR A CA 1
ATOM 2314 C C . THR A 1 339 ? -5.633 3.469 2.026 1.00 95.06 339 THR A C 1
ATOM 2316 O O . THR A 1 339 ? -6.559 2.802 2.477 1.00 95.06 339 THR A O 1
ATOM 2319 N N . GLY A 1 340 ? -4.797 2.988 1.103 1.00 96.50 340 GLY A N 1
ATOM 2320 C CA . GLY A 1 340 ? -4.897 1.640 0.540 1.00 96.50 340 GLY A CA 1
ATOM 2321 C C . GLY A 1 340 ? -4.734 0.511 1.565 1.00 96.50 340 GLY A C 1
ATOM 2322 O O . GLY A 1 340 ? -4.319 0.725 2.712 1.00 96.50 340 GLY A O 1
ATOM 2323 N N . SER A 1 341 ? -5.001 -0.717 1.138 1.00 97.56 341 SER A N 1
ATOM 2324 C CA . SER A 1 341 ? -4.971 -1.903 2.003 1.00 97.56 341 SER A CA 1
ATOM 2325 C C . SER A 1 341 ? -3.799 -2.811 1.665 1.00 97.56 341 SER A C 1
ATOM 2327 O O . SER A 1 341 ? -3.491 -2.993 0.494 1.00 97.56 341 SER A O 1
ATOM 2329 N N . TRP A 1 342 ? -3.156 -3.397 2.674 1.00 98.62 342 TRP A N 1
ATOM 2330 C CA . TRP A 1 342 ? -2.036 -4.321 2.488 1.00 98.62 342 TRP A CA 1
ATOM 2331 C C . TRP A 1 342 ? -2.232 -5.620 3.262 1.00 98.62 342 TRP A C 1
ATOM 2333 O O . TRP A 1 342 ? -2.269 -5.609 4.490 1.00 98.62 342 TRP A O 1
ATOM 2343 N N . ALA A 1 343 ? -2.321 -6.742 2.553 1.00 98.62 343 ALA A N 1
ATOM 2344 C CA . ALA A 1 343 ? -2.482 -8.063 3.145 1.00 98.62 343 ALA A CA 1
ATOM 2345 C C . ALA A 1 343 ? -1.135 -8.756 3.385 1.00 98.62 343 ALA A C 1
ATOM 2347 O O . ALA A 1 343 ? -0.324 -8.881 2.466 1.00 98.62 343 ALA A O 1
ATOM 2348 N N . LEU A 1 344 ? -0.908 -9.209 4.622 1.00 98.44 344 LEU A N 1
ATOM 2349 C CA . LEU A 1 344 ? 0.294 -9.927 5.058 1.00 98.44 344 LEU A CA 1
ATOM 2350 C C . LEU A 1 344 ? -0.106 -11.370 5.392 1.00 98.44 344 LEU A C 1
ATOM 2352 O O . LEU A 1 344 ? -0.417 -11.703 6.535 1.00 98.44 344 LEU A O 1
ATOM 2356 N N . LEU A 1 345 ? -0.181 -12.216 4.365 1.00 91.69 345 LEU A N 1
ATOM 2357 C CA . LEU A 1 345 ? -0.940 -13.472 4.448 1.00 91.69 345 LEU A CA 1
ATOM 2358 C C . LEU A 1 345 ? -0.106 -14.705 4.811 1.00 91.69 345 LEU A C 1
ATOM 2360 O O . LEU A 1 345 ? -0.661 -15.788 4.996 1.00 91.69 345 LEU A O 1
ATOM 2364 N N . ASN A 1 346 ? 1.216 -14.560 4.893 1.00 96.44 346 ASN A N 1
ATOM 2365 C CA . ASN A 1 346 ? 2.120 -15.657 5.225 1.00 96.44 346 ASN A CA 1
ATOM 2366 C C . ASN A 1 346 ? 2.441 -15.698 6.732 1.00 96.44 346 ASN A C 1
ATOM 2368 O O . ASN A 1 346 ? 2.143 -14.768 7.485 1.00 96.44 346 ASN A O 1
ATOM 2372 N N . THR A 1 347 ? 3.062 -16.789 7.178 1.00 96.81 347 THR A N 1
ATOM 2373 C CA . THR A 1 347 ? 3.710 -16.884 8.487 1.00 96.81 347 THR A CA 1
ATOM 2374 C C . THR A 1 347 ? 5.028 -16.114 8.443 1.00 96.81 347 THR A C 1
ATOM 2376 O O . THR A 1 347 ? 6.029 -16.597 7.914 1.00 96.81 347 THR A O 1
ATOM 2379 N N . ASN A 1 348 ? 5.037 -14.905 8.999 1.00 98.19 348 ASN A N 1
ATOM 2380 C CA . ASN A 1 348 ? 6.198 -14.023 8.947 1.00 98.19 348 ASN A CA 1
ATOM 2381 C C . ASN A 1 348 ? 7.153 -14.271 10.123 1.00 98.19 348 ASN A C 1
ATOM 2383 O O . ASN A 1 348 ? 6.734 -14.566 11.242 1.00 98.19 348 ASN A O 1
ATOM 2387 N N . THR A 1 349 ? 8.458 -14.130 9.875 1.00 97.81 349 THR A N 1
ATOM 2388 C CA . THR A 1 349 ? 9.524 -14.328 10.879 1.00 97.81 349 THR A CA 1
ATOM 2389 C C . THR A 1 349 ? 10.115 -13.017 11.387 1.00 97.81 349 THR A C 1
ATOM 2391 O O . THR A 1 349 ? 10.949 -13.015 12.291 1.00 97.81 349 THR A O 1
ATOM 2394 N N . PHE A 1 350 ? 9.685 -11.885 10.832 1.00 97.69 350 PHE A N 1
ATOM 2395 C CA . PHE A 1 350 ? 10.083 -10.565 11.294 1.00 97.69 350 PHE A CA 1
ATOM 2396 C C . PHE A 1 350 ? 9.743 -10.370 12.781 1.00 97.69 350 PHE A C 1
ATOM 2398 O O . PHE A 1 350 ? 8.617 -10.606 13.204 1.00 97.69 350 PHE A O 1
ATOM 2405 N N . ALA A 1 351 ? 10.716 -9.940 13.584 1.00 96.31 351 ALA A N 1
ATOM 2406 C CA . ALA A 1 351 ? 10.540 -9.749 15.030 1.00 96.31 351 ALA A CA 1
ATOM 2407 C C . ALA A 1 351 ? 10.516 -8.265 15.452 1.00 96.31 351 ALA A C 1
ATOM 2409 O O . ALA A 1 351 ? 10.376 -7.963 16.639 1.00 96.31 351 ALA A O 1
ATOM 2410 N N . GLY A 1 352 ? 10.665 -7.339 14.498 1.00 96.44 352 GLY A N 1
ATOM 2411 C CA . GLY A 1 352 ? 10.615 -5.897 14.749 1.00 96.44 352 GLY A CA 1
ATOM 2412 C C . GLY A 1 352 ? 9.194 -5.359 14.869 1.00 96.44 352 GLY A C 1
ATOM 2413 O O . GLY A 1 352 ? 8.229 -6.121 14.839 1.00 96.44 352 GLY A O 1
ATOM 2414 N N . ASN A 1 353 ? 9.049 -4.049 15.052 1.00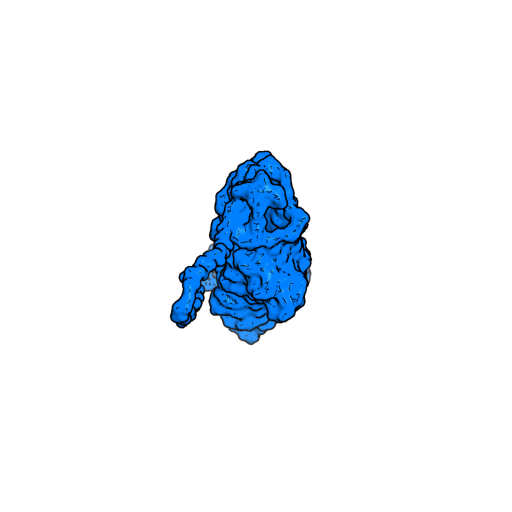 96.19 353 ASN A N 1
ATOM 2415 C CA . ASN A 1 353 ? 7.745 -3.411 15.267 1.00 96.19 353 ASN A CA 1
ATOM 2416 C C . ASN A 1 353 ? 6.941 -3.315 13.968 1.00 96.19 353 ASN A C 1
ATOM 2418 O O . ASN A 1 353 ? 7.517 -3.194 12.889 1.00 96.19 353 ASN A O 1
ATOM 2422 N N . VAL A 1 354 ? 5.614 -3.302 14.071 1.00 97.75 354 VAL A N 1
ATOM 2423 C CA . VAL A 1 354 ? 4.730 -3.014 12.935 1.00 97.75 354 VAL A CA 1
ATOM 2424 C C . VAL A 1 354 ? 3.920 -1.764 13.236 1.00 97.75 354 VAL A C 1
ATOM 2426 O O . VAL A 1 354 ? 3.347 -1.635 14.315 1.00 97.75 354 VAL A O 1
ATOM 2429 N N . THR A 1 355 ? 3.839 -0.851 12.276 1.00 97.94 355 THR A N 1
ATOM 2430 C CA . THR A 1 355 ? 3.012 0.352 12.390 1.00 97.94 355 THR A CA 1
ATOM 2431 C C . THR A 1 355 ? 2.052 0.427 11.221 1.00 97.94 355 THR A C 1
ATOM 2433 O O . THR A 1 355 ? 2.486 0.416 10.076 1.00 97.94 355 THR A O 1
ATOM 2436 N N . CYS A 1 356 ? 0.762 0.584 11.499 1.00 98.38 356 CYS A N 1
ATOM 2437 C CA . CYS A 1 356 ? -0.237 1.007 10.529 1.00 98.38 356 CYS A CA 1
ATOM 2438 C C . CYS A 1 356 ? -0.634 2.446 10.837 1.00 98.38 356 CYS A C 1
ATOM 2440 O O . CYS A 1 356 ? -1.402 2.687 11.763 1.00 98.38 356 CYS A O 1
ATOM 2442 N N . ALA A 1 357 ? -0.077 3.418 10.110 1.00 96.88 357 ALA A N 1
ATOM 2443 C CA . ALA A 1 357 ? -0.339 4.828 10.395 1.00 96.88 357 ALA A CA 1
ATOM 2444 C C . ALA A 1 357 ? -1.642 5.337 9.752 1.00 96.88 357 ALA A C 1
ATOM 2446 O O . ALA A 1 357 ? -2.321 6.193 10.323 1.00 96.88 357 ALA A O 1
ATOM 2447 N N . ASN A 1 358 ? -1.992 4.824 8.574 1.00 97.56 358 ASN A N 1
ATOM 2448 C CA . ASN A 1 358 ? -3.248 5.076 7.871 1.00 97.56 358 ASN A CA 1
ATOM 2449 C C . ASN A 1 358 ? -3.594 3.871 6.975 1.00 97.56 358 ASN A C 1
ATOM 2451 O O . ASN A 1 358 ? -2.744 3.003 6.749 1.00 97.56 358 ASN A O 1
ATOM 2455 N N . GLY A 1 359 ? -4.826 3.816 6.469 1.00 97.81 359 GLY A N 1
ATOM 2456 C CA . GLY A 1 359 ? -5.307 2.688 5.669 1.00 97.81 359 GLY A CA 1
ATOM 2457 C C . GLY A 1 359 ? -5.407 1.399 6.489 1.00 97.81 359 GLY A C 1
ATOM 2458 O O . GLY A 1 359 ? -5.634 1.451 7.703 1.00 97.81 359 GLY A O 1
ATOM 2459 N N . SER A 1 360 ? -5.227 0.253 5.829 1.00 98.44 360 SER A N 1
ATOM 2460 C CA . SER A 1 360 ? -5.422 -1.063 6.452 1.00 98.44 360 SER A CA 1
ATOM 2461 C C . SER A 1 360 ? -4.231 -2.001 6.267 1.00 98.44 360 SER A C 1
ATOM 2463 O O . SER A 1 360 ? -3.640 -2.078 5.188 1.00 98.44 360 SER A O 1
ATOM 2465 N N . VAL A 1 361 ? -3.919 -2.760 7.317 1.00 98.81 361 VAL A N 1
ATOM 2466 C CA . VAL A 1 361 ? -3.104 -3.980 7.269 1.00 98.81 361 VAL A CA 1
ATOM 2467 C C . VAL A 1 361 ? -4.029 -5.167 7.519 1.00 98.81 361 VAL A C 1
ATOM 2469 O O . VAL A 1 361 ? -4.727 -5.191 8.530 1.00 98.81 361 VAL A O 1
ATOM 2472 N N . ILE A 1 362 ? -4.047 -6.132 6.603 1.00 98.88 362 ILE A N 1
ATOM 2473 C CA . ILE A 1 362 ? -4.921 -7.308 6.655 1.00 98.88 362 ILE A CA 1
ATOM 2474 C C . ILE A 1 362 ? -4.112 -8.527 7.112 1.00 98.88 362 ILE A C 1
ATOM 2476 O O . ILE A 1 362 ? -3.024 -8.784 6.588 1.00 98.88 362 ILE A O 1
ATOM 2480 N N . VAL A 1 363 ? -4.651 -9.275 8.075 1.00 98.75 363 VAL A N 1
ATOM 2481 C CA . VAL A 1 363 ? -4.028 -10.451 8.694 1.00 98.75 363 VAL A CA 1
ATOM 2482 C C . VAL A 1 363 ? -4.965 -11.655 8.668 1.00 98.75 363 VAL A C 1
ATOM 2484 O O . VAL A 1 363 ? -6.181 -11.508 8.770 1.00 98.75 363 VAL A O 1
ATOM 2487 N N . ASN A 1 364 ? -4.390 -12.848 8.538 1.00 98.00 364 ASN A N 1
ATOM 2488 C CA . ASN A 1 364 ? -5.126 -14.114 8.452 1.00 98.00 364 ASN A CA 1
ATOM 2489 C C . ASN A 1 364 ? -4.540 -15.225 9.338 1.00 98.00 364 ASN A C 1
ATOM 2491 O O . ASN A 1 364 ? -5.011 -16.356 9.285 1.00 98.00 364 ASN A O 1
ATOM 2495 N N . ASN A 1 365 ? -3.464 -14.950 10.076 1.00 97.62 365 ASN A N 1
ATOM 2496 C CA . ASN A 1 365 ? -2.864 -15.895 11.006 1.00 97.62 365 ASN A CA 1
ATOM 2497 C C . ASN A 1 365 ? -2.092 -15.157 12.113 1.00 97.62 365 ASN A C 1
ATOM 2499 O O . ASN A 1 365 ? -1.711 -13.994 11.964 1.00 97.62 365 ASN A O 1
ATOM 2503 N N . ASP A 1 366 ? -1.796 -15.865 13.201 1.00 97.31 366 ASP A N 1
ATOM 2504 C CA . ASP A 1 366 ? -1.121 -15.337 14.400 1.00 97.31 366 ASP A CA 1
ATOM 2505 C C . ASP A 1 366 ? 0.257 -14.717 14.131 1.00 97.31 366 ASP A C 1
ATOM 2507 O O . ASP A 1 366 ? 0.748 -13.900 14.911 1.00 97.31 366 ASP A O 1
ATOM 2511 N N . LYS A 1 367 ? 0.896 -15.100 13.021 1.00 97.06 367 LYS A N 1
ATOM 2512 C CA . LYS A 1 367 ? 2.224 -14.635 12.608 1.00 97.06 367 LYS A CA 1
ATOM 2513 C C . LYS A 1 367 ? 2.181 -13.743 11.371 1.00 97.06 367 LYS A C 1
ATOM 2515 O O . LYS A 1 367 ? 3.238 -13.414 10.835 1.00 97.06 367 LYS A O 1
ATOM 2520 N N . SER A 1 368 ? 1.008 -13.269 10.943 1.00 97.81 368 SER A N 1
ATOM 2521 C CA . SER A 1 368 ? 0.898 -12.280 9.863 1.00 97.81 368 SER A CA 1
ATOM 2522 C C . SER A 1 368 ? 1.689 -11.002 10.171 1.00 97.81 368 SER A C 1
ATOM 2524 O O . SER A 1 368 ? 2.286 -10.416 9.273 1.00 97.81 368 SER A O 1
ATOM 2526 N N . LEU A 1 369 ? 1.764 -10.575 11.437 1.00 97.38 369 LEU A N 1
ATOM 2527 C CA . LEU A 1 369 ? 2.563 -9.409 11.853 1.00 97.38 369 LEU A CA 1
ATOM 2528 C C . LEU A 1 369 ? 4.009 -9.758 12.243 1.00 97.38 369 LEU A C 1
ATOM 2530 O O . LEU A 1 369 ? 4.748 -8.878 12.695 1.00 97.38 369 LEU A O 1
ATOM 2534 N N . GLY A 1 370 ? 4.413 -11.023 12.114 1.00 96.38 370 GLY A N 1
ATOM 2535 C CA . GLY A 1 370 ? 5.735 -11.506 12.500 1.00 96.38 370 GLY A CA 1
ATOM 2536 C C . GLY A 1 370 ? 5.747 -12.466 13.691 1.00 96.38 370 GLY A C 1
ATOM 2537 O O . GLY A 1 370 ? 4.711 -12.878 14.210 1.00 96.38 370 GLY A O 1
ATOM 2538 N N . ALA A 1 371 ? 6.954 -12.823 14.129 1.00 94.25 371 ALA A N 1
ATOM 2539 C CA . ALA A 1 371 ? 7.209 -13.815 15.172 1.00 94.25 371 ALA A CA 1
ATOM 2540 C C . ALA A 1 371 ? 8.069 -13.219 16.296 1.00 94.25 371 ALA A C 1
ATOM 2542 O O . ALA A 1 371 ? 9.236 -13.576 16.476 1.00 94.25 371 ALA A O 1
ATOM 2543 N N . ARG A 1 372 ? 7.508 -12.271 17.056 1.00 93.62 372 ARG A N 1
ATOM 2544 C CA . ARG A 1 372 ? 8.229 -11.639 18.170 1.00 93.62 372 ARG A CA 1
ATOM 2545 C C . ARG A 1 372 ? 8.347 -12.578 19.376 1.00 93.62 372 ARG A C 1
ATOM 2547 O O . ARG A 1 372 ? 7.372 -13.195 19.790 1.00 93.62 372 ARG A O 1
ATOM 2554 N N . THR A 1 373 ? 9.537 -12.640 19.973 1.00 93.12 373 THR A N 1
ATOM 2555 C CA . THR A 1 373 ? 9.836 -13.485 21.147 1.00 93.12 373 THR A CA 1
ATOM 2556 C C . THR A 1 373 ? 9.902 -12.708 22.464 1.00 93.12 373 THR A C 1
ATOM 2558 O O . THR A 1 373 ? 9.782 -13.297 23.537 1.00 93.12 373 THR A O 1
ATOM 2561 N N . THR A 1 374 ? 10.056 -11.385 22.405 1.00 95.12 374 THR A N 1
ATOM 2562 C CA . THR A 1 374 ? 10.147 -10.488 23.565 1.00 95.12 374 THR A CA 1
ATOM 2563 C C . THR A 1 374 ? 9.048 -9.433 23.534 1.00 95.12 374 THR A C 1
ATOM 2565 O O . THR A 1 374 ? 8.575 -9.040 22.471 1.00 95.12 374 THR A O 1
ATOM 2568 N N . PHE A 1 375 ? 8.612 -8.968 24.703 1.00 96.06 375 PHE A N 1
ATOM 2569 C CA . PHE A 1 375 ? 7.584 -7.933 24.773 1.00 96.06 375 PHE A CA 1
ATOM 2570 C C . PHE A 1 375 ? 8.100 -6.594 24.232 1.00 96.06 375 PHE A C 1
ATOM 2572 O O . PHE A 1 375 ? 9.186 -6.147 24.601 1.00 96.06 375 PHE A O 1
ATOM 2579 N N . ALA A 1 376 ? 7.285 -5.936 23.408 1.00 96.19 376 ALA A N 1
ATOM 2580 C CA . ALA A 1 376 ? 7.493 -4.561 22.975 1.00 96.19 376 ALA A CA 1
ATOM 2581 C C . ALA A 1 376 ? 6.208 -3.753 23.190 1.00 96.19 376 ALA A C 1
ATOM 2583 O O . ALA A 1 376 ? 5.167 -4.097 22.633 1.00 96.19 376 ALA A O 1
ATOM 2584 N N . ALA A 1 377 ? 6.286 -2.654 23.950 1.00 93.56 377 ALA A N 1
ATOM 2585 C CA . ALA A 1 377 ? 5.125 -1.807 24.254 1.00 93.56 377 ALA A CA 1
ATOM 2586 C C . ALA A 1 377 ? 4.468 -1.200 22.996 1.00 93.56 377 ALA A C 1
ATOM 2588 O O . ALA A 1 377 ? 3.254 -1.034 22.948 1.00 93.56 377 ALA A O 1
ATOM 2589 N N . ALA A 1 378 ? 5.274 -0.920 21.968 1.00 95.06 378 ALA A N 1
ATOM 2590 C CA . ALA A 1 378 ? 4.837 -0.465 20.647 1.00 95.06 378 ALA A CA 1
ATOM 2591 C C . ALA A 1 378 ? 5.090 -1.535 19.570 1.00 95.06 378 ALA A C 1
ATOM 2593 O O . ALA A 1 378 ? 5.482 -1.226 18.444 1.00 95.06 378 ALA A O 1
ATOM 2594 N N . GLY A 1 379 ? 4.909 -2.809 19.932 1.00 97.00 379 GLY A N 1
ATOM 2595 C CA . GLY A 1 379 ? 5.078 -3.936 19.020 1.00 97.00 379 GLY A CA 1
ATOM 2596 C C . GLY A 1 379 ? 4.123 -3.879 17.824 1.00 97.00 379 GLY A C 1
ATOM 2597 O O . GLY A 1 379 ? 4.506 -4.263 16.715 1.00 97.00 379 GLY A O 1
ATOM 2598 N N . LEU A 1 380 ? 2.912 -3.367 18.050 1.00 98.19 380 LEU A N 1
ATOM 2599 C CA . LEU A 1 380 ? 1.985 -2.878 17.036 1.00 98.19 380 LEU A CA 1
ATOM 2600 C C . LEU A 1 380 ? 1.632 -1.419 17.349 1.00 98.19 380 LEU A C 1
ATOM 2602 O O . LEU A 1 380 ? 1.303 -1.080 18.481 1.00 98.19 380 LEU A O 1
ATOM 2606 N N . THR A 1 381 ? 1.663 -0.549 16.348 1.00 97.75 381 THR A N 1
ATOM 2607 C CA . THR A 1 381 ? 1.156 0.825 16.455 1.00 97.75 381 THR A CA 1
ATOM 2608 C C . THR A 1 381 ? 0.036 1.044 15.448 1.00 97.75 381 THR A C 1
ATOM 2610 O O . THR A 1 381 ? 0.213 0.740 14.268 1.00 97.75 381 THR A O 1
ATOM 2613 N N . LEU A 1 382 ? -1.093 1.596 15.893 1.00 98.12 382 LEU A N 1
ATOM 2614 C CA . LEU A 1 382 ? -2.231 1.945 15.042 1.00 98.12 382 LEU A CA 1
ATOM 2615 C C . LEU A 1 382 ? -2.486 3.457 15.074 1.00 98.12 382 LEU A C 1
ATOM 2617 O O . LEU A 1 382 ? -2.605 4.065 16.141 1.00 98.12 382 LEU A O 1
ATOM 2621 N N . GLY A 1 383 ? -2.591 4.042 13.882 1.00 96.25 383 GLY A N 1
ATOM 2622 C CA . GLY A 1 383 ? -2.825 5.463 13.658 1.00 96.25 383 GLY A CA 1
ATOM 2623 C C . GLY A 1 383 ? -1.562 6.316 13.542 1.00 96.25 383 GLY A C 1
ATOM 2624 O O . GLY A 1 383 ? -0.453 5.944 13.928 1.00 96.25 383 GLY A O 1
ATOM 2625 N N . GLY A 1 384 ? -1.754 7.512 12.998 1.00 93.69 384 GLY A N 1
ATOM 2626 C CA . GLY A 1 384 ? -0.829 8.639 13.048 1.00 93.69 384 GLY A CA 1
ATOM 2627 C C . GLY A 1 384 ? -1.382 9.738 13.956 1.00 93.69 384 GLY A C 1
ATOM 2628 O O . GLY A 1 384 ? -2.341 9.530 14.694 1.00 93.69 384 GLY A O 1
ATOM 2629 N N . SER A 1 385 ? -0.797 10.937 13.913 1.00 91.19 385 SER A N 1
ATOM 2630 C CA . SER A 1 385 ? -1.265 12.048 14.763 1.00 91.19 385 SER A CA 1
ATOM 2631 C C . SER A 1 385 ? -2.715 12.456 14.479 1.00 91.19 385 SER A C 1
ATOM 2633 O O . SER A 1 385 ? -3.419 12.845 15.403 1.00 91.19 385 SER A O 1
ATOM 2635 N N . ALA A 1 386 ? -3.142 12.367 13.218 1.00 93.19 386 ALA A N 1
ATOM 2636 C CA . ALA A 1 386 ? -4.487 12.725 12.756 1.00 93.19 386 ALA A CA 1
ATOM 2637 C C . ALA A 1 386 ? -5.093 11.670 11.811 1.00 93.19 386 ALA A C 1
ATOM 2639 O O . ALA A 1 386 ? -6.167 11.865 11.252 1.00 93.19 386 ALA A O 1
ATOM 2640 N N . THR A 1 387 ? -4.392 10.556 11.603 1.00 95.75 387 THR A N 1
ATOM 2641 C CA . THR A 1 387 ? -4.790 9.481 10.690 1.00 95.75 387 THR A CA 1
ATOM 2642 C C . THR A 1 387 ? -5.085 8.220 11.477 1.00 95.75 387 THR A C 1
ATOM 2644 O O . THR A 1 387 ? -4.517 8.007 12.550 1.00 95.75 387 THR A O 1
ATOM 2647 N N . ARG A 1 388 ? -5.953 7.369 10.939 1.00 95.62 388 ARG A N 1
ATOM 2648 C CA . ARG A 1 388 ? -6.407 6.156 11.613 1.00 95.62 388 ARG A CA 1
ATOM 2649 C C . ARG A 1 388 ? -5.936 4.938 10.840 1.00 95.62 388 ARG A C 1
ATOM 2651 O O . ARG A 1 388 ? -6.328 4.741 9.694 1.00 95.62 388 ARG A O 1
ATOM 2658 N N . GLY A 1 389 ? -5.093 4.138 11.477 1.00 98.31 389 GLY A N 1
ATOM 2659 C CA . GLY A 1 389 ? -4.676 2.846 10.953 1.00 98.31 389 GLY A CA 1
ATOM 2660 C C . GLY A 1 389 ? -5.647 1.754 11.371 1.00 98.31 389 GLY A C 1
ATOM 2661 O O . GLY A 1 389 ? -6.172 1.788 12.488 1.00 98.31 389 GLY A O 1
ATOM 2662 N N . THR A 1 390 ? -5.858 0.792 10.481 1.00 98.81 390 THR A N 1
ATOM 2663 C CA . THR A 1 390 ? -6.752 -0.345 10.690 1.00 98.81 390 THR A CA 1
ATOM 2664 C C . THR A 1 390 ? -5.963 -1.647 10.648 1.00 98.81 390 THR A C 1
ATOM 2666 O O . THR A 1 390 ? -5.236 -1.901 9.689 1.00 98.81 390 THR A O 1
ATOM 2669 N N . LEU A 1 391 ? -6.123 -2.490 11.666 1.00 98.88 391 LEU A N 1
ATOM 2670 C CA . LEU A 1 391 ? -5.783 -3.905 11.576 1.00 98.88 391 LEU A CA 1
ATOM 2671 C C . LEU A 1 391 ? -7.065 -4.675 11.258 1.00 98.88 391 LEU A C 1
ATOM 2673 O O . LEU A 1 391 ? -7.973 -4.701 12.088 1.00 98.88 391 LEU A O 1
ATOM 2677 N N . ARG A 1 392 ? -7.132 -5.282 10.073 1.00 98.81 392 ARG A N 1
ATOM 2678 C CA . ARG A 1 392 ? -8.273 -6.095 9.648 1.00 98.81 392 ARG A CA 1
ATOM 2679 C C . ARG A 1 392 ? -7.950 -7.581 9.756 1.00 98.81 392 ARG A C 1
ATOM 2681 O O . ARG A 1 392 ? -6.978 -8.030 9.151 1.00 98.81 392 ARG A O 1
ATOM 2688 N N . ALA A 1 393 ? -8.750 -8.336 10.497 1.00 98.81 393 ALA A N 1
ATOM 2689 C CA . ALA A 1 393 ? -8.634 -9.785 10.610 1.00 98.81 393 ALA A CA 1
ATOM 2690 C C . ALA A 1 393 ? -9.671 -10.470 9.712 1.00 98.81 393 ALA A C 1
ATOM 2692 O O . ALA A 1 393 ? -10.868 -10.242 9.863 1.00 98.81 393 ALA A O 1
ATOM 2693 N N . ILE A 1 394 ? -9.190 -11.310 8.792 1.00 98.56 394 ILE A N 1
ATOM 2694 C CA . ILE A 1 394 ? -10.018 -12.084 7.841 1.00 98.56 394 ILE A CA 1
ATOM 2695 C C . ILE A 1 394 ? -10.058 -13.585 8.178 1.00 98.56 394 ILE A C 1
ATOM 2697 O O . ILE A 1 394 ? -10.474 -14.406 7.367 1.00 98.56 394 ILE A O 1
ATOM 2701 N N . ALA A 1 395 ? -9.534 -13.944 9.346 1.00 98.62 395 ALA A N 1
ATOM 2702 C CA . ALA A 1 395 ? -9.511 -15.281 9.918 1.00 98.62 395 ALA A CA 1
ATOM 2703 C C . ALA A 1 395 ? -9.436 -15.149 11.445 1.00 98.62 395 ALA A C 1
ATOM 2705 O O . ALA A 1 395 ? -9.171 -14.054 11.957 1.00 98.62 395 ALA A O 1
ATOM 2706 N N . ASP A 1 396 ? -9.583 -16.263 12.159 1.00 98.69 396 ASP A N 1
ATOM 2707 C CA . ASP A 1 396 ? -9.248 -16.307 13.578 1.00 98.69 396 ASP A CA 1
ATOM 2708 C C . ASP A 1 396 ? -7.756 -16.021 13.778 1.00 98.69 396 ASP A C 1
ATOM 2710 O O . ASP A 1 396 ? -6.888 -16.695 13.217 1.00 98.69 396 ASP A O 1
ATOM 2714 N N . VAL A 1 397 ? -7.460 -14.991 14.569 1.00 98.56 397 VAL A N 1
ATOM 2715 C CA . VAL A 1 397 ? -6.095 -14.526 14.827 1.00 98.56 397 VAL A CA 1
ATOM 2716 C C . VAL A 1 397 ? -5.920 -14.244 16.309 1.00 98.56 397 VAL A C 1
ATOM 2718 O O . VAL A 1 397 ? -6.693 -13.515 16.924 1.00 98.56 397 VAL A O 1
ATOM 2721 N N . THR A 1 398 ? -4.840 -14.760 16.878 1.00 98.31 398 THR A N 1
ATOM 2722 C CA . THR A 1 398 ? -4.391 -14.463 18.234 1.00 98.31 398 THR A CA 1
ATOM 2723 C C . THR A 1 398 ? -3.069 -13.711 18.188 1.00 98.31 398 THR A C 1
ATOM 2725 O O . THR A 1 398 ? -2.002 -14.281 17.962 1.00 98.31 398 THR A O 1
ATOM 2728 N N . LEU A 1 399 ? -3.113 -12.406 18.459 1.00 97.94 399 LEU A N 1
ATOM 2729 C CA . LEU A 1 399 ? -1.898 -11.635 18.687 1.00 97.94 399 LEU A CA 1
ATOM 2730 C C . LEU A 1 399 ? -1.306 -12.029 20.040 1.00 97.94 399 LEU A C 1
ATOM 2732 O O . LEU A 1 399 ? -1.961 -11.939 21.080 1.00 97.94 399 LEU A O 1
ATOM 2736 N N . SER A 1 400 ? -0.045 -12.453 20.019 1.00 96.62 400 SER A N 1
ATOM 2737 C CA . SER A 1 400 ? 0.718 -12.797 21.218 1.00 96.62 400 SER A CA 1
ATOM 2738 C C . SER A 1 400 ? 0.783 -11.633 22.218 1.00 96.62 400 SER A C 1
ATOM 2740 O O . SER A 1 400 ? 0.808 -10.461 21.838 1.00 96.62 400 SER A O 1
ATOM 2742 N N . ASP A 1 401 ? 0.917 -11.967 23.503 1.00 96.88 401 ASP A N 1
ATOM 2743 C CA . ASP A 1 401 ? 1.185 -11.024 24.596 1.00 96.88 401 ASP A CA 1
ATOM 2744 C C . ASP A 1 401 ? 2.453 -10.179 24.372 1.00 96.88 401 ASP A C 1
ATOM 2746 O O . ASP A 1 401 ? 2.616 -9.121 24.974 1.00 96.88 401 ASP A O 1
ATOM 2750 N N . LYS A 1 402 ? 3.344 -10.608 23.467 1.00 97.12 402 LYS A N 1
ATOM 2751 C CA . LYS A 1 402 ? 4.550 -9.874 23.063 1.00 97.12 402 LYS A CA 1
ATOM 2752 C C . LYS A 1 402 ? 4.266 -8.648 22.187 1.00 97.12 402 LYS A C 1
ATOM 2754 O O . LYS A 1 402 ? 5.161 -7.819 21.999 1.00 97.12 402 LYS A O 1
ATOM 2759 N N . TYR A 1 403 ? 3.054 -8.511 21.647 1.00 96.56 403 TYR A N 1
ATOM 2760 C CA . TYR A 1 403 ? 2.615 -7.339 20.886 1.00 96.56 403 TYR A CA 1
ATOM 2761 C C . TYR A 1 403 ? 1.868 -6.355 21.788 1.00 96.56 403 TYR A C 1
ATOM 2763 O O . TYR A 1 403 ? 0.642 -6.333 21.798 1.00 96.56 403 TYR A O 1
ATOM 2771 N N . GLY A 1 404 ? 2.592 -5.489 22.502 1.00 97.50 404 GLY A N 1
ATOM 2772 C CA . GLY A 1 404 ? 1.969 -4.276 23.033 1.00 97.50 404 GLY A CA 1
ATOM 2773 C C . GLY A 1 404 ? 1.417 -3.433 21.881 1.00 97.50 404 GLY A C 1
ATOM 2774 O O . GLY A 1 404 ? 2.082 -3.283 20.848 1.00 97.50 404 GLY A O 1
ATOM 2775 N N . VAL A 1 405 ? 0.196 -2.926 22.042 1.00 98.25 405 VAL A N 1
ATOM 2776 C CA . VAL A 1 405 ? -0.503 -2.133 21.027 1.00 98.25 405 VAL A CA 1
ATOM 2777 C C . VAL A 1 40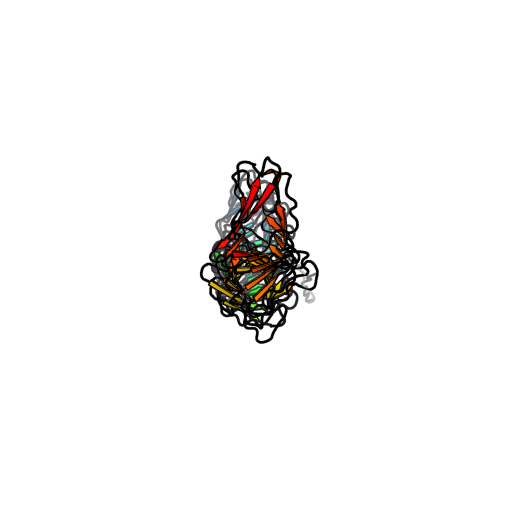5 ? -0.543 -0.679 21.468 1.00 98.25 405 VAL A C 1
ATOM 2779 O O . VAL A 1 405 ? -1.092 -0.348 22.513 1.00 98.25 405 VAL A O 1
ATOM 2782 N N . THR A 1 406 ? 0.001 0.212 20.649 1.00 97.38 406 THR A N 1
ATOM 2783 C CA . THR A 1 406 ? -0.053 1.655 20.888 1.00 97.38 406 THR A CA 1
ATOM 2784 C C . THR A 1 406 ? -1.043 2.325 19.934 1.00 97.38 406 THR A C 1
ATOM 2786 O O . THR A 1 406 ? -0.921 2.203 18.716 1.00 97.38 406 THR A O 1
ATOM 2789 N N . LEU A 1 407 ? -1.991 3.086 20.482 1.00 97.19 407 LEU A N 1
ATOM 2790 C CA . LEU A 1 407 ? -2.929 3.931 19.740 1.00 97.19 407 LEU A CA 1
ATOM 2791 C C . LEU A 1 407 ? -2.392 5.366 19.658 1.00 97.19 407 LEU A C 1
ATOM 2793 O O . LEU A 1 407 ? -2.154 6.010 20.686 1.00 97.19 407 LEU A O 1
ATOM 2797 N N . HIS A 1 408 ? -2.210 5.878 18.445 1.00 94.56 408 HIS A N 1
ATOM 2798 C CA . HIS A 1 408 ? -1.828 7.272 18.196 1.00 94.56 408 HIS A CA 1
ATOM 2799 C C . HIS A 1 408 ? -3.037 8.219 18.195 1.00 94.56 408 HIS A C 1
ATOM 2801 O O . HIS A 1 408 ? -4.174 7.777 18.289 1.00 94.56 408 HIS A O 1
ATOM 2807 N N . GLY A 1 409 ? -2.797 9.529 18.071 1.00 94.06 409 GLY A N 1
ATOM 2808 C CA . GLY A 1 409 ? -3.821 10.569 18.204 1.00 94.06 409 GLY A CA 1
ATOM 2809 C C . GLY A 1 409 ? -5.035 10.461 17.279 1.00 94.06 409 GLY A C 1
ATOM 2810 O O . GLY A 1 409 ? -6.141 10.758 17.716 1.00 94.06 409 GLY A O 1
ATOM 2811 N N . GLY A 1 410 ? -4.873 9.958 16.051 1.00 93.94 410 GLY A N 1
ATOM 2812 C CA . GLY A 1 410 ? -5.996 9.691 15.141 1.00 93.94 410 GLY A CA 1
ATOM 2813 C C . GLY A 1 410 ? -6.827 8.447 15.497 1.00 93.94 410 GLY A C 1
ATOM 2814 O O . GLY A 1 410 ? -7.844 8.180 14.854 1.00 93.94 410 GLY A O 1
ATOM 2815 N N . GLY A 1 411 ? -6.413 7.694 16.519 1.00 94.88 411 GLY A N 1
ATOM 2816 C CA . GLY A 1 411 ? -7.015 6.433 16.938 1.00 94.88 411 GLY A CA 1
ATOM 2817 C C . GLY A 1 411 ? -6.508 5.221 16.159 1.00 94.88 411 GLY A C 1
ATOM 2818 O O . GLY A 1 411 ? -5.853 5.337 15.120 1.00 94.88 411 GLY A O 1
ATOM 2819 N N . GLY A 1 412 ? -6.836 4.040 16.673 1.00 97.75 412 GLY A N 1
ATOM 2820 C CA . GLY A 1 412 ? -6.572 2.762 16.018 1.00 97.75 412 GLY A CA 1
ATOM 2821 C C . GLY A 1 412 ? -7.860 1.978 15.843 1.00 97.75 412 GLY A C 1
ATOM 2822 O O . GLY A 1 412 ? -8.722 2.013 16.717 1.00 97.75 412 GLY A O 1
ATOM 2823 N N . ARG A 1 413 ? -8.001 1.300 14.705 1.00 98.69 413 ARG A N 1
ATOM 2824 C CA . ARG A 1 413 ? -9.173 0.485 14.389 1.00 98.69 413 ARG A CA 1
ATOM 2825 C C . ARG A 1 413 ? -8.805 -0.988 14.316 1.00 98.69 413 ARG A C 1
ATOM 2827 O O . ARG A 1 413 ? -7.837 -1.351 13.652 1.00 98.69 413 ARG A O 1
ATOM 2834 N N . PHE A 1 414 ? -9.618 -1.812 14.953 1.00 98.88 414 PHE A N 1
ATOM 2835 C CA . PHE A 1 414 ? -9.688 -3.238 14.700 1.00 98.88 414 PHE A CA 1
ATOM 2836 C C . PHE A 1 414 ? -10.949 -3.519 13.896 1.00 98.88 414 PHE A C 1
ATOM 2838 O O . PHE A 1 414 ? -12.044 -3.136 14.301 1.00 98.88 414 PHE A O 1
ATOM 2845 N N . ASP A 1 415 ? -10.769 -4.156 12.752 1.00 98.81 415 ASP A N 1
ATOM 2846 C CA . ASP A 1 415 ? -11.842 -4.557 11.855 1.00 98.81 415 ASP A CA 1
ATOM 2847 C C . ASP A 1 415 ? -11.846 -6.083 11.795 1.00 98.81 415 ASP A C 1
ATOM 2849 O O . ASP A 1 415 ? -10.807 -6.684 11.522 1.00 98.81 415 ASP A O 1
ATOM 2853 N N . VAL A 1 416 ? -12.951 -6.726 12.152 1.00 98.88 416 VAL A N 1
ATOM 2854 C CA . VAL A 1 416 ? -12.998 -8.191 12.254 1.00 98.88 416 VAL A CA 1
ATOM 2855 C C . VAL A 1 416 ? -14.138 -8.696 11.393 1.00 98.88 416 VAL A C 1
ATOM 2857 O O . VAL A 1 416 ? -15.292 -8.348 11.641 1.00 98.88 416 VAL A O 1
ATOM 2860 N N . ASP A 1 417 ? -13.794 -9.496 10.386 1.00 98.75 417 ASP A N 1
ATOM 2861 C CA . ASP A 1 417 ? -14.759 -10.051 9.441 1.00 98.75 417 ASP A CA 1
ATOM 2862 C C . ASP A 1 417 ? -15.765 -10.984 10.138 1.00 98.75 417 ASP A C 1
ATOM 2864 O O . ASP A 1 417 ? -15.527 -11.510 11.230 1.00 98.75 417 ASP A O 1
ATOM 2868 N N . GLU A 1 418 ? -16.908 -11.188 9.486 1.00 98.38 418 GLU A N 1
ATOM 2869 C CA . GLU A 1 418 ? -18.010 -12.001 9.996 1.00 98.38 418 GLU A CA 1
ATOM 2870 C C . GLU A 1 418 ? -17.564 -13.414 10.392 1.00 98.38 418 GLU A C 1
ATOM 2872 O O . GLU A 1 418 ? -16.830 -14.089 9.669 1.00 98.38 418 GLU A O 1
ATOM 2877 N N . GLY A 1 419 ? -18.020 -13.870 11.561 1.00 98.19 419 GLY A N 1
ATOM 2878 C CA . GLY A 1 419 ? -17.705 -15.199 12.087 1.00 98.19 419 GLY A CA 1
ATOM 2879 C C . GLY A 1 419 ? -16.263 -15.379 12.573 1.00 98.19 419 GLY A C 1
ATOM 2880 O O . GLY A 1 419 ? -15.952 -16.449 13.087 1.00 98.19 419 GLY A O 1
ATOM 2881 N N . MET A 1 420 ? -15.405 -14.361 12.445 1.00 98.75 420 MET A N 1
ATOM 2882 C CA . MET A 1 420 ? -14.007 -14.415 12.874 1.00 98.75 420 MET A CA 1
ATOM 2883 C C . MET A 1 420 ? -13.809 -13.793 14.258 1.00 98.75 420 MET A C 1
ATOM 2885 O O . MET A 1 420 ? -14.568 -12.919 14.701 1.00 98.75 420 MET A O 1
ATOM 2889 N N . ALA A 1 421 ? -12.734 -14.205 14.927 1.00 98.62 421 ALA A N 1
ATOM 2890 C CA . ALA A 1 421 ? -12.275 -13.625 16.178 1.00 98.62 421 ALA A CA 1
ATOM 2891 C C . ALA A 1 421 ? -10.826 -13.117 16.093 1.00 98.62 421 ALA A C 1
ATOM 2893 O O . ALA A 1 421 ? -9.898 -13.851 15.758 1.00 98.62 421 ALA A O 1
ATOM 2894 N N . LEU A 1 422 ? -10.607 -11.867 16.506 1.00 98.88 422 LEU A N 1
ATOM 2895 C CA . LEU A 1 422 ? -9.277 -11.318 16.759 1.00 98.88 422 LEU A CA 1
ATOM 2896 C C . LEU A 1 422 ? -9.042 -11.217 18.266 1.00 98.88 422 LEU A C 1
ATOM 2898 O O . LEU A 1 422 ? -9.649 -10.386 18.935 1.00 98.88 422 LEU A O 1
ATOM 2902 N N . THR A 1 423 ? -8.129 -12.020 18.804 1.00 98.81 423 THR A N 1
ATOM 2903 C CA . THR A 1 423 ? -7.718 -11.952 20.211 1.00 98.81 423 THR A CA 1
ATOM 2904 C C . THR A 1 423 ? -6.437 -11.144 20.361 1.00 98.81 423 THR A C 1
ATOM 2906 O O . THR A 1 423 ? -5.415 -11.466 19.758 1.00 98.81 423 THR A O 1
ATOM 2909 N N . VAL A 1 424 ? -6.469 -10.107 21.199 1.00 98.69 424 VAL A N 1
ATOM 2910 C CA . VAL A 1 424 ? -5.310 -9.261 21.506 1.00 98.69 424 VAL A CA 1
ATOM 2911 C C . VAL A 1 424 ? -4.846 -9.544 22.933 1.00 98.69 424 VAL A C 1
ATOM 2913 O O . VAL A 1 424 ? -5.419 -9.038 23.899 1.00 98.69 424 VAL A O 1
ATOM 2916 N N . ASN A 1 425 ? -3.798 -10.365 23.069 1.00 98.19 425 ASN A N 1
ATOM 2917 C CA . ASN A 1 425 ? -3.232 -10.710 24.380 1.00 98.19 425 ASN A CA 1
ATOM 2918 C C . ASN A 1 425 ? -2.259 -9.660 24.924 1.00 98.19 425 ASN A C 1
ATOM 2920 O O . ASN A 1 425 ? -1.913 -9.701 26.101 1.00 98.19 425 ASN A O 1
ATOM 2924 N N . GLY A 1 426 ? -1.754 -8.764 24.075 1.00 97.25 426 GLY A N 1
ATOM 2925 C CA . GLY A 1 426 ? -0.871 -7.683 24.499 1.00 97.25 426 GLY A CA 1
ATOM 2926 C C . GLY A 1 426 ? -1.643 -6.473 25.023 1.00 97.25 426 GLY A C 1
ATOM 2927 O O . GLY A 1 426 ? -2.776 -6.218 24.623 1.00 97.25 426 GLY A O 1
ATOM 2928 N N . VAL A 1 427 ? -1.012 -5.713 25.919 1.00 97.81 427 VAL A N 1
ATOM 2929 C CA . VAL A 1 427 ? -1.602 -4.500 26.506 1.00 97.81 427 VAL A CA 1
ATOM 2930 C C . VAL A 1 427 ? -1.813 -3.434 25.429 1.00 97.81 427 VAL A C 1
ATOM 2932 O O . VAL A 1 427 ? -0.878 -3.097 24.700 1.00 97.81 427 VAL A O 1
ATOM 2935 N N . ILE A 1 428 ? -3.018 -2.865 25.377 1.00 98.00 428 ILE A N 1
ATOM 2936 C CA . ILE A 1 428 ? -3.365 -1.700 24.562 1.00 98.00 428 ILE A CA 1
ATOM 2937 C C . ILE A 1 428 ? -3.206 -0.424 25.393 1.00 98.00 428 ILE A C 1
ATOM 2939 O O . ILE A 1 428 ? -3.791 -0.284 26.472 1.00 98.00 428 ILE A O 1
ATOM 2943 N N . VAL A 1 429 ? -2.440 0.529 24.863 1.00 96.06 429 VAL A N 1
ATOM 2944 C CA . VAL A 1 429 ? -2.154 1.826 25.486 1.00 96.06 429 VAL A CA 1
ATOM 2945 C C . VAL A 1 429 ? -2.356 2.965 24.492 1.00 96.06 429 VAL A C 1
ATOM 2947 O O . VAL A 1 429 ? -2.194 2.794 23.283 1.00 96.06 429 VAL A O 1
ATOM 2950 N N . ASN A 1 430 ? -2.639 4.168 24.985 1.00 94.50 430 ASN A N 1
ATOM 2951 C CA . ASN A 1 430 ? -2.447 5.368 24.178 1.00 94.50 430 ASN A CA 1
ATOM 2952 C C . ASN A 1 430 ? -0.976 5.779 24.170 1.00 94.50 430 ASN A C 1
ATOM 2954 O O . ASN A 1 430 ? -0.262 5.623 25.161 1.00 94.50 430 ASN A O 1
ATOM 2958 N N . ARG A 1 431 ? -0.526 6.369 23.061 1.00 91.56 431 ARG A N 1
ATOM 2959 C CA . ARG A 1 431 ? 0.764 7.059 23.036 1.00 91.56 431 ARG A CA 1
ATOM 2960 C C . ARG A 1 431 ? 0.759 8.181 24.081 1.00 91.56 431 ARG A C 1
ATOM 2962 O O . ARG A 1 431 ? -0.207 8.926 24.187 1.00 91.56 431 ARG A O 1
ATOM 2969 N N . ALA A 1 432 ? 1.874 8.341 24.794 1.00 81.31 432 ALA A N 1
ATOM 2970 C CA . ALA A 1 432 ? 2.012 9.342 25.856 1.00 81.31 432 ALA A CA 1
ATOM 2971 C C . ALA A 1 432 ? 1.842 10.804 25.383 1.00 81.31 432 ALA A C 1
ATOM 2973 O O . ALA A 1 432 ? 1.556 11.684 26.188 1.00 81.31 432 ALA A O 1
ATOM 2974 N N . ALA A 1 433 ? 2.025 11.079 24.088 1.00 73.50 433 ALA A N 1
ATOM 2975 C CA . ALA A 1 433 ? 1.850 12.412 23.520 1.00 73.50 433 ALA A CA 1
ATOM 2976 C C . ALA A 1 433 ? 0.383 12.658 23.117 1.00 73.50 433 ALA A C 1
ATOM 2978 O O . ALA A 1 433 ? -0.185 11.867 22.370 1.00 73.50 433 ALA A O 1
ATOM 2979 N N . ASN A 1 434 ? -0.183 13.777 23.581 1.00 69.19 434 ASN A N 1
ATOM 2980 C CA . ASN A 1 434 ? -1.525 14.279 23.257 1.00 69.19 434 ASN A CA 1
ATOM 2981 C C . ASN A 1 434 ? -1.633 14.601 21.744 1.00 69.19 434 ASN A C 1
ATOM 2983 O O . ASN A 1 434 ? -0.689 15.197 21.212 1.00 69.19 434 ASN A O 1
ATOM 2987 N N . PRO A 1 435 ? -2.725 14.232 21.039 1.00 83.25 435 PRO A N 1
ATOM 2988 C CA . PRO A 1 435 ? -3.983 13.644 21.531 1.00 83.25 435 PRO A CA 1
ATOM 2989 C C . PRO A 1 435 ? -3.970 12.137 21.784 1.00 83.25 435 PRO A C 1
ATOM 2991 O O . PRO A 1 435 ? -3.230 11.382 21.162 1.00 83.25 435 PRO A O 1
ATOM 2994 N N . GLN A 1 436 ? -4.814 11.707 22.729 1.00 90.38 436 GLN A N 1
ATOM 2995 C CA . GLN A 1 436 ? -5.079 10.296 23.009 1.00 90.38 436 GLN A CA 1
ATOM 2996 C C . GLN A 1 436 ? -6.050 9.745 21.958 1.00 90.38 436 GLN A C 1
ATOM 2998 O O . GLN A 1 436 ? -7.135 10.288 21.763 1.00 90.38 436 GLN A O 1
ATOM 3003 N N . GLY A 1 437 ? -5.677 8.659 21.289 1.00 93.56 437 GLY A N 1
ATOM 3004 C CA . GLY A 1 437 ? -6.504 8.024 20.265 1.00 93.56 437 GLY A CA 1
ATOM 3005 C C . GLY A 1 437 ? -7.669 7.198 20.799 1.00 93.56 437 GLY A C 1
ATOM 3006 O O . GLY A 1 437 ? -7.525 6.485 21.788 1.00 93.56 437 GLY A O 1
ATOM 3007 N N . THR A 1 438 ? -8.792 7.231 20.093 1.00 95.81 438 THR A N 1
ATOM 3008 C CA . THR A 1 438 ? -9.906 6.287 20.278 1.00 95.81 438 THR A CA 1
ATOM 3009 C C . THR A 1 438 ? -9.516 4.884 19.799 1.00 95.81 438 THR A C 1
ATOM 3011 O O . THR A 1 438 ? -8.818 4.736 18.789 1.00 95.81 438 THR A O 1
ATOM 3014 N N . LEU A 1 439 ? -9.984 3.860 20.508 1.00 98.12 439 LEU A N 1
ATOM 3015 C CA . LEU A 1 439 ? -9.973 2.468 20.071 1.00 98.12 439 LEU A CA 1
ATOM 3016 C C . LEU A 1 439 ? -11.285 2.184 19.332 1.00 98.12 439 LEU A C 1
ATOM 3018 O O . LEU A 1 439 ? -12.339 2.185 19.953 1.00 98.12 439 LEU A O 1
ATOM 3022 N N . TYR A 1 440 ? -11.231 1.947 18.025 1.00 98.31 440 TYR A N 1
ATOM 3023 C CA . TYR A 1 440 ? -12.411 1.628 17.221 1.00 98.31 440 TYR A CA 1
ATOM 3024 C C . TYR A 1 440 ? -12.510 0.125 16.977 1.00 98.31 440 TYR A C 1
ATOM 3026 O O . TYR A 1 440 ? -11.518 -0.503 16.600 1.00 98.31 440 TYR A O 1
ATOM 3034 N N . LYS A 1 441 ? -13.720 -0.418 17.087 1.00 98.69 441 LYS A N 1
ATOM 3035 C CA . LYS A 1 441 ? -14.086 -1.746 16.596 1.00 98.69 441 LYS A CA 1
ATOM 3036 C C . LYS A 1 441 ? -15.124 -1.616 15.478 1.00 98.69 441 LYS A C 1
ATOM 3038 O O . LYS A 1 441 ? -16.138 -0.950 15.661 1.00 98.69 441 LYS A O 1
ATOM 3043 N N . THR A 1 442 ? -14.849 -2.244 14.336 1.00 98.38 442 THR A N 1
ATOM 3044 C CA . THR A 1 442 ? -15.759 -2.390 13.184 1.00 98.38 442 THR A CA 1
ATOM 3045 C C . THR A 1 442 ? -15.814 -3.847 12.713 1.00 98.38 442 THR A C 1
ATOM 3047 O O . THR A 1 442 ? -15.056 -4.689 13.219 1.00 98.38 442 THR A O 1
ATOM 3050 N N . GLY A 1 443 ? -16.709 -4.138 11.767 1.00 98.44 443 GLY A N 1
ATOM 3051 C CA . GLY A 1 443 ? -16.938 -5.477 11.234 1.00 98.44 443 GLY A CA 1
ATOM 3052 C C . GLY A 1 443 ? -17.735 -6.340 12.209 1.00 98.44 443 GLY A C 1
ATOM 3053 O O . GLY A 1 443 ? -17.612 -6.198 13.426 1.00 98.44 443 GLY A O 1
ATOM 3054 N N . SER A 1 444 ? -18.555 -7.248 11.696 1.00 98.12 444 SER A N 1
ATOM 3055 C CA . SER A 1 444 ? -19.498 -8.035 12.501 1.00 98.12 444 SER A CA 1
ATOM 3056 C C . SER A 1 444 ? -18.846 -9.115 13.380 1.00 98.12 444 SER A C 1
ATOM 3058 O O . SER A 1 444 ? -19.506 -9.689 14.246 1.00 98.12 444 SER A O 1
ATOM 3060 N N . GLY A 1 445 ? -17.547 -9.387 13.215 1.00 98.81 445 GLY A N 1
ATOM 3061 C CA . GLY A 1 445 ? -16.800 -10.349 14.025 1.00 98.81 445 GLY A CA 1
ATOM 3062 C C . GLY A 1 445 ? -16.497 -9.886 15.455 1.00 98.81 445 GLY A C 1
ATOM 3063 O O . GLY A 1 445 ? -16.892 -8.804 15.903 1.00 98.81 445 GLY A O 1
ATOM 3064 N N . THR A 1 446 ? -15.734 -10.701 16.189 1.00 98.88 446 THR A N 1
ATOM 3065 C CA . THR A 1 446 ? -15.415 -10.473 17.611 1.00 98.88 446 THR A CA 1
ATOM 3066 C C . THR A 1 446 ? -13.974 -9.999 17.824 1.00 98.88 446 THR A C 1
ATOM 3068 O O . THR A 1 446 ? -13.024 -10.669 17.434 1.00 98.88 446 THR A O 1
ATOM 3071 N N . LEU A 1 447 ? -13.781 -8.884 18.528 1.00 98.94 447 LEU A N 1
ATOM 3072 C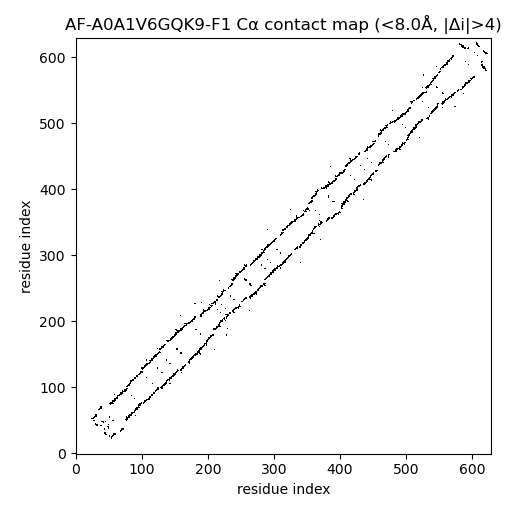 CA . LEU A 1 447 ? -12.491 -8.477 19.095 1.00 98.94 447 LEU A CA 1
ATOM 3073 C C . LEU A 1 447 ? -12.430 -8.890 20.567 1.00 98.94 447 LEU A C 1
ATOM 3075 O O . LEU A 1 447 ? -13.237 -8.426 21.365 1.00 98.94 447 LEU A O 1
ATOM 3079 N N . VAL A 1 448 ? -11.461 -9.717 20.950 1.00 98.81 448 VAL A N 1
ATOM 3080 C CA . VAL A 1 448 ? -11.239 -10.115 22.346 1.00 98.81 448 VAL A CA 1
ATOM 3081 C C . VAL A 1 448 ? -10.094 -9.303 22.947 1.00 98.81 448 VAL A C 1
ATOM 3083 O O . VAL A 1 448 ? -8.961 -9.358 22.465 1.00 98.81 448 VAL A O 1
ATOM 3086 N N . LEU A 1 449 ? -10.376 -8.580 24.030 1.00 98.69 449 LEU A N 1
ATOM 3087 C CA . LEU A 1 449 ? -9.386 -7.852 24.820 1.00 98.69 449 LEU A CA 1
ATOM 3088 C C . LEU A 1 449 ? -8.935 -8.726 25.994 1.00 98.69 449 LEU A C 1
ATOM 3090 O O . LEU A 1 449 ? -9.696 -8.934 26.941 1.00 98.69 449 LEU A O 1
ATOM 3094 N N . ALA A 1 450 ? -7.711 -9.258 25.923 1.00 97.62 450 ALA A N 1
ATOM 3095 C CA . ALA A 1 450 ? -7.230 -10.238 26.900 1.00 97.62 450 ALA A CA 1
ATOM 3096 C C . ALA A 1 450 ? -6.355 -9.644 28.015 1.00 97.62 450 ALA A C 1
ATOM 3098 O O . ALA A 1 450 ? -6.380 -10.122 29.149 1.00 97.62 450 ALA A O 1
ATOM 3099 N N . ALA A 1 451 ? -5.588 -8.596 27.713 1.00 97.50 451 ALA A N 1
ATOM 3100 C CA . ALA A 1 451 ? -4.727 -7.928 28.685 1.00 97.50 451 ALA A CA 1
ATOM 3101 C C . ALA A 1 451 ? -5.479 -6.906 29.545 1.00 97.50 451 ALA A C 1
ATOM 3103 O O . ALA A 1 451 ? -6.520 -6.398 29.142 1.00 97.50 451 ALA A O 1
ATOM 3104 N N . ALA A 1 452 ? -4.895 -6.534 30.689 1.00 96.50 452 ALA A N 1
ATOM 3105 C CA . ALA A 1 452 ? -5.316 -5.358 31.443 1.00 96.50 452 ALA A CA 1
ATOM 3106 C C . ALA A 1 452 ? -4.880 -4.080 30.704 1.00 96.50 452 ALA A C 1
ATOM 3108 O O . ALA A 1 452 ? -3.700 -3.720 30.715 1.00 96.50 452 ALA A O 1
ATOM 3109 N N . ASN A 1 453 ? -5.816 -3.423 30.021 1.00 96.75 453 ASN A N 1
ATOM 3110 C CA . ASN A 1 453 ? -5.516 -2.311 29.119 1.00 96.75 453 ASN A CA 1
ATOM 3111 C C . ASN A 1 453 ? -5.509 -0.957 29.840 1.00 96.75 453 ASN A C 1
ATOM 3113 O O . ASN A 1 453 ? -6.202 -0.757 30.837 1.00 96.75 453 ASN A O 1
ATOM 3117 N N . THR A 1 454 ? -4.725 -0.007 29.321 1.00 93.75 454 THR A N 1
ATOM 3118 C CA . THR A 1 454 ? -4.551 1.325 29.934 1.00 93.75 454 THR A CA 1
ATOM 3119 C C . THR A 1 454 ? -4.707 2.484 28.953 1.00 93.75 454 THR A C 1
ATOM 3121 O O . THR A 1 454 ? -4.362 3.620 29.285 1.00 93.75 454 THR A O 1
ATOM 3124 N N . PHE A 1 455 ? -5.247 2.239 27.753 1.00 93.62 455 PHE A N 1
ATOM 3125 C CA . PHE A 1 455 ? -5.773 3.332 26.937 1.00 93.62 455 PHE A CA 1
ATOM 3126 C C . PHE A 1 455 ? -6.823 4.114 27.744 1.00 93.62 455 PHE A C 1
ATOM 3128 O O . PHE A 1 455 ? -7.518 3.562 28.591 1.00 93.62 455 PHE A O 1
ATOM 3135 N N . SER A 1 456 ? -6.870 5.420 27.530 1.00 89.81 456 SER A N 1
ATOM 3136 C CA . SER A 1 456 ? -7.547 6.395 28.391 1.00 89.81 456 SER A CA 1
ATOM 3137 C C . SER A 1 456 ? -8.484 7.322 27.614 1.00 89.81 456 SER A C 1
ATOM 3139 O O . SER A 1 456 ? -8.945 8.344 28.127 1.00 89.81 456 SER A O 1
ATOM 3141 N N . ASN A 1 457 ? -8.724 7.007 26.343 1.00 92.31 457 ASN A N 1
ATOM 3142 C CA . ASN A 1 457 ? -9.758 7.621 25.526 1.00 92.31 457 ASN A CA 1
ATOM 3143 C C . ASN A 1 457 ? -10.789 6.571 25.107 1.00 92.31 457 ASN A C 1
ATOM 3145 O O . ASN A 1 457 ? -10.654 5.407 25.445 1.00 92.31 457 ASN A O 1
ATOM 3149 N N . LEU A 1 458 ? -11.818 6.984 24.384 1.00 95.12 458 LEU A N 1
ATOM 3150 C CA . LEU A 1 458 ? -12.976 6.166 24.045 1.00 95.12 458 LEU A CA 1
ATOM 3151 C C . LEU A 1 458 ? -12.644 4.768 23.469 1.00 95.12 458 LEU A C 1
ATOM 3153 O O . LEU A 1 458 ? -11.804 4.647 22.573 1.00 95.12 458 LEU A O 1
ATOM 3157 N N . LEU A 1 459 ? -13.364 3.741 23.932 1.00 97.75 459 LEU A N 1
ATOM 3158 C CA . LEU A 1 459 ? -13.654 2.532 23.155 1.00 97.75 459 LEU A CA 1
ATOM 3159 C C . LEU A 1 459 ? -14.945 2.763 22.359 1.00 97.75 459 LEU A C 1
ATOM 3161 O O . LEU A 1 459 ? -15.995 2.970 22.955 1.00 97.75 459 LEU A O 1
ATOM 3165 N N . ASP A 1 460 ? -14.872 2.728 21.035 1.00 97.38 460 ASP A N 1
ATOM 3166 C CA . ASP A 1 460 ? -16.017 2.907 20.141 1.00 97.38 460 ASP A CA 1
ATOM 3167 C C . ASP A 1 460 ? -16.323 1.589 19.421 1.00 97.38 460 ASP A C 1
ATOM 3169 O O . ASP A 1 460 ? -15.561 1.148 18.553 1.00 97.38 460 ASP A O 1
ATOM 3173 N N . VAL A 1 461 ? -17.412 0.935 19.823 1.00 98.31 461 VAL A N 1
ATOM 3174 C CA . VAL A 1 461 ? -17.929 -0.294 19.216 1.00 98.31 461 VAL A CA 1
ATOM 3175 C C . VAL A 1 461 ? -18.974 0.112 18.187 1.00 98.31 461 VAL A C 1
ATOM 3177 O O . VAL A 1 461 ? -20.134 0.355 18.516 1.00 98.31 461 VAL A O 1
ATOM 3180 N N . ALA A 1 462 ? -18.536 0.254 16.938 1.00 95.69 462 ALA A N 1
ATOM 3181 C CA . ALA A 1 462 ? -19.408 0.661 15.843 1.00 95.69 462 ALA A CA 1
ATOM 3182 C C . ALA A 1 462 ? -20.234 -0.502 15.282 1.00 95.69 462 ALA A C 1
ATOM 3184 O O . ALA A 1 462 ? -21.323 -0.255 14.789 1.00 95.69 462 ALA A O 1
ATOM 3185 N N . GLU A 1 463 ? -19.705 -1.727 15.342 1.00 96.00 463 GLU A N 1
ATOM 3186 C CA . GLU A 1 463 ? -20.362 -2.955 14.882 1.00 96.00 463 GLU A CA 1
ATOM 3187 C C . GLU A 1 463 ? -19.675 -4.188 15.500 1.00 96.00 463 GLU A C 1
ATOM 3189 O O . GLU A 1 463 ? -18.468 -4.170 15.806 1.00 96.00 463 GLU A O 1
ATOM 3194 N N . GLY A 1 464 ? -20.433 -5.275 15.639 1.00 98.38 464 GLY A N 1
ATOM 3195 C CA . GLY A 1 464 ? -19.948 -6.569 16.097 1.00 98.38 464 GLY A CA 1
ATOM 3196 C C . GLY A 1 464 ? -19.602 -6.550 17.580 1.00 98.38 464 GLY A C 1
ATOM 3197 O O . GLY A 1 464 ? -20.029 -5.676 18.334 1.00 98.38 464 GLY A O 1
ATOM 3198 N N . THR A 1 465 ? -18.790 -7.508 18.017 1.00 98.81 465 THR A N 1
ATOM 3199 C CA . THR A 1 465 ? -18.563 -7.722 19.453 1.00 98.81 465 THR A CA 1
ATOM 3200 C C . THR A 1 465 ? -17.173 -7.271 19.884 1.00 98.81 465 THR A C 1
ATOM 3202 O O . THR A 1 465 ? -16.168 -7.642 19.274 1.00 98.81 465 THR A O 1
ATOM 3205 N N . VAL A 1 466 ? -17.088 -6.532 20.988 1.00 98.88 466 VAL A N 1
ATOM 3206 C CA . VAL A 1 466 ? -15.884 -6.461 21.823 1.00 98.88 466 VAL A CA 1
ATOM 3207 C C . VAL A 1 466 ? -16.118 -7.315 23.057 1.00 98.88 466 VAL A C 1
ATOM 3209 O O . VAL A 1 466 ? -17.011 -7.025 23.843 1.00 98.88 466 VAL A O 1
ATOM 3212 N N . ARG A 1 467 ? -15.305 -8.355 23.241 1.00 98.69 467 ARG A N 1
ATOM 3213 C CA . ARG A 1 467 ? -15.377 -9.260 24.388 1.00 98.69 467 ARG A CA 1
ATOM 3214 C C . ARG A 1 467 ? -14.214 -9.035 25.344 1.00 98.69 467 ARG A C 1
ATOM 3216 O O . ARG A 1 467 ? -13.053 -9.061 24.935 1.00 98.69 467 ARG A O 1
ATOM 3223 N N . LEU A 1 468 ? -14.511 -8.864 26.625 1.00 98.31 468 LEU A N 1
ATOM 3224 C CA . LEU A 1 468 ? -13.516 -8.758 27.687 1.00 98.31 468 LEU A CA 1
ATOM 3225 C C . LEU A 1 468 ? -13.146 -10.157 28.182 1.00 98.31 468 LEU A C 1
ATOM 3227 O O . LEU A 1 468 ? -14.019 -10.936 28.547 1.00 98.31 468 LEU A O 1
ATOM 3231 N N . ALA A 1 469 ? -11.856 -10.490 28.231 1.00 97.12 469 ALA A N 1
ATOM 3232 C CA . ALA A 1 469 ? -11.433 -11.754 28.843 1.00 97.12 469 ALA A CA 1
ATOM 3233 C C . ALA A 1 469 ? -11.389 -11.686 30.381 1.00 97.12 469 ALA A C 1
ATOM 3235 O O . ALA A 1 469 ? -11.264 -12.712 31.044 1.00 97.12 469 ALA A O 1
ATOM 3236 N N . ASN A 1 470 ? -11.407 -10.477 30.949 1.00 94.19 470 ASN A N 1
ATOM 3237 C CA . ASN A 1 470 ? -11.428 -10.206 32.385 1.00 94.19 470 ASN A CA 1
ATOM 3238 C C . ASN A 1 470 ? -11.884 -8.758 32.647 1.00 94.19 470 ASN A C 1
ATOM 3240 O O . ASN A 1 470 ? -11.783 -7.901 31.769 1.00 94.19 470 ASN A O 1
ATOM 3244 N N . GLY A 1 471 ? -12.309 -8.458 33.878 1.00 88.75 471 GLY A N 1
ATOM 3245 C CA . GLY A 1 471 ? -12.783 -7.122 34.267 1.00 88.75 471 GLY A CA 1
ATOM 3246 C C . GLY A 1 471 ? -11.728 -6.005 34.208 1.00 88.75 471 GLY A C 1
ATOM 3247 O O . GLY A 1 471 ? -12.091 -4.836 34.204 1.00 88.75 471 GLY A O 1
ATOM 3248 N N . ALA A 1 472 ? -10.432 -6.331 34.122 1.00 93.62 472 ALA A N 1
ATOM 3249 C CA . ALA A 1 472 ? -9.367 -5.339 33.943 1.00 93.62 472 ALA A CA 1
ATOM 3250 C C . ALA A 1 472 ? -9.095 -5.008 32.463 1.00 93.62 472 ALA A C 1
ATOM 3252 O O . ALA A 1 472 ? -8.313 -4.100 32.172 1.00 93.62 472 ALA A O 1
ATOM 3253 N N . ALA A 1 473 ? -9.730 -5.716 31.520 1.00 96.62 473 ALA A N 1
ATOM 3254 C CA . ALA A 1 473 ? -9.531 -5.504 30.090 1.00 96.62 473 ALA A CA 1
ATOM 3255 C C . ALA A 1 473 ? -10.088 -4.167 29.584 1.00 96.62 473 ALA A C 1
ATOM 3257 O O . ALA A 1 473 ? -9.622 -3.660 28.562 1.00 96.62 473 ALA A O 1
ATOM 3258 N N . LEU A 1 474 ? -11.028 -3.569 30.315 1.00 95.94 474 LEU A N 1
ATOM 3259 C CA . LEU A 1 474 ? -11.503 -2.210 30.097 1.00 95.94 474 LEU A CA 1
ATOM 3260 C C . LEU A 1 474 ? -11.531 -1.483 31.440 1.00 95.94 474 LEU A C 1
ATOM 3262 O O . LEU A 1 474 ? -12.192 -1.921 32.376 1.00 95.94 474 LEU A O 1
ATOM 3266 N N . LYS A 1 475 ? -10.807 -0.368 31.540 1.00 89.38 475 LYS A N 1
ATOM 3267 C CA . LYS A 1 475 ? -10.763 0.456 32.750 1.00 89.38 475 LYS A CA 1
ATOM 3268 C C . LYS A 1 475 ? -11.616 1.709 32.560 1.00 89.38 475 LYS A C 1
ATOM 3270 O O . LYS A 1 475 ? -11.538 2.347 31.516 1.00 89.38 475 LYS A O 1
ATOM 3275 N N . GLY A 1 476 ? -12.350 2.101 33.599 1.00 83.38 476 GLY A N 1
ATOM 3276 C CA . GLY A 1 476 ? -13.002 3.408 33.677 1.00 83.38 476 GLY A CA 1
ATOM 3277 C C . GLY A 1 476 ? -12.034 4.595 33.565 1.00 83.38 476 GLY A C 1
ATOM 3278 O O . GLY A 1 476 ? -10.926 4.563 34.112 1.00 83.38 476 GLY A O 1
ATOM 3279 N N . PHE A 1 477 ? -12.462 5.653 32.874 1.00 85.56 477 PHE A N 1
ATOM 3280 C CA . PHE A 1 477 ? -11.724 6.923 32.775 1.00 85.56 477 PHE A CA 1
ATOM 3281 C C . PHE A 1 477 ? -12.068 7.892 33.920 1.00 85.56 477 PHE A C 1
ATOM 3283 O O . PHE A 1 477 ? -12.650 7.499 34.923 1.00 85.56 477 PHE A O 1
ATOM 3290 N N . ASP A 1 478 ? -11.691 9.165 33.798 1.00 81.06 478 ASP A N 1
ATOM 3291 C CA . ASP A 1 478 ? -11.943 10.205 34.811 1.00 81.06 478 ASP A CA 1
ATOM 3292 C C . ASP A 1 478 ? -13.413 10.672 34.895 1.00 81.06 478 ASP A C 1
ATOM 3294 O O . ASP A 1 478 ? -13.728 11.572 35.668 1.00 81.06 478 ASP A O 1
ATOM 3298 N N . GLY A 1 479 ? -14.311 10.078 34.101 1.00 79.50 479 GLY A N 1
ATOM 3299 C CA . GLY A 1 479 ? -15.733 10.428 34.049 1.00 79.50 479 GLY A CA 1
ATOM 3300 C C . GLY A 1 479 ? -16.062 11.682 33.239 1.00 79.50 479 GLY A C 1
ATOM 3301 O O . GLY A 1 479 ? -17.236 11.949 33.011 1.00 79.50 479 GLY A O 1
ATOM 3302 N N . SER A 1 480 ? -15.064 12.415 32.729 1.00 84.06 480 SER A N 1
ATOM 3303 C CA . SER A 1 480 ? -15.288 13.604 31.885 1.00 84.06 480 SER A CA 1
ATOM 3304 C C . SER A 1 480 ? -15.794 13.271 30.475 1.00 84.06 480 SER A C 1
ATOM 3306 O O . SER A 1 480 ? -16.277 14.145 29.756 1.00 84.06 480 SER A O 1
ATOM 3308 N N . LYS A 1 481 ? -15.666 12.004 30.067 1.00 85.62 481 LYS A N 1
ATOM 3309 C CA . LYS A 1 481 ? -16.037 11.479 28.750 1.00 85.62 481 LYS A CA 1
ATOM 3310 C C . LYS A 1 481 ? -16.460 10.006 28.843 1.00 85.62 481 LYS A C 1
ATOM 3312 O O . LYS A 1 481 ? -16.033 9.320 29.780 1.00 85.62 481 LYS A O 1
ATOM 3317 N N . PRO A 1 482 ? -17.227 9.491 27.862 1.00 92.19 482 PRO A N 1
ATOM 3318 C CA . PRO A 1 482 ? -17.575 8.077 27.801 1.00 92.19 482 PRO A CA 1
ATOM 3319 C C . PRO A 1 482 ? -16.349 7.171 27.799 1.00 92.19 482 PRO A C 1
ATOM 3321 O O . PRO A 1 482 ? -15.371 7.417 27.088 1.00 92.19 482 PRO A O 1
ATOM 3324 N N . THR A 1 483 ? -16.417 6.105 28.597 1.00 94.94 483 THR A N 1
ATOM 3325 C CA . THR A 1 483 ? -15.412 5.040 28.565 1.00 94.94 483 THR A CA 1
ATOM 3326 C C . THR A 1 483 ? -15.625 4.134 27.363 1.00 94.94 483 THR A C 1
ATOM 3328 O O . THR A 1 483 ? -14.686 3.855 26.617 1.00 94.94 483 THR A O 1
ATOM 3331 N N . ALA A 1 484 ? -16.880 3.751 27.142 1.00 96.38 484 ALA A N 1
ATOM 3332 C CA . ALA A 1 484 ? -17.311 3.022 25.966 1.00 96.38 484 ALA A CA 1
ATOM 3333 C C . ALA A 1 484 ? -18.482 3.741 25.286 1.00 96.38 484 ALA A C 1
ATOM 3335 O O . ALA A 1 484 ? -19.334 4.350 25.944 1.00 96.38 484 ALA A O 1
ATOM 3336 N N . ARG A 1 485 ? -18.509 3.647 23.961 1.00 95.50 485 ARG A N 1
ATOM 3337 C CA . ARG A 1 485 ? -19.670 3.911 23.124 1.00 95.50 485 ARG A CA 1
ATOM 3338 C C . ARG A 1 485 ? -20.024 2.626 22.395 1.00 95.50 485 ARG A C 1
ATOM 3340 O O . ARG A 1 485 ? -19.148 2.051 21.754 1.00 95.50 485 ARG A O 1
ATOM 3347 N N . VAL A 1 486 ? -21.267 2.178 22.513 1.00 96.50 486 VAL A N 1
ATOM 3348 C CA . VAL A 1 486 ? -21.751 0.978 21.822 1.00 96.50 486 VAL A CA 1
ATOM 3349 C C . VAL A 1 486 ? -22.898 1.396 20.914 1.00 96.50 486 VAL A C 1
ATOM 3351 O O . VAL A 1 486 ? -23.951 1.805 21.385 1.00 96.50 486 VAL A O 1
ATOM 3354 N N . ASN A 1 487 ? -22.659 1.390 19.610 1.00 92.81 487 ASN A N 1
ATOM 3355 C CA . ASN A 1 487 ? -23.651 1.833 18.635 1.00 92.81 487 ASN A CA 1
ATOM 3356 C C . ASN A 1 487 ? -24.521 0.651 18.185 1.00 92.81 487 ASN A C 1
ATOM 3358 O O . ASN A 1 487 ? -24.334 -0.475 18.652 1.00 92.81 487 ASN A O 1
ATOM 3362 N N . VAL A 1 488 ? -25.450 0.918 17.265 1.00 88.56 488 VAL A N 1
ATOM 3363 C CA . VAL A 1 488 ? -26.292 -0.103 16.632 1.00 88.56 488 VAL A CA 1
ATOM 3364 C C . VAL A 1 488 ? -25.451 -1.280 16.133 1.00 88.56 488 VAL A C 1
ATOM 3366 O O . VAL A 1 488 ? -24.360 -1.081 15.601 1.00 88.56 488 VAL A O 1
ATOM 3369 N N . ASP A 1 489 ? -25.932 -2.501 16.376 1.00 87.62 489 ASP A N 1
ATOM 3370 C CA . ASP A 1 489 ? -25.253 -3.770 16.057 1.00 87.62 489 ASP A CA 1
ATOM 3371 C C . ASP A 1 489 ? -23.911 -4.002 16.785 1.00 87.62 489 ASP A C 1
ATOM 3373 O O . ASP A 1 489 ? -23.220 -4.998 16.552 1.00 87.62 489 ASP A O 1
ATOM 3377 N N . GLY A 1 490 ? -23.532 -3.101 17.693 1.00 97.12 490 GLY A N 1
ATOM 3378 C CA . GLY A 1 490 ? -22.396 -3.242 18.588 1.00 97.12 490 GLY A CA 1
ATOM 3379 C C . GLY A 1 490 ? -22.762 -3.993 19.868 1.00 97.12 490 GLY A C 1
ATOM 3380 O O . GLY A 1 490 ? -23.807 -3.759 20.478 1.00 97.12 490 GLY A O 1
ATOM 3381 N N . VAL A 1 491 ? -21.854 -4.852 20.329 1.00 98.12 491 VAL A N 1
ATOM 3382 C CA . VAL A 1 491 ? -21.975 -5.568 21.604 1.00 98.12 491 VAL A CA 1
ATOM 3383 C C . VAL A 1 491 ? -20.697 -5.414 22.423 1.00 98.12 491 VAL A C 1
ATOM 3385 O O . VAL A 1 491 ? -19.604 -5.737 21.960 1.00 98.12 491 VAL A O 1
ATOM 3388 N N . LEU A 1 492 ? -20.826 -4.965 23.671 1.00 98.19 492 LEU A N 1
ATOM 3389 C CA . LEU A 1 492 ? -19.789 -5.091 24.693 1.00 98.19 492 LEU A CA 1
ATOM 3390 C C . LEU A 1 492 ? -20.087 -6.323 25.561 1.00 98.19 492 LEU A C 1
ATOM 3392 O O . LEU A 1 492 ? -20.888 -6.278 26.492 1.00 98.19 492 LEU A O 1
ATOM 3396 N N . ASP A 1 493 ? -19.425 -7.431 25.254 1.00 98.00 493 ASP A N 1
ATOM 3397 C CA . ASP A 1 493 ? -19.512 -8.682 26.005 1.00 98.00 493 ASP A CA 1
ATOM 3398 C C . ASP A 1 493 ? -18.520 -8.651 27.181 1.00 98.00 493 ASP A C 1
ATOM 3400 O O . ASP A 1 493 ? -17.303 -8.582 26.993 1.00 98.00 493 ASP A O 1
ATOM 3404 N N . LEU A 1 494 ? -19.027 -8.703 28.413 1.00 97.12 494 LEU A N 1
ATOM 3405 C CA . LEU A 1 494 ? -18.218 -8.633 29.633 1.00 97.12 494 LEU A CA 1
ATOM 3406 C C . LEU A 1 494 ? -17.501 -9.955 29.969 1.00 97.12 494 LEU A C 1
ATOM 3408 O O . LEU A 1 494 ? -16.715 -10.000 30.918 1.00 97.12 494 LEU A O 1
ATOM 3412 N N . GLY A 1 495 ? -17.747 -11.034 29.221 1.00 95.44 495 GLY A N 1
ATOM 3413 C CA . GLY A 1 495 ? -17.059 -12.319 29.374 1.00 95.44 495 GLY A CA 1
ATOM 3414 C C . GLY A 1 495 ? -17.267 -12.987 30.737 1.00 95.44 495 GLY A C 1
ATOM 3415 O O . GLY A 1 495 ? -16.377 -13.673 31.230 1.00 95.44 495 GLY A O 1
ATOM 3416 N N . GLY A 1 496 ? -18.404 -12.741 31.382 1.00 94.12 496 GLY A N 1
ATOM 3417 C CA . GLY A 1 496 ? -18.735 -13.167 32.743 1.00 94.12 496 GLY A CA 1
ATOM 3418 C C . GLY A 1 496 ? -18.122 -12.297 33.847 1.00 94.12 496 GLY A C 1
ATOM 3419 O O . GLY A 1 496 ? -18.278 -12.610 35.025 1.00 94.12 496 GLY A O 1
ATOM 3420 N N . SER A 1 497 ? -17.419 -11.216 33.497 1.00 92.75 497 SER A N 1
ATOM 3421 C CA . SER A 1 497 ? -16.768 -10.333 34.468 1.00 92.75 497 SER A CA 1
ATOM 3422 C C . SER A 1 497 ? -17.723 -9.285 35.039 1.00 92.75 497 SER A C 1
ATOM 3424 O O . SER A 1 497 ? -18.711 -8.897 34.413 1.00 92.75 497 SER A O 1
ATOM 3426 N N . ALA A 1 498 ? -17.373 -8.766 36.216 1.00 91.94 498 ALA A N 1
ATOM 3427 C CA . ALA A 1 498 ? -17.924 -7.514 36.714 1.00 91.94 498 ALA A CA 1
ATOM 3428 C C . ALA A 1 498 ? -17.135 -6.332 36.139 1.00 91.94 498 ALA A C 1
ATOM 3430 O O . ALA A 1 498 ? -15.901 -6.342 36.165 1.00 91.94 498 ALA A O 1
ATOM 3431 N N . LEU A 1 499 ? -17.840 -5.315 35.644 1.00 93.88 499 LEU A N 1
ATOM 3432 C CA . LEU A 1 499 ? -17.244 -4.102 35.098 1.00 93.88 499 LEU A CA 1
ATOM 3433 C C . LEU A 1 499 ? -17.881 -2.862 35.723 1.00 93.88 499 LEU A C 1
ATOM 3435 O O . LEU A 1 499 ? -19.102 -2.742 35.793 1.00 93.88 499 LEU A O 1
ATOM 3439 N N . THR A 1 500 ? -17.041 -1.909 36.118 1.00 92.75 500 THR A N 1
ATOM 3440 C CA . THR A 1 500 ? -17.479 -0.587 36.571 1.00 92.75 500 THR A CA 1
ATOM 3441 C C . THR A 1 500 ? -17.011 0.476 35.587 1.00 92.75 500 THR A C 1
ATOM 3443 O O . THR A 1 500 ? -15.808 0.620 35.354 1.00 92.75 500 THR A O 1
ATOM 3446 N N . LEU A 1 501 ? -17.952 1.239 35.032 1.00 93.25 501 LEU A N 1
ATOM 3447 C CA . LEU A 1 501 ? -17.688 2.338 34.107 1.00 93.25 501 LEU A CA 1
ATOM 3448 C C . LEU A 1 501 ? -18.177 3.669 34.699 1.00 93.25 501 LEU A C 1
ATOM 3450 O O . LEU A 1 501 ? -19.275 3.734 35.238 1.00 93.25 501 LEU A O 1
ATOM 3454 N N . PRO A 1 502 ? -17.413 4.764 34.583 1.00 93.44 502 PRO A N 1
ATOM 3455 C CA . PRO A 1 502 ? -17.915 6.091 34.916 1.00 93.44 502 PRO A CA 1
ATOM 3456 C C . PRO A 1 502 ? -19.053 6.500 33.979 1.00 93.44 502 PRO A C 1
ATOM 3458 O O . PRO A 1 502 ? -20.155 6.803 34.421 1.00 93.44 502 PRO A O 1
ATOM 3461 N N . VAL A 1 503 ? -18.795 6.461 32.670 1.00 93.94 503 VAL A N 1
ATOM 3462 C CA . VAL A 1 503 ? -19.742 6.905 31.647 1.00 93.94 503 VAL A CA 1
ATOM 3463 C C . VAL A 1 503 ? -19.821 5.869 30.532 1.00 93.94 503 VAL A C 1
ATOM 3465 O O . VAL A 1 503 ? -18.787 5.449 29.999 1.00 93.94 503 VAL A O 1
ATOM 3468 N N . LEU A 1 504 ? -21.043 5.495 30.167 1.00 94.81 504 LEU A N 1
ATOM 3469 C CA . LEU A 1 504 ? -21.383 4.664 29.014 1.00 94.81 504 LEU A CA 1
ATOM 3470 C C . LEU A 1 504 ? -22.231 5.494 28.045 1.00 94.81 504 LEU A C 1
ATOM 3472 O O . LEU A 1 504 ? -23.067 6.280 28.483 1.00 94.81 504 LEU A O 1
ATOM 3476 N N . SER A 1 505 ? -22.019 5.338 26.741 1.00 93.62 505 SER A N 1
ATOM 3477 C CA . SER A 1 505 ? -22.834 6.010 25.721 1.00 93.62 505 SER A CA 1
ATOM 3478 C C . SER A 1 505 ? -23.202 5.086 24.562 1.00 93.62 505 SER A C 1
ATOM 3480 O O . SER A 1 505 ? -22.627 4.002 24.430 1.00 93.62 505 SER A O 1
ATOM 3482 N N . GLY A 1 506 ? -24.096 5.555 23.697 1.00 91.25 506 GLY A N 1
ATOM 3483 C CA . GLY A 1 506 ? -24.468 4.902 22.442 1.00 91.25 506 GLY A CA 1
ATOM 3484 C C . GLY A 1 506 ? -25.969 4.658 22.330 1.00 91.25 506 GLY A C 1
ATOM 3485 O O . GLY A 1 506 ? -26.691 4.813 23.306 1.00 91.25 506 GLY A O 1
ATOM 3486 N N . ALA A 1 507 ? -26.420 4.263 21.144 1.00 86.19 507 ALA A N 1
ATOM 3487 C CA . ALA A 1 507 ? -27.824 4.006 20.835 1.00 86.19 507 ALA A CA 1
ATOM 3488 C C . ALA A 1 507 ? -27.941 2.705 20.030 1.00 86.19 507 ALA A C 1
ATOM 3490 O O . ALA A 1 507 ? -27.110 2.446 19.154 1.00 86.19 507 ALA A O 1
ATOM 3491 N N . GLY A 1 508 ? -28.941 1.873 20.337 1.00 87.38 508 GLY A N 1
ATOM 3492 C CA . GLY A 1 508 ? -29.203 0.614 19.620 1.00 87.38 508 GLY A CA 1
ATOM 3493 C C . GLY A 1 508 ? -28.210 -0.531 19.867 1.00 87.38 508 GLY A C 1
ATOM 3494 O O . GLY A 1 508 ? -28.306 -1.569 19.217 1.00 87.38 508 GLY A O 1
ATOM 3495 N N . GLY A 1 509 ? -27.226 -0.336 20.748 1.00 93.94 509 GLY A N 1
ATOM 3496 C CA . GLY A 1 509 ? -26.215 -1.333 21.099 1.00 93.94 509 GLY A CA 1
ATOM 3497 C C . GLY A 1 509 ? -26.587 -2.192 22.309 1.00 93.94 509 GLY A C 1
ATOM 3498 O O . GLY A 1 509 ? -27.640 -2.021 22.925 1.00 93.94 509 GLY A O 1
ATOM 3499 N N . ALA A 1 510 ? -25.689 -3.106 22.683 1.00 95.69 510 ALA A N 1
ATOM 3500 C CA . ALA A 1 510 ? -25.868 -3.956 23.858 1.00 95.69 510 ALA A CA 1
ATOM 3501 C C . ALA A 1 510 ? -24.603 -4.089 24.718 1.00 95.69 510 ALA A C 1
ATOM 3503 O O . ALA A 1 510 ? -23.483 -4.175 24.217 1.00 95.69 510 ALA A O 1
ATOM 3504 N N . VAL A 1 511 ? -24.786 -4.205 26.031 1.00 96.94 511 VAL A N 1
ATOM 3505 C CA . VAL A 1 511 ? -23.813 -4.798 26.955 1.00 96.94 511 VAL A CA 1
ATOM 3506 C C . VAL A 1 511 ? -24.366 -6.149 27.396 1.00 96.94 511 VAL A C 1
ATOM 3508 O O . VAL A 1 511 ? -25.560 -6.275 27.662 1.00 96.94 511 VAL A O 1
ATOM 3511 N N . SER A 1 512 ? -23.529 -7.180 27.478 1.00 95.56 512 SER A N 1
ATOM 3512 C CA . SER A 1 512 ? -24.003 -8.538 27.772 1.00 95.56 512 SER A CA 1
ATOM 3513 C C . SER A 1 512 ? -23.030 -9.355 28.614 1.00 95.56 512 SER A C 1
ATOM 3515 O O . SER A 1 512 ? -21.857 -9.014 28.735 1.00 95.56 512 SER A O 1
ATOM 3517 N N . ASN A 1 513 ? -23.517 -10.495 29.122 1.00 93.12 513 ASN A N 1
ATOM 3518 C CA . ASN A 1 513 ? -22.706 -11.577 29.687 1.00 93.12 513 ASN A CA 1
ATOM 3519 C C . ASN A 1 513 ? -21.767 -11.115 30.819 1.00 93.12 513 ASN A C 1
ATOM 3521 O O . ASN A 1 513 ? -20.551 -11.219 30.719 1.00 93.12 513 ASN A O 1
ATOM 3525 N N . GLY A 1 514 ? -22.336 -10.585 31.900 1.00 92.19 514 GLY A N 1
ATOM 3526 C CA . GLY A 1 514 ? -21.622 -10.151 33.104 1.00 92.19 514 GLY A CA 1
ATOM 3527 C C . GLY A 1 514 ? -22.467 -9.176 33.918 1.00 92.19 514 GLY A C 1
ATOM 3528 O O . GLY A 1 514 ? -23.655 -9.021 33.647 1.00 92.19 514 GLY A O 1
ATOM 3529 N N . THR A 1 515 ? -21.862 -8.510 34.899 1.00 91.31 515 THR A N 1
ATOM 3530 C CA . THR A 1 515 ? -22.536 -7.485 35.717 1.00 91.31 515 THR A CA 1
ATOM 3531 C C . THR A 1 515 ? -21.927 -6.116 35.457 1.00 91.31 515 THR A C 1
ATOM 3533 O O . THR A 1 515 ? -20.702 -5.968 35.516 1.00 91.31 515 THR A O 1
ATOM 3536 N N . LEU A 1 516 ? -22.769 -5.109 35.228 1.00 93.06 516 LEU A N 1
ATOM 3537 C CA . LEU A 1 516 ? -22.342 -3.736 34.973 1.00 93.06 516 LEU A CA 1
ATOM 3538 C C . LEU A 1 516 ? -22.694 -2.821 36.156 1.00 93.06 516 LEU A C 1
ATOM 3540 O O . LEU A 1 516 ? -23.756 -2.937 36.761 1.00 93.06 516 LEU A O 1
ATOM 3544 N N . ALA A 1 517 ? -21.798 -1.891 36.475 1.00 92.00 517 ALA A N 1
ATOM 3545 C CA . ALA A 1 517 ? -22.099 -0.740 37.316 1.00 92.00 517 ALA A CA 1
ATOM 3546 C C . ALA A 1 517 ? -21.687 0.544 36.591 1.00 92.00 517 ALA A C 1
ATOM 3548 O O . ALA A 1 517 ? -20.537 0.658 36.154 1.00 92.00 517 ALA A O 1
ATOM 3549 N N . VAL A 1 518 ? -22.603 1.510 36.481 1.00 93.38 518 VAL A N 1
ATOM 3550 C CA . VAL A 1 518 ? -22.324 2.820 35.874 1.00 93.38 518 VAL A CA 1
ATOM 3551 C C . VAL A 1 518 ? -22.421 3.920 36.929 1.00 93.38 518 VAL A C 1
ATOM 3553 O O . VAL A 1 518 ? -23.442 4.039 37.600 1.00 93.38 518 VAL A O 1
ATOM 3556 N N . LEU A 1 519 ? -21.348 4.698 37.105 1.00 91.50 519 LEU A N 1
ATOM 3557 C CA . LEU A 1 519 ? -21.200 5.596 38.262 1.00 91.50 519 LEU A CA 1
ATOM 3558 C C . LEU A 1 519 ? -21.584 7.056 38.006 1.00 91.50 519 LEU A C 1
ATOM 3560 O O . LEU A 1 519 ? -21.833 7.786 38.962 1.00 91.50 519 LEU A O 1
ATOM 3564 N N . THR A 1 520 ? -21.530 7.518 36.758 1.00 92.38 520 THR A N 1
ATOM 3565 C CA . THR A 1 520 ? -21.657 8.947 36.433 1.00 92.38 520 THR A CA 1
ATOM 3566 C C . THR A 1 520 ? -22.732 9.216 35.398 1.00 92.38 520 THR A C 1
ATOM 3568 O O . THR A 1 520 ? -23.540 10.114 35.609 1.00 92.38 520 THR A O 1
ATOM 3571 N N . ALA A 1 521 ? -22.747 8.507 34.268 1.00 93.06 521 ALA A N 1
ATOM 3572 C CA . ALA A 1 521 ? -23.794 8.730 33.276 1.00 93.06 521 ALA A CA 1
ATOM 3573 C C . ALA A 1 521 ? -23.993 7.566 32.304 1.00 93.06 521 ALA A C 1
ATOM 3575 O O . ALA A 1 521 ? -23.033 6.922 31.875 1.00 93.06 521 ALA A O 1
ATOM 3576 N N . ILE A 1 522 ? -25.245 7.380 31.896 1.00 93.62 522 ILE A N 1
ATOM 3577 C CA . ILE A 1 522 ? -25.623 6.629 30.699 1.00 93.62 522 ILE A CA 1
ATOM 3578 C C . ILE A 1 522 ? -26.167 7.650 29.695 1.00 93.62 522 ILE A C 1
ATOM 3580 O O . ILE A 1 522 ? -27.177 8.307 29.936 1.00 93.62 522 ILE A O 1
ATOM 3584 N N . GLN A 1 523 ? -25.459 7.818 28.583 1.00 92.81 523 GLN A N 1
ATOM 3585 C CA . GLN A 1 523 ? -25.747 8.826 27.563 1.00 92.81 523 GLN A CA 1
ATOM 3586 C C . GLN A 1 523 ? -26.246 8.138 26.290 1.00 92.81 523 GLN A C 1
ATOM 3588 O O . GLN A 1 523 ? -25.440 7.795 25.423 1.00 92.81 523 GLN A O 1
ATOM 3593 N N . LEU A 1 524 ? -27.557 7.904 26.208 1.00 91.12 524 LEU A N 1
ATOM 3594 C CA . LEU A 1 524 ? -28.183 7.318 25.020 1.00 91.12 524 LEU A CA 1
ATOM 3595 C C . LEU A 1 524 ? -28.588 8.390 24.001 1.00 91.12 524 LEU A C 1
ATOM 3597 O O . LEU A 1 524 ? -28.448 8.166 22.810 1.00 91.12 524 LEU A O 1
ATOM 3601 N N . GLY A 1 525 ? -28.992 9.572 24.479 1.00 79.31 525 GLY A N 1
ATOM 3602 C CA . GLY A 1 525 ? -29.429 10.679 23.626 1.00 79.31 525 GLY A CA 1
ATOM 3603 C C . GLY A 1 525 ? -28.324 11.619 23.130 1.00 79.31 525 GLY A C 1
ATOM 3604 O O . GLY A 1 525 ? -27.182 11.605 23.601 1.00 79.31 525 GLY A O 1
ATOM 3605 N N . GLY A 1 526 ? -28.710 12.519 22.223 1.00 77.06 526 GLY A N 1
ATOM 3606 C CA . GLY A 1 526 ? -27.873 13.529 21.577 1.00 77.06 526 GLY A CA 1
ATOM 3607 C C . GLY A 1 526 ? -27.393 13.156 20.170 1.00 77.06 526 GLY A C 1
ATOM 3608 O O . GLY A 1 526 ? -26.677 13.954 19.559 1.00 77.06 526 GLY A O 1
ATOM 3609 N N . ASP A 1 527 ? -27.766 11.984 19.648 1.00 73.56 527 ASP A N 1
ATOM 3610 C CA . ASP A 1 527 ? -27.413 11.533 18.294 1.00 73.56 527 ASP A CA 1
ATOM 3611 C C . ASP A 1 527 ? -28.596 11.590 17.305 1.00 73.56 527 ASP A C 1
ATOM 3613 O O . ASP A 1 527 ? -28.397 11.483 16.089 1.00 73.56 527 ASP A O 1
ATOM 3617 N N . GLY A 1 528 ? -29.808 11.844 17.813 1.00 73.44 528 GLY A N 1
ATOM 3618 C CA . GLY A 1 528 ? -31.038 11.993 17.042 1.00 73.44 528 GLY A CA 1
ATOM 3619 C C . GLY A 1 528 ? -31.674 10.675 16.599 1.00 73.44 528 GLY A C 1
ATOM 3620 O O . GLY A 1 528 ? -32.643 10.709 15.833 1.00 73.44 528 GLY A O 1
ATOM 3621 N N . ARG A 1 529 ? -31.146 9.528 17.034 1.00 78.56 529 ARG A N 1
ATOM 3622 C CA . ARG A 1 529 ? -31.741 8.202 16.840 1.00 78.56 529 ARG A CA 1
ATOM 3623 C C . ARG A 1 529 ? -32.544 7.843 18.090 1.00 78.56 529 ARG A C 1
ATOM 3625 O O . ARG A 1 529 ? -32.409 8.474 19.124 1.00 78.56 529 ARG A O 1
ATOM 3632 N N . THR A 1 530 ? -33.445 6.875 17.963 1.00 83.50 530 THR A N 1
ATOM 3633 C CA . THR A 1 530 ? -34.199 6.345 19.105 1.00 83.50 530 THR A CA 1
ATOM 3634 C C . THR A 1 530 ? -34.279 4.842 18.966 1.00 83.50 530 THR A C 1
ATOM 3636 O O . THR A 1 530 ? -35.185 4.333 18.304 1.00 83.50 530 THR A O 1
ATOM 3639 N N . GLU A 1 531 ? -33.292 4.154 19.530 1.00 87.19 531 GLU A N 1
ATOM 3640 C CA . GLU A 1 531 ? -33.148 2.701 19.432 1.00 87.19 531 GLU A CA 1
ATOM 3641 C C . GLU A 1 531 ? -32.932 2.105 20.831 1.00 87.19 531 GLU A C 1
ATOM 3643 O O . GLU A 1 531 ? -32.191 2.685 21.631 1.00 87.19 531 GLU A O 1
ATOM 3648 N N . PRO A 1 532 ? -33.547 0.954 21.161 1.00 90.75 532 PRO A N 1
ATOM 3649 C CA . PRO A 1 532 ? -33.360 0.328 22.463 1.00 90.75 532 PRO A CA 1
ATOM 3650 C C . PRO A 1 532 ? -31.895 -0.041 22.716 1.00 90.75 532 PRO A C 1
ATOM 3652 O O . PRO A 1 532 ? -31.239 -0.642 21.868 1.00 90.75 532 PRO A O 1
ATOM 3655 N N . PHE A 1 533 ? -31.390 0.285 23.902 1.00 93.81 533 PHE A N 1
ATOM 3656 C CA . PHE A 1 533 ? -30.047 -0.055 24.345 1.00 93.81 533 PHE A CA 1
ATOM 3657 C C . PHE A 1 533 ? -30.113 -1.135 25.422 1.00 93.81 533 PHE A C 1
ATOM 3659 O O . PHE A 1 533 ? -30.673 -0.907 26.496 1.00 93.81 533 PHE A O 1
ATOM 3666 N N . ALA A 1 534 ? -29.542 -2.306 25.145 1.00 94.62 534 ALA A N 1
ATOM 3667 C CA . ALA A 1 534 ? -29.638 -3.453 26.039 1.00 94.62 534 ALA A CA 1
ATOM 3668 C C . ALA A 1 534 ? -28.512 -3.476 27.085 1.00 94.62 534 ALA A C 1
ATOM 3670 O O . ALA A 1 534 ? -27.337 -3.295 26.764 1.00 94.62 534 ALA A O 1
ATOM 3671 N N . LEU A 1 535 ? -28.854 -3.764 28.337 1.00 94.50 535 LEU A N 1
ATOM 3672 C CA . LEU A 1 535 ? -27.932 -3.937 29.456 1.00 94.50 535 LEU A CA 1
ATOM 3673 C C . LEU A 1 535 ? -28.205 -5.252 30.197 1.00 94.50 535 LEU A C 1
ATOM 3675 O O . LEU A 1 535 ? -29.354 -5.694 30.269 1.00 94.50 535 LEU A O 1
ATOM 3679 N N . PRO A 1 536 ? -27.182 -5.872 30.815 1.00 91.38 536 PRO A N 1
ATOM 3680 C CA . PRO A 1 536 ? -27.423 -6.904 31.811 1.00 91.38 536 PRO A CA 1
ATOM 3681 C C . PRO A 1 536 ? -27.943 -6.261 33.107 1.00 91.38 536 PRO A C 1
ATOM 3683 O O . PRO A 1 536 ? -27.990 -5.034 33.222 1.00 91.38 536 PRO A O 1
ATOM 3686 N N . ALA A 1 537 ? -28.257 -7.081 34.112 1.00 84.75 537 ALA A N 1
ATOM 3687 C CA . ALA A 1 537 ? -28.543 -6.602 35.461 1.00 84.75 537 ALA A CA 1
ATOM 3688 C C . ALA A 1 537 ? -27.457 -5.612 35.915 1.00 84.75 537 ALA A C 1
ATOM 3690 O O . ALA A 1 537 ? -26.251 -5.894 35.828 1.00 84.75 537 ALA A O 1
ATOM 3691 N N . THR A 1 538 ? -27.894 -4.430 36.346 1.00 85.38 538 THR A N 1
ATOM 3692 C CA . THR A 1 538 ? -27.005 -3.275 36.492 1.00 85.38 538 THR A CA 1
ATOM 3693 C C . THR A 1 538 ? -27.419 -2.374 37.649 1.00 85.38 538 THR A C 1
ATOM 3695 O O . THR A 1 538 ? -28.600 -2.188 37.941 1.00 85.38 538 THR A O 1
ATOM 3698 N N . ALA A 1 539 ? -26.423 -1.774 38.298 1.00 86.00 539 ALA A N 1
ATOM 3699 C CA . ALA A 1 539 ? -26.619 -0.659 39.220 1.00 86.00 539 ALA A CA 1
ATOM 3700 C C . ALA A 1 539 ? -26.182 0.640 38.536 1.00 86.00 539 ALA A C 1
ATOM 3702 O O . ALA A 1 539 ? -25.170 0.661 37.826 1.00 86.00 539 ALA A O 1
ATOM 3703 N N . PHE A 1 540 ? -26.939 1.716 38.736 1.00 89.56 540 PHE A N 1
ATOM 3704 C CA . PHE A 1 540 ? -26.702 2.975 38.044 1.00 89.56 540 PHE A CA 1
ATOM 3705 C C . PHE A 1 540 ? -26.866 4.192 38.960 1.00 89.56 540 PHE A C 1
ATOM 3707 O O . PHE A 1 540 ? -27.848 4.301 39.696 1.00 89.56 540 PHE A O 1
ATOM 3714 N N . SER A 1 541 ? -25.899 5.107 38.866 1.00 87.88 541 SER A N 1
ATOM 3715 C CA . SER A 1 541 ? -25.888 6.416 39.518 1.00 87.88 541 SER A CA 1
ATOM 3716 C C . SER A 1 541 ? -25.526 7.533 38.544 1.00 87.88 541 SER A C 1
ATOM 3718 O O . SER A 1 541 ? -24.834 7.302 37.548 1.00 87.88 541 SER A O 1
ATOM 3720 N N . GLY A 1 542 ? -25.942 8.761 38.863 1.00 89.56 542 GLY A N 1
ATOM 3721 C CA . GLY A 1 542 ? -25.560 9.954 38.112 1.00 89.56 542 GLY A CA 1
ATOM 3722 C C . GLY A 1 542 ? -26.635 10.404 37.124 1.00 89.56 542 GLY A C 1
ATOM 3723 O O . GLY A 1 542 ? -27.711 10.752 37.570 1.00 89.56 542 GLY A O 1
ATOM 3724 N N . ALA A 1 543 ? -26.376 10.473 35.816 1.00 91.44 543 ALA A N 1
ATOM 3725 C CA . ALA A 1 543 ? -27.310 11.080 34.851 1.00 91.44 543 ALA A CA 1
ATOM 3726 C C . ALA A 1 543 ? -27.686 10.154 33.684 1.00 91.44 543 ALA A C 1
ATOM 3728 O O . ALA A 1 543 ? -26.806 9.607 33.016 1.00 91.44 543 ALA A O 1
ATOM 3729 N N . LEU A 1 544 ? -28.985 9.996 33.415 1.00 93.31 544 LEU A N 1
ATOM 3730 C CA . LEU A 1 544 ? -29.515 9.356 32.210 1.00 93.31 544 LEU A CA 1
ATOM 3731 C C . LEU A 1 544 ? -29.934 10.424 31.203 1.00 93.31 544 LEU A C 1
ATOM 3733 O O . LEU A 1 544 ? -30.789 11.258 31.505 1.00 93.31 544 LEU A O 1
ATOM 3737 N N . THR A 1 545 ? -29.385 10.352 29.994 1.00 92.56 545 THR A N 1
ATOM 3738 C CA . THR A 1 545 ? -29.792 11.210 28.874 1.00 92.56 545 THR A CA 1
ATOM 3739 C C . THR A 1 545 ? -30.394 10.372 27.754 1.00 92.56 545 THR A C 1
ATOM 3741 O O . THR A 1 545 ? -29.766 9.399 27.338 1.00 92.56 545 THR A O 1
ATOM 3744 N N . VAL A 1 546 ? -31.561 10.772 27.239 1.00 93.19 546 VAL A N 1
ATOM 3745 C CA . VAL A 1 546 ? -32.279 10.086 26.143 1.00 93.19 546 VAL A CA 1
ATOM 3746 C C . VAL A 1 546 ? -32.793 11.071 25.088 1.00 93.19 546 VAL A C 1
ATOM 3748 O O . VAL A 1 546 ? -33.180 12.196 25.423 1.00 93.19 546 VAL A O 1
ATOM 3751 N N . ASP A 1 547 ? -32.828 10.648 23.826 1.00 92.50 547 ASP A N 1
ATOM 3752 C CA . ASP A 1 547 ? -33.572 11.298 22.749 1.00 92.50 547 ASP A CA 1
ATOM 3753 C C . ASP A 1 547 ? -35.022 10.796 22.712 1.00 92.50 547 ASP A C 1
ATOM 3755 O O . ASP A 1 547 ? -35.343 9.660 23.068 1.00 92.50 547 ASP A O 1
ATOM 3759 N N . VAL A 1 548 ? -35.924 11.665 22.262 1.00 93.69 548 VAL A N 1
ATOM 3760 C CA . VAL A 1 548 ? -37.339 11.372 22.017 1.00 93.69 548 VAL A CA 1
ATOM 3761 C C . VAL A 1 548 ? -37.742 11.813 20.608 1.00 93.69 548 VAL A C 1
ATOM 3763 O O . VAL A 1 548 ? -37.104 12.659 19.990 1.00 93.69 548 VAL A O 1
ATOM 3766 N N . THR A 1 549 ? -38.838 11.279 20.077 1.00 93.94 549 THR A N 1
ATOM 3767 C CA . THR A 1 549 ? -39.385 11.664 18.763 1.00 93.94 549 THR A CA 1
ATOM 3768 C C . THR A 1 549 ? -40.833 12.129 18.858 1.00 93.94 549 THR A C 1
ATOM 3770 O O . THR A 1 549 ? -41.571 11.814 19.792 1.00 93.94 549 THR A O 1
ATOM 3773 N N . GLU A 1 550 ? -41.311 12.816 17.824 1.00 94.06 550 GLU A N 1
ATOM 3774 C CA . GLU A 1 550 ? -42.715 13.238 17.759 1.00 94.06 550 GLU A CA 1
ATOM 3775 C C . GLU A 1 550 ? -43.700 12.058 17.644 1.00 94.06 550 GLU A C 1
ATOM 3777 O O . GLU A 1 550 ? -44.897 12.202 17.906 1.00 94.06 550 GLU A O 1
ATOM 3782 N N . THR A 1 551 ? -43.215 10.871 17.260 1.00 91.62 551 THR A N 1
ATOM 3783 C CA . THR A 1 551 ? -44.042 9.669 17.089 1.00 91.62 551 THR A CA 1
ATOM 3784 C C . THR A 1 551 ? -44.322 8.947 18.409 1.00 91.62 551 THR A C 1
ATOM 3786 O O . THR A 1 551 ? -45.272 8.157 18.465 1.00 91.62 551 THR A O 1
ATOM 3789 N N . GLY A 1 552 ? -43.574 9.267 19.473 1.00 90.06 552 GLY A N 1
ATOM 3790 C CA . GLY A 1 552 ? -43.630 8.593 20.772 1.00 90.06 552 GLY A CA 1
ATOM 3791 C C . GLY A 1 552 ? -42.492 7.598 21.021 1.00 90.06 552 GLY A C 1
ATOM 3792 O O . GLY A 1 552 ? -42.503 6.939 22.054 1.00 90.06 552 GLY A O 1
ATOM 3793 N N . ALA A 1 553 ? -41.530 7.464 20.100 1.00 91.81 553 ALA A N 1
ATOM 3794 C CA . ALA A 1 553 ? -40.324 6.669 20.337 1.00 91.81 553 ALA A CA 1
ATOM 3795 C C . ALA A 1 553 ? -39.290 7.464 21.146 1.00 91.81 553 ALA A C 1
ATOM 3797 O O . ALA A 1 553 ? -39.254 8.695 21.064 1.00 91.81 553 ALA A O 1
ATOM 3798 N N . CYS A 1 554 ? -38.452 6.762 21.900 1.00 91.69 554 CYS A N 1
ATOM 3799 C CA . CYS A 1 554 ? -37.313 7.309 22.631 1.00 91.69 554 CYS A CA 1
ATOM 3800 C C . CYS A 1 554 ? -36.216 6.259 22.772 1.00 91.69 554 CYS A C 1
ATOM 3802 O O . CYS A 1 554 ? -36.492 5.064 22.620 1.00 91.69 554 CYS A O 1
ATOM 3804 N N . ASP A 1 555 ? -35.001 6.695 23.099 1.00 92.19 555 ASP A N 1
ATOM 3805 C CA . ASP A 1 555 ? -33.975 5.762 23.557 1.00 92.19 555 ASP A CA 1
ATOM 3806 C C . ASP A 1 555 ? -34.489 5.041 24.796 1.00 92.19 555 ASP A C 1
ATOM 3808 O O . ASP A 1 555 ? -34.780 5.654 25.827 1.00 92.19 555 ASP A O 1
ATOM 3812 N N . THR A 1 556 ? -34.657 3.731 24.664 1.00 93.19 556 THR A N 1
ATOM 3813 C CA . THR A 1 556 ? -35.158 2.884 25.742 1.00 93.19 556 THR A CA 1
ATOM 3814 C C . THR A 1 556 ? -33.990 2.122 26.334 1.00 93.19 556 THR A C 1
ATOM 3816 O O . THR A 1 556 ? -33.284 1.424 25.612 1.00 93.19 556 THR A O 1
ATOM 3819 N N . LEU A 1 557 ? -33.791 2.216 27.645 1.00 93.88 557 LEU A N 1
ATOM 3820 C CA . LEU A 1 557 ? -32.850 1.359 28.353 1.00 93.88 557 LEU A CA 1
ATOM 3821 C C . LEU A 1 557 ? -33.519 0.016 28.668 1.00 93.88 557 LEU A C 1
ATOM 3823 O O . LEU A 1 557 ? -34.353 -0.074 29.570 1.00 93.88 557 LEU A O 1
ATOM 3827 N N . GLU A 1 558 ? -33.155 -1.018 27.918 1.00 94.25 558 GLU A N 1
ATOM 3828 C CA . GLU A 1 558 ? -33.654 -2.383 28.084 1.00 94.25 558 GLU A CA 1
ATOM 3829 C C . GLU A 1 558 ? -32.717 -3.154 29.016 1.00 94.25 558 GLU A C 1
ATOM 3831 O O . GLU A 1 558 ? -31.579 -3.452 28.667 1.00 94.25 558 GLU A O 1
ATOM 3836 N N . VAL A 1 559 ? -33.170 -3.488 30.219 1.00 94.62 559 VAL A N 1
ATOM 3837 C CA . VAL A 1 559 ? -32.356 -4.181 31.224 1.00 94.62 559 VAL A CA 1
ATOM 3838 C C . VAL A 1 559 ? -32.823 -5.626 31.358 1.00 94.62 559 VAL A C 1
ATOM 3840 O O . VAL A 1 559 ? -33.996 -5.898 31.607 1.00 94.62 559 VAL A O 1
ATOM 3843 N N . ALA A 1 560 ? -31.909 -6.579 31.206 1.00 92.00 560 ALA A N 1
ATOM 3844 C CA . ALA A 1 560 ? -32.166 -7.985 31.492 1.00 92.00 560 ALA A CA 1
ATOM 3845 C C . ALA A 1 560 ? -31.904 -8.272 32.980 1.00 92.00 560 ALA A C 1
ATOM 3847 O O . ALA A 1 560 ? -30.752 -8.379 33.404 1.00 92.00 560 ALA A O 1
ATOM 3848 N N . GLY A 1 561 ? -32.972 -8.422 33.765 1.00 91.19 561 GLY A N 1
ATOM 3849 C CA . GLY A 1 561 ? -32.927 -8.586 35.219 1.00 91.19 561 GLY A CA 1
ATOM 3850 C C . GLY A 1 561 ? -33.227 -7.293 35.978 1.00 91.19 561 GLY A C 1
ATOM 3851 O O . GLY A 1 561 ? -33.986 -6.449 35.504 1.00 91.19 561 GLY A O 1
ATOM 3852 N N . ASP A 1 562 ? -32.678 -7.170 37.187 1.00 91.31 562 ASP A N 1
ATOM 3853 C CA . ASP A 1 562 ? -32.948 -6.029 38.063 1.00 91.31 562 ASP A CA 1
ATOM 3854 C C . ASP A 1 562 ? -32.106 -4.800 37.692 1.00 91.31 562 ASP A C 1
ATOM 3856 O O . ASP A 1 562 ? -30.909 -4.898 37.391 1.00 91.31 562 ASP A O 1
ATOM 3860 N N . LEU A 1 563 ? -32.738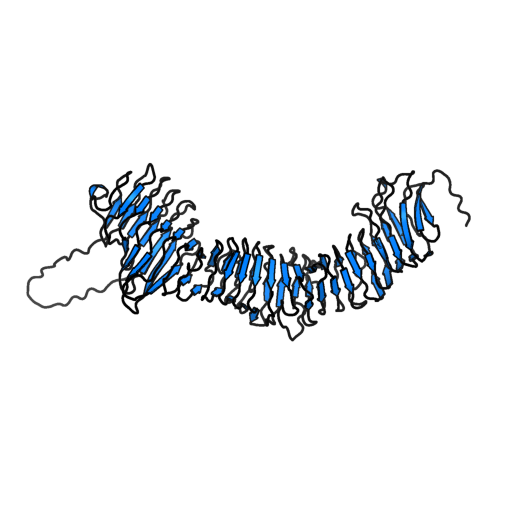 -3.630 37.789 1.00 93.56 563 LEU A N 1
ATOM 3861 C CA . LEU A 1 563 ? -32.098 -2.322 37.728 1.00 93.56 563 LEU A CA 1
ATOM 3862 C C . LEU A 1 563 ? -32.259 -1.616 39.072 1.00 93.56 563 LEU A C 1
ATOM 3864 O O . LEU A 1 563 ? -33.380 -1.432 39.548 1.00 93.56 563 LEU A O 1
ATOM 3868 N N . VAL A 1 564 ? -31.153 -1.138 39.642 1.00 92.12 564 VAL A N 1
ATOM 3869 C CA . VAL A 1 564 ? -31.200 -0.285 40.838 1.00 92.12 564 VAL A CA 1
ATOM 3870 C C . VAL A 1 564 ? -30.697 1.117 40.514 1.00 92.12 564 VAL A C 1
ATOM 3872 O O . VAL A 1 564 ? -29.519 1.303 40.195 1.00 92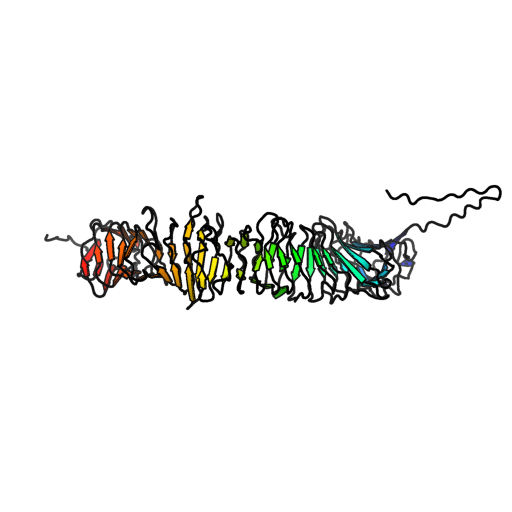.12 564 VAL A O 1
ATOM 3875 N N . LEU A 1 565 ? -31.597 2.096 40.624 1.00 91.31 565 LEU A N 1
ATOM 3876 C CA . LEU A 1 565 ? -31.310 3.521 40.482 1.00 91.31 565 LEU A CA 1
ATOM 3877 C C . LEU A 1 565 ? -30.893 4.106 41.839 1.00 91.31 565 LEU A C 1
ATOM 3879 O O . LEU A 1 565 ? -31.643 4.016 42.810 1.00 91.31 565 LEU A O 1
ATOM 3883 N N . HIS A 1 566 ? -29.721 4.739 41.895 1.00 89.12 566 HIS A N 1
ATOM 3884 C CA . HIS A 1 566 ? -29.222 5.450 43.075 1.00 89.12 566 HIS A CA 1
ATOM 3885 C C . HIS A 1 566 ? -28.788 6.865 42.692 1.00 89.12 566 HIS A C 1
ATOM 3887 O O . HIS A 1 566 ? -27.777 7.014 42.007 1.00 89.12 566 HIS A O 1
ATOM 3893 N N . ASP A 1 567 ? -29.520 7.883 43.150 1.00 87.94 567 ASP A N 1
ATOM 3894 C CA . ASP A 1 567 ? -29.235 9.298 42.868 1.00 87.94 567 ASP A CA 1
ATOM 3895 C C . ASP A 1 567 ? -29.076 9.575 41.366 1.00 87.94 567 ASP A C 1
ATOM 3897 O O . ASP A 1 567 ? -28.029 10.023 40.890 1.00 87.94 567 ASP A O 1
ATOM 3901 N N . VAL A 1 568 ? -30.113 9.221 40.602 1.00 92.38 568 VAL A N 1
ATOM 3902 C CA . VAL A 1 568 ?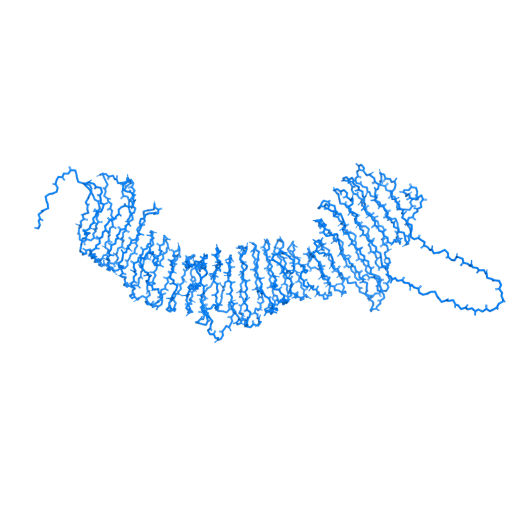 -30.119 9.351 39.143 1.00 92.38 568 VAL A CA 1
ATOM 3903 C C . VAL A 1 568 ? -30.926 10.571 38.715 1.00 92.38 568 VAL A C 1
ATOM 3905 O O . VAL A 1 568 ? -32.114 10.661 39.023 1.00 92.38 568 VAL A O 1
ATOM 3908 N N . SER A 1 569 ? -30.323 11.473 37.944 1.00 92.69 569 SER A N 1
ATOM 3909 C CA . SER A 1 569 ? -31.019 12.538 37.233 1.00 92.69 569 SER A CA 1
ATOM 3910 C C . SER A 1 569 ? -31.418 12.123 35.816 1.00 92.69 569 SER A C 1
ATOM 3912 O O . SER A 1 569 ? -30.730 11.333 35.167 1.00 92.69 569 SER A O 1
ATOM 3914 N N . LEU A 1 570 ? -32.538 12.651 35.324 1.00 93.44 570 LEU A N 1
ATOM 3915 C CA . LEU A 1 570 ? -33.032 12.417 33.964 1.00 93.44 570 LEU A CA 1
ATOM 3916 C C . LEU A 1 570 ? -32.936 13.698 33.130 1.00 93.44 570 LEU A C 1
ATOM 3918 O O . LEU A 1 570 ? -33.391 14.762 33.550 1.00 93.44 570 LEU A O 1
ATOM 3922 N N . THR A 1 571 ? -32.398 13.583 31.916 1.00 93.19 571 THR A N 1
ATOM 3923 C CA . THR A 1 571 ? -32.369 14.658 30.916 1.00 93.19 571 THR A CA 1
ATOM 3924 C C . THR A 1 571 ? -32.934 14.173 29.582 1.00 93.19 571 THR A C 1
ATOM 3926 O O . THR A 1 571 ? -32.495 13.162 29.037 1.00 93.19 571 THR A O 1
ATOM 3929 N N . ILE A 1 572 ? -33.874 14.932 29.018 1.00 93.12 572 ILE A N 1
ATOM 3930 C CA . ILE A 1 572 ? -34.338 14.743 27.638 1.00 93.12 572 ILE A CA 1
ATOM 3931 C C . ILE A 1 572 ? -33.483 15.628 26.734 1.00 93.12 572 ILE A C 1
ATOM 3933 O O . ILE A 1 572 ? -33.476 16.847 26.900 1.00 93.12 572 ILE A O 1
ATOM 3937 N N . ALA A 1 573 ? -32.750 15.033 25.796 1.00 92.44 573 ALA A N 1
ATOM 3938 C CA . ALA A 1 573 ? -31.803 15.759 24.950 1.00 92.44 573 ALA A CA 1
ATOM 3939 C C . ALA A 1 573 ? -32.498 16.710 23.956 1.00 92.44 573 ALA A C 1
ATOM 3941 O O . ALA A 1 573 ? -31.991 17.795 23.667 1.00 92.44 573 ALA A O 1
ATOM 3942 N N . ASN A 1 574 ? -33.690 16.347 23.477 1.00 92.44 574 ASN A N 1
ATOM 3943 C CA . ASN A 1 574 ? -34.457 17.102 22.487 1.00 92.44 574 ASN A CA 1
ATOM 3944 C C . ASN A 1 574 ? -35.926 17.334 22.925 1.00 92.44 574 ASN A C 1
ATOM 3946 O O . ASN A 1 574 ? -36.869 16.895 22.260 1.00 92.44 574 ASN A O 1
ATOM 3950 N N . PRO A 1 575 ? -36.170 18.094 24.013 1.00 93.19 575 PRO A N 1
ATOM 3951 C CA . PRO A 1 575 ? -37.492 18.203 24.645 1.00 93.19 575 PRO A CA 1
ATOM 3952 C C . PRO A 1 575 ? -38.584 18.793 23.736 1.00 93.19 575 PRO A C 1
ATOM 3954 O O . PRO A 1 575 ? -39.768 18.555 23.956 1.00 93.19 575 PRO A O 1
ATOM 3957 N N . ALA A 1 576 ? -38.219 19.520 22.674 1.00 93.44 576 ALA A N 1
ATOM 3958 C CA . ALA A 1 576 ? -39.168 20.051 21.691 1.00 93.44 576 ALA A CA 1
ATOM 3959 C C . ALA A 1 576 ? -39.911 18.961 20.883 1.00 93.44 576 ALA A C 1
ATOM 3961 O 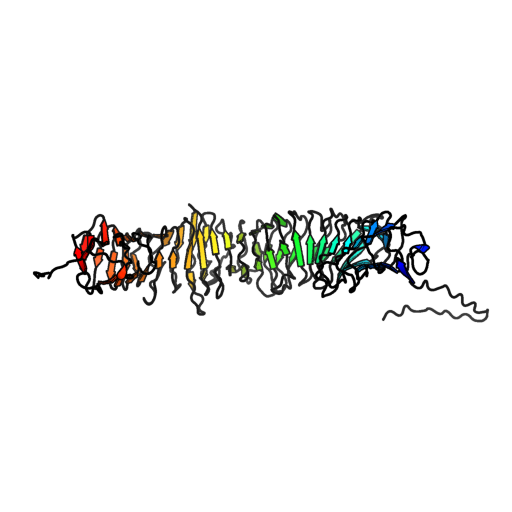O . ALA A 1 576 ? -40.973 19.228 20.311 1.00 93.44 576 ALA A O 1
ATOM 3962 N N . ALA A 1 577 ? -39.382 17.734 20.835 1.00 93.88 577 ALA A N 1
ATOM 3963 C CA . ALA A 1 577 ? -40.014 16.602 20.159 1.00 93.88 577 ALA A CA 1
ATOM 3964 C C . ALA A 1 577 ? -41.103 15.917 21.008 1.00 93.88 577 ALA A C 1
ATOM 3966 O O . ALA A 1 577 ? -41.853 15.086 20.494 1.00 93.88 577 ALA A O 1
ATOM 3967 N N . LEU A 1 578 ? -41.251 16.295 22.282 1.00 95.19 578 LEU A N 1
ATOM 3968 C CA . LEU A 1 578 ? -42.287 15.763 23.161 1.00 95.19 578 LEU A CA 1
ATOM 3969 C C . LEU A 1 578 ? -43.697 16.119 22.662 1.00 95.19 578 LEU A C 1
ATOM 3971 O O . LEU A 1 578 ? -43.971 17.239 22.217 1.00 95.19 578 LEU A O 1
ATOM 3975 N N . ARG A 1 579 ? -44.625 15.162 22.745 1.00 95.88 579 ARG A N 1
ATOM 3976 C CA . ARG A 1 579 ? -46.039 15.342 22.380 1.00 95.88 579 ARG A CA 1
ATOM 3977 C C . ARG A 1 579 ? -46.940 14.844 23.499 1.00 95.88 579 ARG A C 1
ATOM 3979 O O . ARG A 1 579 ? -46.900 13.669 23.834 1.00 95.88 579 ARG A O 1
ATOM 3986 N N . ALA A 1 580 ? -47.810 15.711 24.015 1.00 93.75 580 ALA A N 1
ATOM 3987 C CA . ALA A 1 580 ? -48.705 15.408 25.140 1.00 93.75 580 ALA A CA 1
ATOM 3988 C C . ALA A 1 580 ? -49.634 14.190 24.925 1.00 93.75 580 ALA A C 1
ATOM 3990 O O . ALA A 1 580 ? -50.154 13.635 25.885 1.00 93.75 580 ALA A O 1
ATOM 3991 N N . SER A 1 581 ? -49.849 13.764 23.674 1.00 93.38 581 SER A N 1
ATOM 3992 C CA . SER A 1 581 ? -50.628 12.570 23.313 1.00 93.38 581 SER A CA 1
ATOM 3993 C C . SER A 1 581 ? -49.823 11.264 23.319 1.00 93.38 581 SER A C 1
ATOM 3995 O O . SER A 1 581 ? -50.354 10.220 22.936 1.00 93.38 581 SER A O 1
ATOM 3997 N N . LYS A 1 582 ? -48.538 11.313 23.682 1.00 95.44 582 LYS A N 1
ATOM 3998 C CA . LYS A 1 582 ? -47.602 10.190 23.616 1.00 95.44 582 LYS A CA 1
ATOM 3999 C C . LYS A 1 582 ? -47.052 9.845 24.996 1.00 95.44 582 LYS A C 1
ATOM 4001 O O . LYS A 1 582 ? -46.964 10.689 25.883 1.00 95.44 582 LYS A O 1
ATOM 4006 N N . THR A 1 583 ? -46.647 8.589 25.127 1.00 93.88 583 THR A N 1
ATOM 4007 C CA . THR A 1 583 ? -45.913 8.052 26.273 1.00 93.88 583 THR A CA 1
ATOM 4008 C C . THR A 1 583 ? -44.585 7.518 25.761 1.00 93.88 583 THR A C 1
ATOM 4010 O O . THR A 1 583 ? -44.571 6.822 24.747 1.00 93.88 583 THR A O 1
ATOM 4013 N N . TYR A 1 584 ? -43.500 7.820 26.466 1.00 95.38 584 TYR A N 1
ATOM 4014 C CA . TYR A 1 584 ? -42.137 7.476 26.061 1.00 95.38 584 TYR A CA 1
ATOM 4015 C C . TYR A 1 584 ? -41.542 6.485 27.062 1.00 95.38 584 TYR A C 1
ATOM 4017 O O . TYR A 1 584 ? -41.487 6.778 28.255 1.00 95.38 584 TYR A O 1
ATOM 4025 N N . THR A 1 585 ? -41.142 5.294 26.613 1.00 94.50 585 THR A N 1
ATOM 4026 C CA . THR A 1 585 ? -40.545 4.265 27.482 1.00 94.50 585 THR A CA 1
ATOM 4027 C C . THR A 1 585 ? -39.074 4.560 27.737 1.00 94.50 585 THR A C 1
ATOM 4029 O O . THR A 1 585 ? -38.237 4.297 26.889 1.00 94.50 585 THR A O 1
ATOM 4032 N N . LEU A 1 586 ? -38.737 5.068 28.917 1.00 94.50 586 LEU A N 1
ATOM 4033 C CA . LEU A 1 586 ? -37.349 5.397 29.243 1.00 94.50 586 LEU A CA 1
ATOM 4034 C C . LEU A 1 586 ? -36.553 4.146 29.618 1.00 94.50 586 LEU A C 1
ATOM 4036 O O . LEU A 1 586 ? -35.411 3.979 29.205 1.00 94.50 586 LEU A O 1
ATOM 4040 N N . ILE A 1 587 ? -37.161 3.282 30.431 1.00 95.31 587 ILE A N 1
ATOM 4041 C CA . ILE A 1 587 ? -36.536 2.075 30.971 1.00 95.31 587 ILE A CA 1
ATOM 4042 C C . ILE A 1 587 ? -37.544 0.939 30.932 1.00 95.31 587 ILE A C 1
ATOM 4044 O O . ILE A 1 587 ? -38.708 1.133 31.293 1.00 95.31 587 ILE A O 1
ATOM 4048 N N . HIS A 1 588 ? -37.080 -0.250 30.575 1.00 94.88 588 HIS A N 1
ATOM 4049 C CA . HIS A 1 588 ? -37.842 -1.483 30.668 1.00 94.88 588 HIS A CA 1
ATOM 4050 C C . HIS A 1 588 ? -36.947 -2.616 31.184 1.00 94.88 588 HIS A C 1
ATOM 4052 O O . HIS A 1 588 ? -35.855 -2.838 30.675 1.00 94.88 588 HIS A O 1
ATOM 4058 N N . CYS A 1 589 ? -37.391 -3.306 32.235 1.00 95.00 589 CYS A N 1
ATOM 4059 C CA . CYS A 1 589 ? -36.714 -4.462 32.812 1.00 95.00 589 CYS A CA 1
ATOM 4060 C C . CYS A 1 589 ? -37.434 -5.746 32.406 1.00 95.00 589 CYS A C 1
ATOM 4062 O O . CYS A 1 589 ? -38.614 -5.939 32.704 1.00 95.00 589 CYS A O 1
ATOM 4064 N N . THR A 1 590 ? -36.708 -6.660 31.771 1.00 93.12 590 THR A N 1
ATOM 4065 C CA . THR A 1 590 ? -37.206 -7.986 31.405 1.00 93.12 590 THR A CA 1
ATOM 4066 C C . THR A 1 590 ? -36.735 -9.018 32.425 1.00 93.12 590 THR A C 1
ATOM 4068 O O . THR A 1 590 ? -35.543 -9.157 32.690 1.00 93.12 590 THR A O 1
ATOM 4071 N N . GLY A 1 591 ? -37.674 -9.752 33.032 1.00 90.25 591 GLY A N 1
ATOM 4072 C CA . GLY A 1 591 ? -37.350 -10.778 34.033 1.00 90.25 591 GLY A CA 1
ATOM 4073 C C . GLY A 1 591 ? -36.810 -10.241 35.368 1.00 90.25 591 GLY A C 1
ATOM 4074 O O . GLY A 1 591 ? -36.229 -11.015 36.124 1.00 90.25 591 GLY A O 1
ATOM 4075 N N . GLY A 1 592 ? -37.006 -8.951 35.658 1.00 91.50 592 GLY A N 1
ATOM 4076 C CA . GLY A 1 592 ? -36.621 -8.293 36.909 1.00 91.50 592 GLY A CA 1
ATOM 4077 C C . GLY A 1 592 ? -37.431 -7.019 37.154 1.00 91.50 592 GLY A C 1
ATOM 4078 O O . GLY A 1 592 ? -38.470 -6.809 36.524 1.00 91.50 592 GLY A O 1
ATOM 4079 N N . THR A 1 593 ? -36.976 -6.183 38.084 1.00 93.19 593 THR A N 1
ATOM 4080 C CA . THR A 1 593 ? -37.685 -4.969 38.524 1.00 93.19 593 THR A CA 1
ATOM 4081 C C . THR A 1 593 ? -36.807 -3.723 38.480 1.00 93.19 593 THR A C 1
ATOM 4083 O O . THR A 1 593 ? -35.579 -3.804 38.521 1.00 93.19 593 THR A O 1
ATOM 4086 N N . VAL A 1 594 ? -37.449 -2.553 38.427 1.00 93.38 594 VAL A N 1
ATOM 4087 C CA . VAL A 1 594 ? -36.788 -1.263 38.646 1.00 93.38 594 VAL A CA 1
ATOM 4088 C C . VAL A 1 594 ? -36.968 -0.865 40.109 1.00 93.38 594 VAL A C 1
ATOM 4090 O O . VAL A 1 594 ? -38.088 -0.620 40.559 1.00 93.38 594 VAL A O 1
ATOM 4093 N N . ALA A 1 595 ? -35.863 -0.767 40.844 1.00 91.31 595 ALA A N 1
ATOM 4094 C CA . ALA A 1 595 ? -35.829 -0.240 42.203 1.00 91.31 595 ALA A CA 1
ATOM 4095 C C . ALA A 1 595 ? -35.254 1.186 42.225 1.00 91.31 595 ALA A C 1
ATOM 4097 O O . ALA A 1 595 ? -34.252 1.473 41.569 1.00 91.31 595 ALA A O 1
ATOM 4098 N N . GLY A 1 596 ? -35.871 2.068 43.017 1.00 87.19 596 GLY A N 1
ATOM 4099 C CA . GLY A 1 596 ? -35.517 3.489 43.102 1.00 87.19 596 GLY A CA 1
ATOM 4100 C C . GLY A 1 596 ? -36.336 4.379 42.158 1.00 87.19 596 GLY A C 1
ATOM 4101 O O . GLY A 1 596 ? -37.254 3.923 41.477 1.00 87.19 596 GLY A O 1
ATOM 4102 N N . SER A 1 597 ? -36.020 5.672 42.146 1.00 85.62 597 SER A N 1
ATOM 4103 C CA . SER A 1 597 ? -36.640 6.681 41.280 1.00 85.62 597 SER A CA 1
ATOM 4104 C C . SER A 1 597 ? -35.591 7.686 40.815 1.00 85.62 597 SER A C 1
ATOM 4106 O O . SER A 1 597 ? -34.502 7.763 41.387 1.00 85.62 597 SER A O 1
ATOM 4108 N N . PHE A 1 598 ? -35.926 8.488 39.806 1.00 90.19 598 PHE A N 1
ATOM 4109 C CA . PHE A 1 598 ? -35.123 9.665 39.492 1.00 90.19 598 PHE A CA 1
ATOM 4110 C C . PHE A 1 598 ? -35.190 10.663 40.656 1.00 90.19 598 PHE A C 1
ATOM 4112 O O . PHE A 1 598 ? -36.252 10.849 41.256 1.00 90.19 598 PHE A O 1
ATOM 4119 N N . THR A 1 599 ? -34.050 11.251 41.013 1.00 84.50 599 THR A N 1
ATOM 4120 C CA . THR A 1 599 ? -33.920 12.214 42.118 1.00 84.50 599 THR A CA 1
ATOM 4121 C C . THR A 1 599 ? -34.021 13.664 41.658 1.00 84.50 599 THR A C 1
ATOM 4123 O O . THR A 1 599 ? -34.350 14.526 42.466 1.00 84.50 599 THR A O 1
ATOM 4126 N N . ASP A 1 600 ? -33.734 13.924 40.382 1.00 74.81 600 ASP A N 1
ATOM 4127 C CA . ASP A 1 600 ? -33.869 15.230 39.733 1.00 74.81 600 ASP A CA 1
ATOM 4128 C C . ASP A 1 600 ? -34.232 15.016 38.258 1.00 74.81 600 ASP A C 1
ATOM 4130 O O . ASP A 1 600 ? -33.558 14.272 37.541 1.00 74.81 600 ASP A O 1
ATOM 4134 N N . ASP A 1 601 ? -35.322 15.614 37.804 1.00 72.94 601 ASP A N 1
ATOM 4135 C CA . ASP A 1 601 ? -35.831 15.465 36.454 1.00 72.94 601 ASP A CA 1
ATOM 4136 C C . ASP A 1 601 ? -35.938 16.853 35.810 1.00 72.94 601 ASP A C 1
ATOM 4138 O O . ASP A 1 601 ? -36.820 17.652 36.103 1.00 72.94 601 ASP A O 1
ATOM 4142 N N . ASN A 1 602 ? -35.006 17.176 34.905 1.00 77.81 602 ASN A N 1
ATOM 4143 C CA . ASN A 1 602 ? -35.022 18.451 34.177 1.00 77.81 602 ASN A CA 1
ATOM 4144 C C . ASN A 1 602 ? -36.055 18.395 33.037 1.00 77.81 602 ASN A C 1
ATOM 4146 O O . ASN A 1 602 ? -35.731 18.529 31.852 1.00 77.81 602 ASN A O 1
ATOM 4150 N N . LEU A 1 603 ? -37.295 18.075 33.400 1.00 87.44 603 LEU A N 1
ATOM 4151 C CA . LEU A 1 603 ? -38.412 17.871 32.496 1.00 87.44 603 LEU A CA 1
ATOM 4152 C C . LEU A 1 603 ? -39.168 19.186 32.279 1.00 87.44 603 LEU A C 1
ATOM 4154 O O . LEU A 1 603 ? -39.278 19.997 33.199 1.00 87.44 603 LEU A O 1
ATOM 4158 N N . PRO A 1 604 ? -39.734 19.410 31.081 1.00 88.06 604 PRO A N 1
ATOM 4159 C CA . PRO A 1 604 ? -40.655 20.521 30.878 1.00 88.06 604 PRO A CA 1
ATOM 4160 C C . PRO A 1 604 ? -41.891 20.399 31.781 1.00 88.06 604 PRO A C 1
ATOM 4162 O O . PRO A 1 604 ? -42.308 19.292 32.122 1.00 88.06 604 PRO A O 1
ATOM 4165 N N . ASP A 1 605 ? -42.529 21.528 32.096 1.00 86.62 605 ASP A N 1
ATOM 4166 C CA . ASP A 1 605 ? -43.725 21.567 32.945 1.00 86.62 605 ASP A CA 1
ATOM 4167 C C . ASP A 1 605 ? -44.786 20.534 32.524 1.00 86.62 605 ASP A C 1
ATOM 4169 O O . ASP A 1 605 ? -45.112 20.403 31.337 1.00 86.62 605 ASP A O 1
ATOM 4173 N N . ASN A 1 606 ? -45.403 19.883 33.518 1.00 88.62 606 ASN A N 1
ATOM 4174 C CA . ASN A 1 606 ? -46.464 18.872 33.378 1.00 88.62 606 ASN A CA 1
ATOM 4175 C C . ASN A 1 606 ? -46.022 17.513 32.806 1.00 88.62 606 ASN A C 1
ATOM 4177 O O . ASN A 1 606 ? -46.871 16.655 32.543 1.00 88.62 606 ASN A O 1
ATOM 4181 N N . TRP A 1 607 ? -44.725 17.297 32.599 1.00 92.06 607 TRP A N 1
ATOM 4182 C CA . TRP A 1 607 ? -44.177 15.985 32.269 1.00 92.06 607 TRP A CA 1
ATOM 4183 C C . TRP A 1 607 ? -43.692 15.273 33.526 1.00 92.06 607 TRP A C 1
ATOM 4185 O O . TRP A 1 607 ? -43.030 15.871 34.366 1.00 92.06 607 TRP A O 1
ATOM 4195 N N . HIS A 1 608 ? -44.021 13.988 33.647 1.00 90.88 608 HIS A N 1
ATOM 4196 C CA . HIS A 1 608 ? -43.711 13.193 34.832 1.00 90.88 608 HIS A CA 1
ATOM 4197 C C . HIS A 1 608 ? -43.290 11.774 34.454 1.00 90.88 608 HIS A C 1
ATOM 4199 O O . HIS A 1 608 ? -43.800 11.200 33.485 1.00 90.88 608 HIS A O 1
ATOM 4205 N N . VAL A 1 609 ? -42.396 11.186 35.250 1.00 92.69 609 VAL A N 1
ATOM 4206 C CA . VAL A 1 609 ? -42.031 9.770 35.136 1.00 92.69 609 VAL A CA 1
ATOM 4207 C C . VAL A 1 609 ? -43.000 8.915 35.949 1.00 92.69 609 VAL A C 1
ATOM 4209 O O . VAL A 1 609 ? -43.202 9.131 37.142 1.00 92.69 609 VAL A O 1
ATOM 4212 N N . GLN A 1 610 ? -43.584 7.913 35.303 1.00 91.06 610 GLN A N 1
ATOM 4213 C CA . GLN A 1 610 ? -44.428 6.896 35.914 1.00 91.06 610 GLN A CA 1
ATOM 4214 C C . GLN A 1 610 ? -43.684 5.565 35.992 1.00 91.06 610 GLN A C 1
ATOM 4216 O O . GLN A 1 610 ? -42.950 5.215 35.068 1.00 91.06 610 GLN A O 1
ATOM 4221 N N . SER A 1 611 ? -43.923 4.811 37.064 1.00 90.94 611 SER A N 1
ATOM 4222 C CA . SER A 1 611 ? -43.407 3.453 37.247 1.00 90.94 611 SER A CA 1
ATOM 4223 C C . SER A 1 611 ? -44.551 2.453 37.371 1.00 90.94 611 SER A C 1
ATOM 4225 O O . SER A 1 611 ? -45.529 2.729 38.067 1.00 90.94 611 SER A O 1
ATOM 4227 N N . ASP A 1 612 ? -44.407 1.286 36.743 1.00 90.69 612 ASP A N 1
ATOM 4228 C CA . ASP A 1 612 ? -45.240 0.099 37.002 1.00 90.69 612 ASP A CA 1
ATOM 4229 C C . ASP A 1 612 ? -44.480 -1.023 37.743 1.00 90.69 612 ASP A C 1
ATOM 4231 O O . ASP A 1 612 ? -44.991 -2.130 37.903 1.00 90.69 612 ASP A O 1
ATOM 4235 N N . GLY A 1 613 ? -43.258 -0.735 38.211 1.00 89.88 613 GLY A N 1
ATOM 4236 C CA . GLY A 1 613 ? -42.351 -1.685 38.867 1.00 89.88 613 GLY A CA 1
ATOM 4237 C C . GLY A 1 613 ? -41.406 -2.423 37.912 1.00 89.88 613 GLY A C 1
ATOM 4238 O O . GLY A 1 613 ? -40.334 -2.853 38.334 1.00 89.88 613 GLY A O 1
ATOM 4239 N N . THR A 1 614 ? -41.747 -2.520 36.625 1.00 93.12 614 THR A N 1
ATOM 4240 C CA . THR A 1 614 ? -40.907 -3.140 35.578 1.00 93.12 614 THR A CA 1
ATOM 4241 C C . THR A 1 614 ? -40.506 -2.163 34.477 1.00 93.12 614 THR A C 1
ATOM 4243 O O . THR A 1 614 ? -39.546 -2.399 33.749 1.00 93.12 614 THR A O 1
ATOM 4246 N N . ARG A 1 615 ? -41.207 -1.036 34.366 1.00 94.56 615 ARG A N 1
ATOM 4247 C CA . ARG A 1 615 ? -41.016 -0.013 33.345 1.00 94.56 615 ARG A CA 1
ATOM 4248 C C . ARG A 1 615 ? -41.075 1.376 33.969 1.00 94.56 615 ARG A C 1
ATOM 4250 O O . ARG A 1 615 ? -41.948 1.643 34.794 1.00 94.56 615 ARG A O 1
ATOM 4257 N N . LEU A 1 616 ? -40.187 2.266 33.519 1.00 94.88 616 LEU A N 1
ATOM 4258 C CA . LEU A 1 616 ? -40.296 3.711 33.732 1.00 94.88 616 LEU A CA 1
ATOM 4259 C C . LEU A 1 616 ? -40.663 4.396 32.418 1.00 94.88 616 LEU A C 1
ATOM 4261 O O . LEU A 1 616 ? -39.986 4.214 31.402 1.00 94.88 616 LEU A O 1
ATOM 4265 N N . ALA A 1 617 ? -41.724 5.196 32.432 1.00 94.56 617 ALA A N 1
ATOM 4266 C CA . ALA A 1 617 ? -42.215 5.892 31.250 1.00 94.56 617 ALA A CA 1
ATOM 4267 C C . ALA A 1 617 ? -42.512 7.366 31.531 1.00 94.56 617 ALA A C 1
ATOM 4269 O O . ALA A 1 617 ? -43.034 7.714 32.585 1.00 94.56 617 ALA A O 1
ATOM 4270 N N . LEU A 1 618 ? -42.209 8.227 30.566 1.00 94.94 618 LEU A N 1
ATOM 4271 C CA . LEU A 1 618 ? -42.501 9.654 30.606 1.00 94.94 618 LEU A CA 1
ATOM 4272 C C . LEU A 1 618 ? -43.890 9.927 30.002 1.00 94.94 618 LEU A C 1
ATOM 4274 O O . LEU A 1 618 ? -44.170 9.504 28.875 1.00 94.94 618 LEU A O 1
ATOM 4278 N N . ALA A 1 619 ? -44.744 10.646 30.735 1.00 92.56 619 ALA A N 1
ATOM 4279 C CA . ALA A 1 619 ? -46.113 10.982 30.332 1.00 92.56 619 ALA A CA 1
ATOM 4280 C C . ALA A 1 619 ? -46.503 12.424 30.713 1.00 92.56 619 ALA A C 1
ATOM 4282 O O . ALA A 1 619 ? -45.969 12.993 31.666 1.00 92.56 619 ALA A O 1
ATOM 4283 N N . TYR A 1 620 ? -47.448 13.004 29.966 1.00 92.50 620 TYR A N 1
ATOM 4284 C CA . TYR A 1 620 ? -47.957 14.363 30.180 1.00 92.50 620 TYR A CA 1
ATOM 4285 C C . TYR A 1 620 ? -49.232 14.377 31.034 1.00 92.50 620 TYR A C 1
ATOM 4287 O O . TYR A 1 620 ? -50.163 13.610 30.779 1.00 92.50 620 TYR A O 1
ATOM 4295 N N . PHE A 1 621 ? -49.316 15.308 31.987 1.00 87.06 621 PHE A N 1
ATOM 4296 C CA . PHE A 1 621 ? -50.457 15.471 32.889 1.00 87.06 621 PHE A CA 1
ATOM 4297 C C . PHE A 1 621 ? -50.983 16.906 32.907 1.00 87.06 621 PHE A C 1
ATOM 4299 O O . PHE A 1 621 ? -50.407 17.787 33.524 1.00 87.06 621 PHE A O 1
ATOM 4306 N N . ALA A 1 622 ? -52.152 17.142 32.313 1.00 75.69 622 ALA A N 1
ATOM 4307 C CA . ALA A 1 622 ? -52.761 18.476 32.238 1.00 75.69 622 ALA A CA 1
ATOM 4308 C C . ALA A 1 622 ? -53.360 19.007 33.570 1.00 75.69 622 ALA A C 1
ATOM 4310 O O . ALA A 1 622 ? -54.123 19.972 33.546 1.00 75.69 622 ALA A O 1
ATOM 4311 N N . GLY A 1 623 ? -53.095 18.374 34.721 1.00 66.75 623 GLY A N 1
ATOM 4312 C CA . GLY A 1 623 ? -53.748 18.673 36.004 1.00 66.75 623 GLY A CA 1
ATOM 4313 C C . GLY A 1 623 ? -52.809 18.608 37.213 1.00 66.75 623 GLY A C 1
ATOM 4314 O O . GLY A 1 623 ? -51.710 18.073 37.132 1.00 66.75 623 GLY A O 1
ATOM 4315 N N . MET A 1 624 ? -53.251 19.151 38.353 1.00 55.06 624 MET A N 1
ATOM 4316 C CA . MET A 1 624 ? -52.477 19.177 39.601 1.00 55.06 624 MET A CA 1
ATOM 4317 C C . MET A 1 624 ? -52.336 17.760 40.183 1.00 55.06 624 MET A C 1
ATOM 4319 O O . MET A 1 624 ? -53.328 17.147 40.580 1.00 55.06 624 MET A O 1
ATOM 4323 N N . ILE A 1 625 ? -51.107 17.243 40.251 1.00 56.25 625 ILE A N 1
ATOM 4324 C CA . ILE A 1 625 ? -50.809 15.957 40.891 1.00 56.25 625 ILE A CA 1
ATOM 4325 C C . ILE A 1 625 ? -50.857 16.140 42.413 1.00 56.25 625 ILE A C 1
ATOM 4327 O O . ILE A 1 625 ? -50.064 16.883 42.986 1.00 56.25 625 ILE A O 1
ATOM 4331 N N . MET A 1 626 ? -51.789 15.459 43.085 1.00 42.44 626 MET A N 1
ATOM 4332 C CA . MET A 1 626 ? -51.742 15.283 44.539 1.00 42.44 626 MET A CA 1
ATOM 4333 C C . MET A 1 626 ? -50.871 14.069 44.859 1.00 42.44 626 MET A C 1
ATOM 4335 O O . MET A 1 626 ? -51.320 12.929 44.759 1.00 42.44 626 MET A O 1
ATOM 4339 N N . THR A 1 627 ? -49.623 14.307 45.253 1.00 43.41 627 THR A N 1
ATOM 4340 C CA . THR A 1 627 ? -48.740 13.255 45.764 1.00 43.41 627 THR A CA 1
ATOM 4341 C C . THR A 1 627 ? -49.158 12.912 47.194 1.00 43.41 627 THR A C 1
ATOM 4343 O O . THR A 1 627 ? -48.938 13.702 48.114 1.00 43.41 627 THR A O 1
ATOM 4346 N N . VAL A 1 628 ? -49.781 11.751 47.403 1.00 33.97 628 VAL A N 1
ATOM 4347 C CA . VAL A 1 628 ? -49.936 11.184 48.752 1.00 33.97 628 VAL A CA 1
ATOM 4348 C C . VAL A 1 628 ? -48.620 10.483 49.079 1.00 33.97 628 VAL A C 1
ATOM 4350 O O . VAL A 1 628 ? -48.229 9.566 48.361 1.00 33.97 628 VAL A O 1
ATOM 4353 N N . ARG A 1 629 ? -47.908 11.005 50.083 1.00 36.75 629 ARG A N 1
ATOM 4354 C CA . ARG A 1 629 ? -46.618 10.480 50.555 1.00 36.75 629 ARG A CA 1
ATOM 4355 C C . ARG A 1 629 ? -46.736 9.092 51.162 1.00 36.75 629 ARG A C 1
ATOM 4357 O O . ARG A 1 629 ? -47.752 8.852 51.854 1.00 36.75 629 ARG A O 1
#

Radius of gyration: 36.66 Å; Cα contacts (8 Å, |Δi|>4): 2179; chains: 1; bounding box: 119×40×103 Å

Solvent-accessible surface area (backbone atoms only — not comparable to full-atom values): 27973 Å² total; per-residue (Å²): 140,82,84,82,81,83,84,84,82,88,80,87,88,74,86,85,78,80,75,76,71,76,75,84,69,64,46,76,26,27,46,63,60,80,54,64,47,55,55,79,46,24,83,42,23,40,62,69,44,55,65,41,51,64,12,29,38,31,44,44,54,73,36,93,53,70,30,44,38,34,32,83,47,79,38,44,30,26,30,40,39,35,38,22,61,34,70,33,30,48,35,35,30,66,30,37,40,35,26,41,62,75,11,37,42,32,38,31,58,62,27,18,64,21,55,37,35,36,47,21,30,36,36,41,39,40,72,55,20,38,32,38,42,30,33,32,10,53,39,56,54,23,22,43,35,30,53,17,38,37,24,18,34,15,43,67,90,30,47,20,35,43,34,39,39,28,31,76,62,14,65,17,68,24,36,33,52,18,36,38,28,18,61,47,62,66,20,23,19,23,41,34,33,33,36,69,54,16,37,39,36,29,46,10,76,21,59,15,50,52,15,35,38,32,63,18,11,35,44,33,35,44,27,49,33,29,67,33,68,21,60,54,47,54,38,65,29,12,20,40,33,38,29,78,50,24,54,38,66,87,42,52,46,55,28,11,39,25,55,98,71,83,28,4,24,43,35,23,69,27,42,58,28,35,40,50,25,39,38,34,29,24,43,37,28,6,36,38,32,11,56,26,46,33,31,36,31,54,20,38,34,37,44,52,40,74,38,67,49,33,29,40,41,28,56,17,33,35,36,37,58,21,45,39,31,53,51,48,93,42,44,50,29,33,33,64,90,35,58,18,40,35,34,30,68,29,77,16,62,20,44,26,28,34,33,27,14,14,22,34,40,33,32,52,42,56,23,26,81,16,51,55,90,58,76,31,69,55,26,30,29,21,18,27,77,80,26,46,3,27,47,30,29,76,28,62,26,51,43,51,57,33,38,10,29,24,20,23,29,36,6,22,32,41,33,19,37,73,92,22,38,38,36,36,41,16,38,39,32,40,42,92,60,84,50,61,14,38,42,35,34,34,42,63,9,32,39,34,35,54,22,66,29,65,45,77,43,34,36,37,29,57,22,14,33,42,33,25,67,38,45,52,29,60,57,53,51,94,49,90,52,49,34,36,31,28,24,48,66,6,31,45,30,30,63,68,20,62,42,62,35,26,17,42,32,37,38,33,13,32,39,38,57,38,40,45,35,34,59,43,25,43,37,40,30,78,79,84,60,59,34,57,27,39,34,35,35,31,42,40,25,30,36,42,31,24,18,55,36,73,88,30,52,25,24,20,40,36,26,46,24,45,36,41,44,46,69,20,30,42,39,61,64,43,66,86,29,65,46,75,94,38,57,28,50,46,33,38,30,50,90,36,35,54,44,72,57,72,72,45,68,75,57,63,92,54,51,45,79,45,72,79,50,30,39,37,31,41,37,54,46,100,63,90,82,80,82,81,130

pLDDT: mean 90.5, std 13.67, range [29.31, 98.94]

Sequence (629 aa):
MCARGVRISVWKAGGLVVGFGSLLQAAEVGWNKDADGAWTVAANWTPSTVPGAADTALFSFPLTGGRTVTVDAGRGISTIAFGNPQAFGYTLTGGGLLLADGGVIKTLADNGPHVDTVASPVLIQGDGAAVTFSGEAASVESPLRVSGAVAGVSGAGMTTTLTLTGALDNLATNAISGAIGDGGGGGRLAVVKSGITNLWVLSGANTFSGGVSIKGGALVAAHDQALGGGGLTQDPGAGLALQGGVTVTGKSLTTGGSTPSTLGSLDNFGGTNVWAGNITFAGSGPRVNCANGKLIITGDVYVNSASGNPTIGGYGEGEIRGVISGNSAKTFFRSSTDTGSWALLNTNTFAGNVTCANGSVIVNNDKSLGARTTFAAAGLTLGGSATRGTLRAIADVTLSDKYGVTLHGGGGRFDVDEGMALTVNGVIVNRAANPQGTLYKTGSGTLVLAAANTFSNLLDVAEGTVRLANGAALKGFDGSKPTARVNVDGVLDLGGSALTLPVLSGAGGAVSNGTLAVLTAIQLGGDGRTEPFALPATAFSGALTVDVTETGACDTLEVAGDLVLHDVSLTIANPAALRASKTYTLIHCTGGTVAGSFTDDNLPDNWHVQSDGTRLALAYFAGMIMTVR